Protein AF-A0AAV7B8J6-F1 (afdb_monomer_lite)

Foldseek 3Di:
DVVVVVVVVVVVVVVVVVVVVVVVVVVVVVVVVVVVVVVVVVVVVVVVVVVVVVVVVVVVVVVVVVVVVVVVVVVVVVVVVVVVVVVVVVVVVVVVVVVVVVVVVVVVPDCVVVVVVVVVVVVVVVVVVVVVVVVVVVVVVVVVVVVVVVVVVVVVVVVVVVVVVVVVVVVVVVVVVVVVVVVVVVVVVVVVVVVVVVPPDDDDDYDDDDDDDDDDDDDVVVVVVVVVVVVVVVVVVVVVVVVVVVVVVVVVVVVVVVVVVVVVVVVVVVVVVVVVVVVVVVVVVVVVVVVVVVVVVVVVVVVVVVVVVVVVVVVVVVVVVVVVVVVVVVVVVVVVVVVVVVVVVVVVVVVVVVVVVVVVVVVVVVVVVVVVVVVVVVVVVVVVVVVVVVVVVVVVVVVVVVVVVVVVVVVVVVVVVVVVVVVVVVVVVVVCVVVVVPPDPDDDDDDDPPVVVVVVVVVVVVVVVVVVVVVVVVVVVVVVVVVVVVVVVVVVVVVVVVVVVVVVVVVVVVVVVVVVVVVVVVVVVVVVVVVVVVVVVVVVVVVVVVVVVVVVVVVVVVVVVVVVVVVVVVVVVVVVVVVVVVVVVVVVVVVVVVVVVVVVVVVVVVVVVVVVVVVVPDDPPPPPPPDDDDPDDDDDDDDDDDDDDDDDDDDDDDDDDDDDDDDDDDDDDDDDDDDDDDDDDDDDDDDDDDDDDDDDDDDDDDDDDDDDDDD

Sequence (711 aa):
MNAFFSIMNLEAELTEMAEQREMKEEMLALAQNESVDRRKMSELQQELEALKTKLKEVNKDFRSKEQENHNLHVKNEQLGREKHLQDNKVSELQSQCKKLQMQVNEQKSSGDVKQMYQQLQDKMKTLEMEREAMSSALTEHKKKCEILQRQFNEEMEEVRSLREENLQLRQEVTTARQDLQSKREENSRLRQELSRLQDQVSKPPSSGNKAETLSGDSLIQQQYEEIRQLRQDLHRVQNVCSSAEKELRYERDKNLDIKKQHILLQKENTKLTAELNQVKQKLSSMTATCTGLEVDLEQRHHVMKEMELELLKRNQTAKALSSWQEKLEHERCRAVEAEKMVLELEQQLRAAQHQVVLLETQNAERRQLEEELKKKRENEAKIRVQIQDEQLKRKILDQNLEELQLEIKALHEKEISLTQNNCALQLKLHQLESVRQHMNDEKMSTAAERTHLENTNQKLLEELSQVQEEKEQLHKEYDKLCKQLDDYIRKYNERQLRYKAKLSQVKEIHLSEVNQRDLRIKQLEMEVAFNRSQAEKEQQWIGRITSDNEHLNEEKRHLLDRITEYEASERNYKWKLLSVQNRADILDEENRQLQESLLQLYNQVASLERVLKKLQSLNLADITKVMSPECLLRPDAILNHSSSEIEPESSPVMSKVPDTTALVQSPEIPMTLSLSHSDTLEVGYLNVASPGVPVASLEPSVTPEPCTDSA

Structure (mmCIF, N/CA/C/O backbone):
data_AF-A0AAV7B8J6-F1
#
_entry.id   AF-A0AAV7B8J6-F1
#
loop_
_atom_site.group_PDB
_atom_site.id
_atom_site.type_symbol
_atom_site.label_atom_id
_atom_site.label_alt_id
_atom_site.label_comp_id
_atom_site.label_asym_id
_atom_site.label_entity_id
_atom_site.label_seq_id
_atom_site.pdbx_PDB_ins_code
_atom_site.Cartn_x
_atom_site.Cartn_y
_atom_site.Cartn_z
_atom_site.occupancy
_atom_site.B_iso_or_equiv
_atom_site.auth_seq_id
_atom_site.auth_comp_id
_atom_site.auth_asym_id
_atom_site.auth_atom_id
_atom_site.pdbx_PDB_model_num
ATOM 1 N N . MET A 1 1 ? -91.549 21.182 144.777 1.00 52.03 1 MET A N 1
ATOM 2 C CA . MET A 1 1 ? -92.086 21.003 143.409 1.00 52.03 1 MET A CA 1
ATOM 3 C C . MET A 1 1 ? -91.231 21.642 142.303 1.00 52.03 1 MET A C 1
ATOM 5 O O . MET A 1 1 ? -91.380 21.210 141.174 1.00 52.03 1 MET A O 1
ATOM 9 N N . ASN A 1 2 ? -90.281 22.556 142.569 1.00 52.31 2 ASN A N 1
ATOM 10 C CA . ASN A 1 2 ? -89.503 23.197 141.483 1.00 52.31 2 ASN A CA 1
ATOM 11 C C . ASN A 1 2 ? -88.332 22.375 140.897 1.00 52.31 2 ASN A C 1
ATOM 13 O O . ASN A 1 2 ? -87.807 22.751 139.858 1.00 52.31 2 ASN A O 1
ATOM 17 N N . ALA A 1 3 ? -87.931 21.254 141.508 1.00 52.44 3 ALA A N 1
ATOM 18 C CA . ALA A 1 3 ? -86.844 20.420 140.976 1.00 52.44 3 ALA A CA 1
ATOM 19 C C . ALA A 1 3 ? -87.262 19.536 139.781 1.00 52.44 3 ALA A C 1
ATOM 21 O O . ALA A 1 3 ? -86.417 19.165 138.979 1.00 52.44 3 ALA A O 1
ATOM 22 N N . PHE A 1 4 ? -88.554 19.209 139.643 1.00 54.75 4 PHE A N 1
ATOM 23 C CA . PHE A 1 4 ? -89.033 18.277 138.609 1.00 54.75 4 PHE A CA 1
ATOM 24 C C . PHE A 1 4 ? -89.183 18.954 137.235 1.00 54.75 4 PHE A C 1
ATOM 26 O O . PHE A 1 4 ? -88.791 18.392 136.218 1.00 54.75 4 PHE A O 1
ATOM 33 N N . PHE A 1 5 ? -89.663 20.204 137.210 1.00 55.66 5 PHE A N 1
ATOM 34 C CA . PHE A 1 5 ? -89.789 20.991 135.975 1.00 55.66 5 PHE A CA 1
ATOM 35 C C . PHE A 1 5 ? -88.435 21.312 135.322 1.00 55.66 5 PHE A C 1
ATOM 37 O O . PHE A 1 5 ? -88.347 21.359 134.101 1.00 55.66 5 PHE A O 1
ATOM 44 N N . SER A 1 6 ? -87.370 21.481 136.114 1.00 55.91 6 SER A N 1
ATOM 45 C CA . SER A 1 6 ? -86.027 21.742 135.576 1.00 55.91 6 SER A CA 1
ATOM 46 C C . SER A 1 6 ? -85.375 20.510 134.938 1.00 55.91 6 SER A C 1
ATOM 48 O O . SER A 1 6 ? -84.457 20.679 134.144 1.00 55.91 6 SER A O 1
ATOM 50 N N . ILE A 1 7 ? -85.822 19.295 135.279 1.00 58.34 7 ILE A N 1
ATOM 51 C CA . ILE A 1 7 ? -85.323 18.050 134.675 1.00 58.34 7 ILE A CA 1
ATOM 52 C C . ILE A 1 7 ? -86.032 17.813 133.339 1.00 58.34 7 ILE A C 1
ATOM 54 O O . ILE A 1 7 ? -85.354 17.674 132.328 1.00 58.34 7 ILE A O 1
ATOM 58 N N . MET A 1 8 ? -87.368 17.914 133.296 1.00 59.69 8 MET A N 1
ATOM 59 C CA . MET A 1 8 ? -88.124 17.786 132.039 1.00 59.69 8 MET A CA 1
ATOM 60 C C . MET A 1 8 ? -87.699 18.798 130.963 1.00 59.69 8 MET A C 1
ATOM 62 O O . MET A 1 8 ? -87.679 18.454 129.786 1.00 59.69 8 MET A O 1
ATOM 66 N N . ASN A 1 9 ? -87.352 20.037 131.338 1.00 57.62 9 ASN A N 1
ATOM 67 C CA . ASN A 1 9 ? -86.915 21.036 130.355 1.00 57.62 9 ASN A CA 1
ATOM 68 C C . ASN A 1 9 ? -85.526 20.710 129.775 1.00 57.62 9 ASN A C 1
ATOM 70 O O . ASN A 1 9 ? -85.301 20.916 128.588 1.00 57.62 9 ASN A O 1
ATOM 74 N N . LEU A 1 10 ? -84.624 20.144 130.587 1.00 59.03 10 LEU A N 1
ATOM 75 C CA . LEU A 1 10 ? -83.315 19.671 130.123 1.00 59.03 10 LEU A CA 1
ATOM 76 C C . LEU A 1 10 ? -83.421 18.381 129.297 1.00 59.03 10 LEU A C 1
ATOM 78 O O . LEU A 1 10 ? -82.650 18.208 128.362 1.00 59.03 10 LEU A O 1
ATOM 82 N N . GLU A 1 11 ? -84.372 17.492 129.600 1.00 61.41 11 GLU A N 1
ATOM 83 C CA . GLU A 1 11 ? -84.661 16.304 128.780 1.00 61.41 11 GLU A CA 1
ATOM 84 C C . GLU A 1 11 ? -85.246 16.687 127.407 1.00 61.41 11 GLU A C 1
ATOM 86 O O . GLU A 1 11 ? -84.859 16.104 126.392 1.00 61.41 11 GLU A O 1
ATOM 91 N N . ALA A 1 12 ? -86.111 17.708 127.350 1.00 64.44 12 ALA A N 1
ATOM 92 C CA . ALA A 1 12 ? -86.627 18.266 126.098 1.00 64.44 12 ALA A CA 1
ATOM 93 C C . ALA A 1 12 ? -85.521 18.938 125.257 1.00 64.44 12 ALA A C 1
ATOM 95 O O . ALA A 1 12 ? -85.378 18.645 124.074 1.00 64.44 12 ALA A O 1
ATOM 96 N N . GLU A 1 13 ? -84.673 19.772 125.869 1.00 65.56 13 GLU A N 1
ATOM 97 C CA . GLU A 1 13 ? -83.531 20.387 125.173 1.00 65.56 13 GLU A CA 1
ATOM 98 C C . GLU A 1 13 ? -82.490 19.342 124.720 1.00 65.56 13 GLU A C 1
ATOM 100 O O . GLU A 1 13 ? -81.896 19.486 123.652 1.00 65.56 13 GLU A O 1
ATOM 105 N N . LEU A 1 14 ? -82.284 18.256 125.479 1.00 63.78 14 LEU A N 1
ATOM 106 C CA . LEU A 1 14 ? -81.410 17.145 125.079 1.00 63.78 14 LEU A CA 1
ATOM 107 C C . LEU A 1 14 ? -81.969 16.331 123.909 1.00 63.78 14 LEU A C 1
ATOM 109 O O . LEU A 1 14 ? -81.187 15.904 123.061 1.00 63.78 14 LEU A O 1
ATOM 113 N N . THR A 1 15 ? -83.286 16.119 123.849 1.00 70.00 15 THR A N 1
ATOM 114 C CA . THR A 1 15 ? -83.928 15.422 122.721 1.00 70.00 15 THR A CA 1
ATOM 115 C C . THR A 1 15 ? -83.912 16.282 121.460 1.00 70.00 15 THR A C 1
ATOM 117 O O . THR A 1 15 ? -83.459 15.803 120.423 1.00 70.00 15 THR A O 1
ATOM 120 N N . GLU A 1 16 ? -84.236 17.574 121.550 1.00 70.69 16 GLU A N 1
ATOM 121 C CA . GLU A 1 16 ? -84.147 18.491 120.404 1.00 70.69 16 GLU A CA 1
ATOM 122 C C . GLU A 1 16 ? -82.696 18.636 119.892 1.00 70.69 16 GLU A C 1
ATOM 124 O O . GLU A 1 16 ? -82.443 18.623 118.686 1.00 70.69 16 GLU A O 1
ATOM 129 N N . MET A 1 17 ? -81.703 18.690 120.789 1.00 68.94 17 MET A N 1
ATOM 130 C CA . MET A 1 17 ? -80.280 18.709 120.414 1.00 68.94 17 MET A CA 1
ATOM 131 C C . MET A 1 17 ? -79.766 17.373 119.851 1.00 68.94 17 MET A C 1
ATOM 133 O O . MET A 1 17 ? -78.776 17.376 119.111 1.00 68.94 17 MET A O 1
ATOM 137 N N . ALA A 1 18 ? -80.401 16.246 120.187 1.00 70.56 18 ALA A N 1
ATOM 138 C CA . ALA A 1 18 ? -80.103 14.943 119.595 1.00 70.56 18 ALA A CA 1
ATOM 139 C C . ALA A 1 18 ? -80.671 14.851 118.170 1.00 70.56 18 ALA A C 1
ATOM 141 O O . ALA A 1 18 ? -79.912 14.573 117.242 1.00 70.56 18 ALA A O 1
ATOM 142 N N . GLU A 1 19 ? -81.943 15.206 117.971 1.00 71.50 19 GLU A N 1
ATOM 143 C CA . GLU A 1 19 ? -82.589 15.249 116.650 1.00 71.50 19 GLU A CA 1
ATOM 144 C C . GLU A 1 19 ? -81.874 16.235 115.703 1.00 71.50 19 GLU A C 1
ATOM 146 O O . GLU A 1 19 ? -81.580 15.909 114.551 1.00 71.50 19 GLU A O 1
ATOM 151 N N . GLN A 1 20 ? -81.469 17.415 116.196 1.00 71.44 20 GLN A N 1
ATOM 152 C CA . GLN A 1 20 ? -80.663 18.369 115.418 1.00 71.44 20 GLN A CA 1
ATOM 153 C C . GLN A 1 20 ? -79.235 17.882 115.106 1.00 71.44 20 GLN A C 1
ATOM 155 O O . GLN A 1 20 ? -78.602 18.415 114.187 1.00 71.44 20 GLN A O 1
ATOM 160 N N . ARG A 1 21 ? -78.689 16.918 115.862 1.00 72.62 21 ARG A N 1
ATOM 161 C CA . ARG A 1 21 ? -77.411 16.264 115.534 1.00 72.62 21 ARG A CA 1
ATOM 162 C C . ARG A 1 21 ? -77.599 15.186 114.481 1.00 72.62 21 ARG A C 1
ATOM 164 O O . ARG A 1 21 ? -76.871 15.215 113.496 1.00 72.62 21 ARG A O 1
ATOM 171 N N . GLU A 1 22 ? -78.586 14.316 114.648 1.00 73.94 22 GLU A N 1
ATOM 172 C CA . GLU A 1 22 ? -78.906 13.241 113.705 1.00 73.94 22 GLU A CA 1
ATOM 173 C C . GLU A 1 22 ? -79.215 13.814 112.310 1.00 73.94 22 GLU A C 1
ATOM 175 O O . GLU A 1 22 ? -78.554 13.469 111.332 1.00 73.94 22 GLU A O 1
ATOM 180 N N . MET A 1 23 ? -80.068 14.843 112.236 1.00 74.88 23 MET A N 1
ATOM 181 C CA . MET A 1 23 ? -80.362 15.563 110.989 1.00 74.88 23 MET A CA 1
ATOM 182 C C . MET A 1 23 ? -79.123 16.253 110.374 1.00 74.88 23 MET A C 1
ATOM 184 O O . MET A 1 23 ? -79.024 16.390 109.152 1.00 74.88 23 MET A O 1
ATOM 188 N N . LYS A 1 24 ? -78.149 16.691 111.187 1.00 71.94 24 LYS A N 1
ATOM 189 C CA . LYS A 1 24 ? -76.871 17.240 110.687 1.00 71.94 24 LYS A CA 1
ATOM 190 C C . LYS A 1 24 ? -75.923 16.157 110.185 1.00 71.94 24 LYS A C 1
ATOM 192 O O . LYS A 1 24 ? -75.210 16.408 109.216 1.00 71.94 24 LYS A O 1
ATOM 197 N N . GLU A 1 25 ? -75.899 14.989 110.816 1.00 74.00 25 GLU A N 1
ATOM 198 C CA . GLU A 1 25 ? -75.092 13.849 110.377 1.00 74.00 25 GLU A CA 1
ATOM 199 C C . GLU A 1 25 ? -75.637 13.261 109.067 1.00 74.00 25 GLU A C 1
ATOM 201 O O . GLU A 1 25 ? -74.852 13.051 108.141 1.00 74.00 25 GLU A O 1
ATOM 206 N N . GLU A 1 26 ? -76.960 13.142 108.903 1.00 76.12 26 GLU A N 1
ATOM 207 C CA . GLU A 1 26 ? -77.577 12.777 107.616 1.00 76.12 26 GLU A CA 1
ATOM 208 C C . GLU A 1 26 ? -77.280 13.805 106.511 1.00 76.12 26 GLU A C 1
ATOM 210 O O . GLU A 1 26 ? -76.862 13.438 105.410 1.00 76.12 26 GLU A O 1
ATOM 215 N N . MET A 1 27 ? -77.415 15.105 106.804 1.00 75.31 27 MET A N 1
ATOM 216 C CA . MET A 1 27 ? -77.064 16.181 105.864 1.00 75.31 27 MET A CA 1
ATOM 217 C C . MET A 1 27 ? -75.581 16.148 105.457 1.00 75.31 27 MET A C 1
ATOM 219 O O . MET A 1 27 ? -75.253 16.397 104.295 1.00 75.31 27 MET A O 1
ATOM 223 N N . LEU A 1 28 ? -74.674 15.822 106.385 1.00 73.56 28 LEU A N 1
ATOM 224 C CA . LEU A 1 28 ? -73.246 15.659 106.096 1.00 73.56 28 LEU A CA 1
ATOM 225 C C . LEU A 1 28 ? -72.963 14.395 105.272 1.00 73.56 28 LEU A C 1
ATOM 227 O O . LEU A 1 28 ? -72.147 14.458 104.352 1.00 73.56 28 LEU A O 1
ATOM 231 N N . ALA A 1 29 ? -73.649 13.282 105.541 1.00 73.69 29 ALA A N 1
ATOM 232 C CA . ALA A 1 29 ? -73.522 12.046 104.771 1.00 73.69 29 ALA A CA 1
ATOM 233 C C . ALA A 1 29 ? -74.020 12.215 103.324 1.00 73.69 29 ALA A C 1
ATOM 235 O O . ALA A 1 29 ? -73.338 11.811 102.378 1.00 73.69 29 ALA A O 1
ATOM 236 N N . LEU A 1 30 ? -75.161 12.886 103.127 1.00 74.19 30 LEU A N 1
ATOM 237 C CA . LEU A 1 30 ? -75.682 13.228 101.800 1.00 74.19 30 LEU A CA 1
ATOM 238 C C . LEU A 1 30 ? -74.734 14.177 101.050 1.00 74.19 30 LEU A C 1
ATOM 240 O O . LEU A 1 30 ? -74.391 13.910 99.897 1.00 74.19 30 LEU A O 1
ATOM 244 N N . ALA A 1 31 ? -74.226 15.224 101.709 1.00 72.44 31 ALA A N 1
ATOM 245 C CA . ALA A 1 31 ? -73.254 16.139 101.109 1.00 72.44 31 ALA A CA 1
ATOM 246 C C . ALA A 1 31 ? -71.921 15.449 100.749 1.00 72.44 31 ALA A C 1
ATOM 248 O O . ALA A 1 31 ? -71.317 15.766 99.719 1.00 72.44 31 ALA A O 1
ATOM 249 N N . GLN A 1 32 ? -71.461 14.484 101.555 1.00 75.00 32 GLN A N 1
ATOM 250 C CA . GLN A 1 32 ? -70.285 13.675 101.230 1.00 75.00 32 GLN A CA 1
ATOM 251 C C . GLN A 1 32 ? -70.531 12.777 100.015 1.00 75.00 32 GLN A C 1
ATOM 253 O O . GLN A 1 32 ? -69.708 12.801 99.096 1.00 75.00 32 GLN A O 1
ATOM 258 N N . ASN A 1 33 ? -71.658 12.061 99.955 1.00 75.88 33 ASN A N 1
ATOM 259 C CA . ASN A 1 33 ? -72.010 11.217 98.809 1.00 75.88 33 ASN A CA 1
ATOM 260 C C . ASN A 1 33 ? -72.133 12.038 97.515 1.00 75.88 33 ASN A C 1
ATOM 262 O O . ASN A 1 33 ? -71.486 11.705 96.521 1.00 75.88 33 ASN A O 1
ATOM 266 N N . GLU A 1 34 ? -72.827 13.182 97.542 1.00 74.56 34 GLU A N 1
ATOM 267 C CA . GLU A 1 34 ? -72.861 14.097 96.395 1.00 74.56 34 GLU A CA 1
ATOM 268 C C . GLU A 1 34 ? -71.463 14.590 95.987 1.00 74.56 34 GLU A C 1
ATOM 270 O O . GLU A 1 34 ? -71.192 14.758 94.798 1.00 74.56 34 GLU A O 1
ATOM 275 N N . SER A 1 35 ? -70.553 14.828 96.940 1.00 76.06 35 SER A N 1
ATOM 276 C CA . SER A 1 35 ? -69.177 15.234 96.620 1.00 76.06 35 SER A CA 1
ATOM 277 C C . SER A 1 35 ? -68.380 14.118 95.935 1.00 76.06 35 SER A C 1
ATOM 279 O O . SER A 1 35 ? -67.571 14.396 95.049 1.00 76.06 35 SER A O 1
ATOM 281 N N . VAL A 1 36 ? -68.621 12.859 96.312 1.00 79.75 36 VAL A N 1
ATOM 282 C CA . VAL A 1 36 ? -67.980 11.678 95.725 1.00 79.75 36 VAL A CA 1
ATOM 283 C C . VAL A 1 36 ? -68.509 11.428 94.315 1.00 79.75 36 VAL A C 1
ATOM 285 O O . VAL A 1 36 ? -67.714 11.231 93.397 1.00 79.75 36 VAL A O 1
ATOM 288 N N . ASP A 1 37 ? -69.819 11.515 94.103 1.00 81.50 37 ASP A N 1
ATOM 289 C CA . ASP A 1 37 ? -70.400 11.287 92.779 1.00 81.50 37 ASP A CA 1
ATOM 290 C C . ASP A 1 37 ? -70.093 12.434 91.803 1.00 81.50 37 ASP A C 1
ATOM 292 O O . ASP A 1 37 ? -69.829 12.180 90.626 1.00 81.50 37 ASP A O 1
ATOM 296 N N . ARG A 1 38 ? -69.970 13.684 92.281 1.00 80.50 38 ARG A N 1
ATOM 297 C CA . ARG A 1 38 ? -69.422 14.793 91.473 1.00 80.50 38 ARG A CA 1
ATOM 298 C C . ARG A 1 38 ? -67.963 14.557 91.057 1.00 80.50 38 ARG A C 1
ATOM 300 O O . ARG A 1 38 ? -67.616 14.900 89.928 1.00 80.50 38 ARG A O 1
ATOM 307 N N . ARG A 1 39 ? -67.115 13.965 91.915 1.00 82.44 39 ARG A N 1
ATOM 308 C CA . ARG A 1 39 ? -65.729 13.598 91.546 1.00 82.44 39 ARG A CA 1
ATOM 309 C C . ARG A 1 39 ? -65.709 12.516 90.469 1.00 82.44 39 ARG A C 1
ATOM 311 O O . ARG A 1 39 ? -65.146 12.767 89.409 1.00 82.44 39 ARG A O 1
ATOM 318 N N . LYS A 1 40 ? -66.422 11.402 90.670 1.00 85.88 40 LYS A N 1
ATOM 319 C CA . LYS A 1 40 ? -66.539 10.320 89.670 1.00 85.88 40 LYS A CA 1
ATOM 320 C C . LYS A 1 40 ? -67.062 10.828 88.323 1.00 85.88 40 LYS A C 1
ATOM 322 O O . LYS A 1 40 ? -66.543 10.456 87.277 1.00 85.88 40 LYS A O 1
ATOM 327 N N . MET A 1 41 ? -68.066 11.709 88.329 1.00 83.69 41 MET A N 1
ATOM 328 C CA . MET A 1 41 ? -68.580 12.321 87.097 1.00 83.69 41 MET A CA 1
ATOM 329 C C . MET A 1 41 ? -67.538 13.209 86.403 1.00 83.69 41 MET A C 1
ATOM 331 O O . MET A 1 41 ? -67.464 13.197 85.177 1.00 83.69 41 MET A O 1
ATOM 335 N N . SER A 1 42 ? -66.711 13.940 87.158 1.00 85.50 42 SER A N 1
ATOM 336 C CA . SER A 1 42 ? -65.599 14.725 86.606 1.00 85.50 42 SER A CA 1
ATOM 337 C C . SER A 1 42 ? -64.471 13.841 86.060 1.00 85.50 42 SER A C 1
ATOM 339 O O . SER A 1 42 ? -63.895 14.172 85.028 1.00 85.50 42 SER A O 1
ATOM 341 N N . GLU A 1 43 ? -64.157 12.727 86.722 1.00 87.19 43 GLU A N 1
ATOM 342 C CA . GLU A 1 43 ? -63.166 11.738 86.272 1.00 87.19 43 GLU A CA 1
ATOM 343 C C . GLU A 1 43 ? -63.621 11.087 84.959 1.00 87.19 43 GLU A C 1
ATOM 345 O O . GLU A 1 43 ? -62.922 11.183 83.952 1.00 87.19 43 GLU A O 1
ATOM 350 N N . LEU A 1 44 ? -64.855 10.571 84.908 1.00 88.62 44 LEU A N 1
ATOM 351 C CA . LEU A 1 44 ? -65.455 10.017 83.688 1.00 88.62 44 LEU A CA 1
ATOM 352 C C . LEU A 1 44 ? -65.558 11.050 82.553 1.00 88.62 44 LEU A C 1
ATOM 354 O O . LEU A 1 44 ? -65.399 10.701 81.385 1.00 88.62 44 LEU A O 1
ATOM 358 N N . GLN A 1 45 ? -65.794 12.332 82.857 1.00 86.62 45 GLN A N 1
ATOM 359 C CA . GLN A 1 45 ? -65.758 13.403 81.852 1.00 86.62 45 GLN A CA 1
ATOM 360 C C . GLN A 1 45 ? -64.341 13.665 81.320 1.00 86.62 45 GLN A C 1
ATOM 362 O O . GLN A 1 45 ? -64.182 13.874 80.115 1.00 86.62 45 GLN A O 1
ATOM 367 N N . GLN A 1 46 ? -63.313 13.622 82.173 1.00 88.81 46 GLN A N 1
ATOM 368 C CA . GLN A 1 46 ? -61.916 13.744 81.742 1.00 88.81 46 GLN A CA 1
ATOM 369 C C . GLN A 1 46 ? -61.477 12.540 80.900 1.00 88.81 46 GLN A C 1
ATOM 371 O O . GLN A 1 46 ? -60.866 12.733 79.848 1.00 88.81 46 GLN A O 1
ATOM 376 N N . GLU A 1 47 ? -61.844 11.318 81.290 1.00 90.44 47 GLU A N 1
ATOM 377 C CA . GLU A 1 47 ? -61.602 10.108 80.494 1.00 90.44 47 GLU A CA 1
ATOM 378 C C . GLU A 1 47 ? -62.316 10.163 79.138 1.00 90.44 47 GLU A C 1
ATOM 380 O O . GLU A 1 47 ? -61.714 9.860 78.106 1.00 90.44 47 GLU A O 1
ATOM 385 N N . LEU A 1 48 ? -63.573 10.619 79.106 1.00 89.81 48 LEU A N 1
ATOM 386 C CA . LEU A 1 48 ? -64.338 10.782 77.870 1.00 89.81 48 LEU A CA 1
ATOM 387 C C . LEU A 1 48 ? -63.675 11.791 76.916 1.00 89.81 48 LEU A C 1
ATOM 389 O O . LEU A 1 48 ? -63.587 11.528 75.715 1.00 89.81 48 LEU A O 1
ATOM 393 N N . GLU A 1 49 ? -63.192 12.932 77.416 1.00 89.44 49 GLU A N 1
ATOM 394 C CA . GLU A 1 49 ? -62.455 13.894 76.586 1.00 89.44 49 GLU A CA 1
ATOM 395 C C . GLU A 1 49 ? -61.078 13.362 76.156 1.00 89.44 49 GLU A C 1
ATOM 397 O O . GLU A 1 49 ? -60.708 13.528 74.992 1.00 89.44 49 GLU A O 1
ATOM 402 N N . ALA A 1 50 ? -60.361 12.636 77.019 1.00 90.56 50 ALA A N 1
ATOM 403 C CA . ALA A 1 50 ? -59.099 11.978 76.669 1.00 90.56 50 ALA A CA 1
ATOM 404 C C . ALA A 1 50 ? -59.271 10.863 75.616 1.00 90.56 50 ALA A C 1
ATOM 406 O O . ALA A 1 50 ? -58.391 10.641 74.781 1.00 90.56 50 ALA A O 1
ATOM 407 N N . LEU A 1 51 ? -60.411 10.168 75.606 1.00 91.50 51 LEU A N 1
ATOM 408 C CA . LEU A 1 51 ? -60.767 9.221 74.548 1.00 91.50 51 LEU A CA 1
ATOM 409 C C . LEU A 1 51 ? -61.172 9.946 73.256 1.00 91.50 51 LEU A C 1
ATOM 411 O O . LEU A 1 51 ? -60.767 9.524 72.173 1.00 91.50 51 LEU A O 1
ATOM 415 N N . LYS A 1 52 ? -61.894 11.073 73.337 1.00 89.62 52 LYS A N 1
ATOM 416 C CA . LYS A 1 52 ? -62.226 11.907 72.165 1.00 89.62 52 LYS A CA 1
ATOM 417 C C . LYS A 1 52 ? -60.990 12.519 71.502 1.00 89.62 52 LYS A C 1
ATOM 419 O O . LYS A 1 52 ? -60.980 12.631 70.275 1.00 89.62 52 LYS A O 1
ATOM 424 N N . THR A 1 53 ? -59.966 12.931 72.253 1.00 90.56 53 THR A N 1
ATOM 425 C CA . THR A 1 53 ? -58.710 13.440 71.669 1.00 90.56 53 THR A CA 1
ATOM 426 C C . THR A 1 53 ? -57.940 12.325 70.968 1.00 90.56 53 THR A C 1
ATOM 428 O O . THR A 1 53 ? -57.649 12.468 69.781 1.00 90.56 53 THR A O 1
ATOM 431 N N . LYS A 1 54 ? -57.746 11.170 71.621 1.00 93.19 54 LYS A N 1
ATOM 432 C CA . LYS A 1 54 ? -57.141 9.975 70.999 1.00 93.19 54 LYS A CA 1
ATOM 433 C C . LYS A 1 54 ? -57.882 9.541 69.727 1.00 93.19 54 LYS A C 1
ATOM 435 O O . LYS A 1 54 ? -57.255 9.272 68.707 1.00 93.19 54 LYS A O 1
ATOM 440 N N . LEU A 1 55 ? -59.219 9.546 69.734 1.00 90.00 55 LEU A N 1
ATOM 441 C CA . LEU A 1 55 ? -60.030 9.222 68.552 1.00 90.00 55 LEU A CA 1
ATOM 442 C C . LEU A 1 55 ? -59.830 10.231 67.403 1.00 90.00 55 LEU A C 1
ATOM 444 O O . LEU A 1 55 ? -59.865 9.848 66.232 1.00 90.00 55 LEU A O 1
ATOM 448 N N . LYS A 1 56 ? -59.623 11.521 67.706 1.00 90.62 56 LYS A N 1
ATOM 449 C CA . LYS A 1 56 ? -59.312 12.553 66.698 1.00 90.62 56 LYS A CA 1
ATOM 450 C C . LYS A 1 56 ? -57.915 12.366 66.104 1.00 90.62 56 LYS A C 1
ATOM 452 O O . LYS A 1 56 ? -57.766 12.539 64.898 1.00 90.62 56 LYS A O 1
ATOM 457 N N . GLU A 1 57 ? -56.927 11.993 66.916 1.00 92.69 57 GLU A N 1
ATOM 458 C CA . GLU A 1 57 ? -55.562 11.693 66.461 1.00 92.69 57 GLU A CA 1
ATOM 459 C C . GLU A 1 57 ? -55.539 10.455 65.558 1.00 92.69 57 GLU A C 1
ATOM 461 O O . GLU A 1 57 ? -55.108 10.551 64.411 1.00 92.69 57 GLU A O 1
ATOM 466 N N . VAL A 1 58 ? -56.145 9.342 65.985 1.00 92.88 58 VAL A N 1
ATOM 467 C CA . VAL A 1 58 ? -56.265 8.125 65.159 1.00 92.88 58 VAL A CA 1
ATOM 468 C C . VAL A 1 58 ? -56.998 8.404 63.838 1.00 92.88 58 VAL A C 1
ATOM 470 O O . VAL A 1 58 ? -56.564 7.942 62.786 1.00 92.88 58 VAL A O 1
ATOM 473 N N . ASN A 1 59 ? -58.059 9.222 63.841 1.00 90.44 59 ASN A N 1
ATOM 474 C CA . ASN A 1 59 ? -58.751 9.638 62.610 1.00 90.44 59 ASN A CA 1
ATOM 475 C C . ASN A 1 59 ? -57.931 10.574 61.703 1.00 90.44 59 ASN A C 1
ATOM 477 O O . ASN A 1 59 ? -58.241 10.699 60.513 1.00 90.44 59 ASN A O 1
ATOM 481 N N . LYS A 1 60 ? -56.933 11.279 62.242 1.00 92.12 60 LYS A N 1
ATOM 482 C CA . LYS A 1 60 ? -56.005 12.106 61.461 1.00 92.12 60 LYS A CA 1
ATOM 483 C C . LYS A 1 60 ? -54.941 11.223 60.811 1.00 92.12 60 LYS A C 1
ATOM 485 O O . LYS A 1 60 ? -54.709 11.348 59.611 1.00 92.12 60 LYS A O 1
ATOM 490 N N . ASP A 1 61 ? -54.376 10.290 61.570 1.00 93.44 61 ASP A N 1
ATOM 491 C CA . ASP A 1 61 ? -53.383 9.330 61.084 1.00 93.44 61 ASP A CA 1
ATOM 492 C C . ASP A 1 61 ? -53.976 8.373 60.045 1.00 93.44 61 ASP A C 1
ATOM 494 O O . ASP A 1 61 ? -53.340 8.091 59.029 1.00 93.44 61 ASP A O 1
ATOM 498 N N . PHE A 1 62 ? -55.222 7.930 60.246 1.00 92.69 62 PHE A N 1
ATOM 499 C CA . PHE A 1 62 ? -55.955 7.123 59.272 1.00 92.69 62 PHE A CA 1
ATOM 500 C C . PHE A 1 62 ? -56.100 7.862 57.934 1.00 92.69 62 PHE A C 1
ATOM 502 O O . PHE A 1 62 ? -55.655 7.346 56.911 1.00 92.69 62 PHE A O 1
ATOM 509 N N . ARG A 1 63 ? -56.586 9.113 57.943 1.00 91.56 63 ARG A N 1
ATOM 510 C CA . ARG A 1 63 ? -56.669 9.945 56.726 1.00 91.56 63 ARG A CA 1
ATOM 511 C C . ARG A 1 63 ? -55.310 10.198 56.076 1.00 91.56 63 ARG A C 1
ATOM 513 O O . ARG A 1 63 ? -55.218 10.199 54.851 1.00 91.56 63 ARG A O 1
ATOM 520 N N . SER A 1 64 ? -54.253 10.388 56.869 1.00 92.44 64 SER A N 1
ATOM 521 C CA . SER A 1 64 ? -52.892 10.531 56.337 1.00 92.44 64 SER A CA 1
ATOM 522 C C . SER A 1 64 ? -52.451 9.271 55.584 1.00 92.44 64 SER A C 1
ATOM 524 O O . SER A 1 64 ? -51.896 9.377 54.492 1.00 92.44 64 SER A O 1
ATOM 526 N N . LYS A 1 65 ? -52.738 8.079 56.125 1.00 92.19 65 LYS A N 1
ATOM 527 C CA . LYS A 1 65 ? -52.432 6.792 55.479 1.00 92.19 65 LYS A CA 1
ATOM 528 C C . LYS A 1 65 ? -53.325 6.497 54.273 1.00 92.19 65 LYS A C 1
ATOM 530 O O . LYS A 1 65 ? -52.848 5.914 53.303 1.00 92.19 65 LYS A O 1
ATOM 535 N N . GLU A 1 66 ? -54.594 6.902 54.288 1.00 89.69 66 GLU A N 1
ATOM 536 C CA . GLU A 1 66 ? -55.463 6.835 53.104 1.00 89.69 66 GLU A CA 1
ATOM 537 C C . GLU A 1 66 ? -54.916 7.708 51.968 1.00 89.69 66 GLU A C 1
ATOM 539 O O . GLU A 1 66 ? -54.820 7.249 50.829 1.00 89.69 66 GLU A O 1
ATOM 544 N N . GLN A 1 67 ? -54.491 8.937 52.275 1.00 91.75 67 GLN A N 1
ATOM 545 C CA . GLN A 1 67 ? -53.906 9.846 51.290 1.00 91.75 67 GLN A CA 1
ATOM 546 C C . GLN A 1 67 ? -52.558 9.331 50.757 1.00 91.75 67 GLN A C 1
ATOM 548 O O . GLN A 1 67 ? -52.302 9.413 49.555 1.00 91.75 67 GLN A O 1
ATOM 553 N N . GLU A 1 68 ? -51.712 8.752 51.613 1.00 93.56 68 GLU A N 1
ATOM 554 C CA . GLU A 1 68 ? -50.467 8.097 51.196 1.00 93.56 68 GLU A CA 1
ATOM 555 C C . GLU A 1 68 ? -50.735 6.894 50.275 1.00 93.56 68 GLU A C 1
ATOM 557 O O . GLU A 1 68 ? -50.155 6.813 49.191 1.00 93.56 68 GLU A O 1
ATOM 562 N N . ASN A 1 69 ? -51.674 6.013 50.637 1.00 91.69 69 ASN A N 1
ATOM 563 C CA . ASN A 1 69 ? -52.086 4.888 49.792 1.00 91.69 69 ASN A CA 1
ATOM 564 C C . ASN A 1 69 ? -52.663 5.349 48.446 1.00 91.69 69 ASN A C 1
ATOM 566 O O . ASN A 1 69 ? -52.342 4.761 47.413 1.00 91.69 69 ASN A O 1
ATOM 570 N N . HIS A 1 70 ? -53.466 6.416 48.425 1.00 93.75 70 HIS A N 1
ATOM 571 C CA . HIS A 1 70 ? -53.983 6.991 47.184 1.00 93.75 70 HIS A CA 1
ATOM 572 C C . HIS A 1 70 ? -52.847 7.508 46.284 1.00 93.75 70 HIS A C 1
ATOM 574 O O . HIS A 1 70 ? -52.797 7.185 45.096 1.00 93.75 70 HIS A O 1
ATOM 580 N N . ASN A 1 71 ? -51.875 8.227 46.856 1.00 93.81 71 ASN A N 1
ATOM 581 C CA . ASN A 1 71 ? -50.695 8.704 46.131 1.00 93.81 71 ASN A CA 1
ATOM 582 C C . ASN A 1 71 ? -49.848 7.542 45.572 1.00 93.81 71 ASN A C 1
ATOM 584 O O . ASN A 1 71 ? -49.388 7.603 44.428 1.00 93.81 71 ASN A O 1
ATOM 588 N N . LEU A 1 72 ? -49.667 6.466 46.346 1.00 94.19 72 LEU A N 1
ATOM 589 C CA . LEU A 1 72 ? -48.974 5.252 45.903 1.00 94.19 72 LEU A CA 1
ATOM 590 C C . LEU A 1 72 ? -49.737 4.522 44.787 1.00 94.19 72 LEU A C 1
ATOM 592 O O . LEU A 1 72 ? -49.109 4.059 43.835 1.00 94.19 72 LEU A O 1
ATOM 596 N N . HIS A 1 73 ? -51.071 4.466 44.847 1.00 93.94 73 HIS A N 1
ATOM 597 C CA . HIS A 1 73 ? -51.906 3.887 43.790 1.00 93.94 73 HIS A CA 1
ATOM 598 C C . HIS A 1 73 ? -51.743 4.648 42.468 1.00 93.94 73 HIS A C 1
ATOM 600 O O . HIS A 1 73 ? -51.441 4.044 41.438 1.00 93.94 73 HIS A O 1
ATOM 606 N N . VAL A 1 74 ? -51.850 5.982 42.501 1.00 94.44 74 VAL A N 1
ATOM 607 C CA . VAL A 1 74 ? -51.653 6.843 41.320 1.00 94.44 74 VAL A CA 1
ATOM 608 C C . VAL A 1 74 ? -50.247 6.669 40.734 1.00 94.44 74 VAL A C 1
ATOM 610 O O . VAL A 1 74 ? -50.093 6.565 39.516 1.00 94.44 74 VAL A O 1
ATOM 613 N N . LYS A 1 75 ? -49.215 6.571 41.582 1.00 93.81 75 LYS A N 1
ATOM 614 C CA . LYS A 1 75 ? -47.833 6.342 41.135 1.00 93.81 75 LYS A CA 1
ATOM 615 C C . LYS A 1 75 ? -47.637 4.954 40.511 1.00 93.81 75 LYS A C 1
ATOM 617 O O . LYS A 1 75 ? -46.959 4.837 39.492 1.00 93.81 75 LYS A O 1
ATOM 622 N N . ASN A 1 76 ? -48.255 3.913 41.070 1.00 89.88 76 ASN A N 1
ATOM 623 C CA . ASN A 1 76 ? -48.221 2.564 40.500 1.00 89.88 76 ASN A CA 1
ATOM 624 C C . ASN A 1 76 ? -48.941 2.490 39.145 1.00 89.88 76 ASN A C 1
ATOM 626 O O . ASN A 1 76 ? -48.439 1.839 38.229 1.00 89.88 76 ASN A O 1
ATOM 630 N N . GLU A 1 77 ? -50.061 3.197 38.969 1.00 93.62 77 GLU A N 1
ATOM 631 C CA . GLU A 1 77 ? -50.708 3.317 37.657 1.00 93.62 77 GLU A CA 1
ATOM 632 C C . GLU A 1 77 ? -49.817 4.016 36.624 1.00 93.62 77 GLU A C 1
ATOM 634 O O . GLU A 1 77 ? -49.737 3.564 35.482 1.00 93.62 77 GLU A O 1
ATOM 639 N N . GLN A 1 78 ? -49.135 5.102 37.005 1.00 92.81 78 GLN A N 1
ATOM 640 C CA . GLN A 1 78 ? -48.201 5.809 36.121 1.00 92.81 78 GLN A CA 1
ATOM 641 C C . GLN A 1 78 ? -47.057 4.889 35.673 1.00 92.81 78 GLN A C 1
ATOM 643 O O . GLN A 1 78 ? -46.842 4.732 34.471 1.00 92.81 78 GLN A O 1
ATOM 648 N N . LEU A 1 79 ? -46.409 4.192 36.613 1.00 92.38 79 LEU A N 1
ATOM 649 C CA . LEU A 1 79 ? -45.361 3.208 36.314 1.00 92.38 79 LEU A CA 1
ATOM 650 C C . LEU A 1 79 ? -45.877 2.047 35.445 1.00 92.38 79 LEU A C 1
ATOM 652 O O . LEU A 1 79 ? -45.163 1.566 34.566 1.00 92.38 79 LEU A O 1
ATOM 656 N N . GLY A 1 80 ? -47.129 1.616 35.634 1.00 91.19 80 GLY A N 1
ATOM 657 C CA . GLY A 1 80 ? -47.779 0.626 34.773 1.00 91.19 80 GLY A CA 1
ATOM 658 C C . GLY A 1 80 ? -47.926 1.101 33.322 1.00 91.19 80 GLY A C 1
ATOM 659 O O . GLY A 1 80 ? -47.627 0.350 32.392 1.00 91.19 80 GLY A O 1
ATOM 660 N N . ARG A 1 81 ? -48.325 2.363 33.114 1.00 92.69 81 ARG A N 1
ATOM 661 C CA . ARG A 1 81 ? -48.438 2.980 31.778 1.00 92.69 81 ARG A CA 1
ATOM 662 C C . ARG A 1 81 ? -47.068 3.155 31.116 1.00 92.69 81 ARG A C 1
ATOM 664 O O . ARG A 1 81 ? -46.923 2.825 29.941 1.00 92.69 81 ARG A O 1
ATOM 671 N N . GLU A 1 82 ? -46.061 3.614 31.861 1.00 90.31 82 GLU A N 1
ATOM 672 C CA . GLU A 1 82 ? -44.679 3.739 31.371 1.00 90.31 82 GLU A CA 1
ATOM 673 C C . GLU A 1 82 ? -44.094 2.385 30.961 1.00 90.31 82 GLU A C 1
ATOM 675 O O . GLU A 1 82 ? -43.524 2.260 29.876 1.00 90.31 82 GLU A O 1
ATOM 680 N N . LYS A 1 83 ? -44.301 1.346 31.779 1.00 92.69 83 LYS A N 1
ATOM 681 C CA . LYS A 1 83 ? -43.882 -0.019 31.456 1.00 92.69 83 LYS A CA 1
ATOM 682 C C . LYS A 1 83 ? -44.537 -0.521 30.166 1.00 92.69 83 LYS A C 1
ATOM 684 O O . LYS A 1 83 ? -43.831 -0.994 29.282 1.00 92.69 83 LYS A O 1
ATOM 689 N N . HIS A 1 84 ? -45.854 -0.363 30.014 1.00 91.62 84 HIS A N 1
ATOM 690 C CA . HIS A 1 84 ? -46.545 -0.741 28.776 1.00 91.62 84 HIS A CA 1
ATOM 691 C C . HIS A 1 84 ? -46.018 0.016 27.545 1.00 91.62 84 HIS A C 1
ATOM 693 O O . HIS A 1 84 ? -45.904 -0.569 26.467 1.00 91.62 84 HIS A O 1
ATOM 699 N N . LEU A 1 85 ? -45.649 1.293 27.689 1.00 93.44 85 LEU A N 1
ATOM 700 C CA . LEU A 1 85 ? -45.037 2.068 26.608 1.00 93.44 85 LEU A CA 1
ATOM 701 C C . LEU A 1 85 ? -43.646 1.527 26.226 1.00 93.44 85 LEU A C 1
ATOM 703 O O . LEU A 1 85 ? -43.334 1.424 25.038 1.00 93.44 85 LEU A O 1
ATOM 707 N N . GLN A 1 86 ? -42.831 1.135 27.211 1.00 90.25 86 GLN A N 1
ATOM 708 C CA . GLN A 1 86 ? -41.529 0.502 26.977 1.00 90.25 86 GLN A CA 1
ATOM 709 C C . GLN A 1 86 ? -41.669 -0.884 26.329 1.00 90.25 86 GLN A C 1
ATOM 711 O O . GLN A 1 86 ? -40.991 -1.153 25.338 1.00 90.25 86 GLN A O 1
ATOM 716 N N . ASP A 1 87 ? -42.590 -1.729 26.806 1.00 91.44 87 ASP A N 1
ATOM 717 C CA . ASP A 1 87 ? -42.872 -3.055 26.233 1.00 91.44 87 ASP A CA 1
ATOM 718 C C . ASP A 1 87 ? -43.313 -2.950 24.754 1.00 91.44 87 ASP A C 1
ATOM 720 O O . ASP A 1 87 ? -42.860 -3.719 23.895 1.00 91.44 87 ASP A O 1
ATOM 724 N N . ASN A 1 88 ? -44.122 -1.936 24.417 1.00 91.88 88 ASN A N 1
ATOM 725 C CA . ASN A 1 88 ? -44.486 -1.618 23.033 1.00 91.88 88 ASN A CA 1
ATOM 726 C C . ASN A 1 88 ? -43.264 -1.196 22.197 1.00 91.88 88 ASN A C 1
ATOM 728 O O . ASN A 1 88 ? -43.095 -1.670 21.071 1.00 91.88 88 ASN A O 1
ATOM 732 N N . LYS A 1 89 ? -42.375 -0.354 22.744 1.00 91.62 89 LYS A N 1
ATOM 733 C CA . LYS A 1 89 ? -41.159 0.098 22.046 1.00 91.62 89 LYS A CA 1
ATOM 734 C C . LYS A 1 89 ? -40.173 -1.044 21.789 1.00 91.62 89 LYS A C 1
ATOM 736 O O . LYS A 1 89 ? -39.605 -1.135 20.703 1.00 91.62 89 LYS A O 1
ATOM 741 N N . VAL A 1 90 ? -40.014 -1.952 22.752 1.00 90.38 90 VAL A N 1
ATOM 742 C CA . VAL A 1 90 ? -39.213 -3.177 22.600 1.00 90.38 90 VAL A CA 1
ATOM 743 C C . VAL A 1 90 ? -39.808 -4.082 21.518 1.00 90.38 90 VAL A C 1
ATOM 745 O O . VAL A 1 90 ? -39.068 -4.593 20.679 1.00 90.38 90 VAL A O 1
ATOM 748 N N . SER A 1 91 ? -41.134 -4.233 21.480 1.00 91.50 91 SER A N 1
ATOM 749 C CA . SER A 1 91 ? -41.830 -5.023 20.453 1.00 91.50 91 SER A CA 1
ATOM 750 C C . SER A 1 91 ? -41.651 -4.440 19.042 1.00 91.50 91 SER A C 1
ATOM 752 O O . SER A 1 91 ? -41.416 -5.181 18.083 1.00 91.50 91 SER A O 1
ATOM 754 N N . GLU A 1 92 ? -41.693 -3.111 18.910 1.00 92.00 92 GLU A N 1
ATOM 755 C CA . GLU A 1 92 ? -41.426 -2.398 17.655 1.00 92.00 92 GLU A CA 1
ATOM 756 C C . GLU A 1 92 ? -39.978 -2.612 17.177 1.00 92.00 92 GLU A C 1
ATOM 758 O O . GLU A 1 92 ? -39.759 -3.018 16.033 1.00 92.00 92 GLU A O 1
ATOM 763 N N . LEU A 1 93 ? -38.990 -2.428 18.061 1.00 89.50 93 LEU A N 1
ATOM 764 C CA . LEU A 1 93 ? -37.574 -2.655 17.749 1.00 89.50 93 LEU A CA 1
ATOM 765 C C . LEU A 1 93 ? -37.292 -4.119 17.375 1.00 89.50 93 LEU A C 1
ATOM 767 O O . LEU A 1 93 ? -36.590 -4.379 16.401 1.00 89.50 93 LEU A O 1
ATOM 771 N N . GLN A 1 94 ? -37.895 -5.092 18.068 1.00 89.75 94 GLN A N 1
ATOM 772 C CA . GLN A 1 94 ? -37.787 -6.509 17.697 1.00 89.75 94 GLN A CA 1
ATOM 773 C C . GLN A 1 94 ? -38.358 -6.799 16.299 1.00 89.75 94 GLN A C 1
ATOM 775 O O . GLN A 1 94 ? -37.808 -7.628 15.571 1.00 89.75 94 GLN A O 1
ATOM 780 N N . SER A 1 95 ? -39.438 -6.119 15.900 1.00 89.25 95 SER A N 1
ATOM 781 C CA . SER A 1 95 ? -39.998 -6.213 14.545 1.00 89.25 95 SER A CA 1
ATOM 782 C C . SER A 1 95 ? -39.041 -5.633 13.494 1.00 89.25 95 SER A C 1
ATOM 784 O O . SER A 1 95 ? -38.812 -6.255 12.455 1.00 89.25 95 SER A O 1
ATOM 786 N N . GLN A 1 96 ? -38.410 -4.489 13.782 1.00 90.44 96 GLN A N 1
ATOM 787 C CA . GLN A 1 96 ? -37.404 -3.877 12.905 1.00 90.44 96 GLN A CA 1
ATOM 788 C C . GLN A 1 96 ? -36.158 -4.764 12.747 1.00 90.44 96 GLN A C 1
ATOM 790 O O . GLN A 1 96 ? -35.743 -5.024 11.618 1.00 90.44 96 GLN A O 1
ATOM 795 N N . CYS A 1 97 ? -35.621 -5.318 13.840 1.00 80.06 97 CYS A N 1
ATOM 796 C CA . CYS A 1 97 ? -34.491 -6.252 13.792 1.00 80.06 97 CYS A CA 1
ATOM 797 C C . CYS A 1 97 ? -34.796 -7.492 12.936 1.00 80.06 97 CYS A C 1
ATOM 799 O O . CYS A 1 97 ? -33.966 -7.888 12.122 1.00 80.06 97 CYS A O 1
ATOM 801 N N . LYS A 1 98 ? -36.002 -8.072 13.052 1.00 87.94 98 LYS A N 1
ATOM 802 C CA . LYS A 1 98 ? -36.426 -9.204 12.207 1.00 87.94 98 LYS A CA 1
ATOM 803 C C . LYS A 1 98 ? -36.460 -8.841 10.718 1.00 87.94 98 LYS A C 1
ATOM 805 O O . LYS A 1 98 ? -35.977 -9.623 9.905 1.00 87.94 98 LYS A O 1
ATOM 810 N N . LYS A 1 99 ? -36.976 -7.657 10.360 1.00 88.06 99 LYS A N 1
ATOM 811 C CA . LYS A 1 99 ? -37.005 -7.176 8.964 1.00 88.06 99 LYS A CA 1
ATOM 812 C C . LYS A 1 99 ? -35.600 -6.977 8.392 1.00 88.06 99 LYS A C 1
ATOM 814 O O . LYS A 1 99 ? -35.317 -7.480 7.309 1.00 88.06 99 LYS A O 1
ATOM 819 N N . LEU A 1 100 ? -34.711 -6.316 9.136 1.00 84.00 100 LEU A N 1
ATOM 820 C CA . LEU A 1 100 ? -33.313 -6.132 8.729 1.00 84.00 100 LEU A CA 1
ATOM 821 C C . LEU A 1 100 ? -32.590 -7.477 8.571 1.00 84.00 100 LEU A C 1
ATOM 823 O O . LEU A 1 100 ? -31.851 -7.676 7.612 1.00 84.00 100 LEU A O 1
ATOM 827 N N . GLN A 1 101 ? -32.842 -8.434 9.468 1.00 82.75 101 GLN A N 1
ATOM 828 C CA . GLN A 1 101 ? -32.231 -9.758 9.384 1.00 82.75 101 GLN A CA 1
ATOM 829 C C . GLN A 1 101 ? -32.752 -10.585 8.196 1.00 82.75 101 GLN A C 1
ATOM 831 O O . GLN A 1 101 ? -31.976 -11.335 7.606 1.00 82.75 101 GLN A O 1
ATOM 836 N N . MET A 1 102 ? -34.017 -10.413 7.790 1.00 80.69 102 MET A N 1
ATOM 837 C CA . MET A 1 102 ? -34.518 -10.964 6.525 1.00 80.69 102 MET A CA 1
ATOM 838 C C . MET A 1 102 ? -33.810 -10.337 5.320 1.00 80.69 102 MET A C 1
ATOM 840 O O . MET A 1 102 ? -33.257 -11.080 4.518 1.00 80.69 102 MET A O 1
ATOM 844 N N . GLN A 1 103 ? -33.711 -9.006 5.245 1.00 79.44 103 GLN A N 1
ATOM 845 C CA . GLN A 1 103 ? -33.029 -8.313 4.139 1.00 79.44 103 GLN A CA 1
ATOM 846 C C . GLN A 1 103 ? -31.547 -8.711 4.008 1.00 79.44 103 GLN A C 1
ATOM 848 O O . GLN A 1 103 ? -31.059 -8.947 2.904 1.00 79.44 103 GLN A O 1
ATOM 853 N N . VAL A 1 104 ? -30.830 -8.852 5.129 1.00 73.88 104 VAL A N 1
ATOM 854 C CA . VAL A 1 104 ? -29.433 -9.326 5.141 1.00 73.88 104 VAL A CA 1
ATOM 855 C C . VAL A 1 104 ? -29.325 -10.783 4.677 1.00 73.88 104 VAL A C 1
ATOM 857 O O . VAL A 1 104 ? -28.370 -11.137 3.985 1.00 73.88 104 VAL A O 1
ATOM 860 N N . ASN A 1 105 ? -30.285 -11.641 5.030 1.00 70.19 105 ASN A N 1
ATOM 861 C CA . ASN A 1 105 ? -30.301 -13.030 4.571 1.00 70.19 105 ASN A CA 1
ATOM 862 C C . ASN A 1 105 ? -30.676 -13.142 3.084 1.00 70.19 105 ASN A C 1
ATOM 864 O O . ASN A 1 105 ? -30.053 -13.923 2.370 1.00 70.19 105 ASN A O 1
ATOM 868 N N . GLU A 1 106 ? -31.614 -12.327 2.600 1.00 68.12 106 GLU A N 1
ATOM 869 C CA . GLU A 1 106 ? -31.976 -12.222 1.182 1.00 68.12 106 GLU A CA 1
ATOM 870 C C . GLU A 1 106 ? -30.761 -11.788 0.346 1.00 68.12 106 GLU A C 1
ATOM 872 O O . GLU A 1 106 ? -30.389 -12.491 -0.595 1.00 68.12 106 GLU A O 1
ATOM 877 N N . GLN A 1 107 ? -30.046 -10.733 0.760 1.00 62.62 107 GLN A N 1
ATOM 878 C CA . GLN A 1 107 ? -28.803 -10.287 0.111 1.00 62.62 107 GLN A CA 1
ATOM 879 C C . GLN A 1 107 ? -27.690 -11.349 0.127 1.00 62.62 107 GLN A C 1
ATOM 881 O O . GLN A 1 107 ? -26.978 -11.498 -0.862 1.00 62.62 107 GLN A O 1
ATOM 886 N N . LYS A 1 108 ? -27.557 -12.134 1.207 1.00 59.22 108 LYS A N 1
ATOM 887 C CA . LYS A 1 108 ? -26.616 -13.274 1.272 1.00 59.22 108 LYS A CA 1
ATOM 888 C C . LYS A 1 108 ? -27.042 -14.474 0.420 1.00 59.22 108 LYS A C 1
ATOM 890 O O . LYS A 1 108 ? -26.197 -15.299 0.076 1.00 59.22 108 LYS A O 1
ATOM 895 N N . SER A 1 109 ? -28.334 -14.596 0.119 1.00 55.84 109 SER A N 1
ATOM 896 C CA . SER A 1 109 ? -28.896 -15.683 -0.689 1.00 55.84 109 SER A CA 1
ATOM 897 C C . SER A 1 109 ? -28.949 -15.377 -2.186 1.00 55.84 109 SER A C 1
ATOM 899 O O . SER A 1 109 ? -29.091 -16.313 -2.973 1.00 55.84 109 SER A O 1
ATOM 901 N N . SER A 1 110 ? -28.804 -14.106 -2.589 1.00 55.09 110 SER A N 1
ATOM 902 C CA . SER A 1 110 ? -28.785 -13.752 -4.007 1.00 55.09 110 SER A CA 1
ATOM 903 C C . SER A 1 110 ? -27.646 -14.474 -4.733 1.00 55.09 110 SER A C 1
ATOM 905 O O . SER A 1 110 ? -26.463 -14.344 -4.396 1.00 55.09 110 SER A O 1
ATOM 907 N N . GLY A 1 111 ? -28.024 -15.217 -5.777 1.00 59.81 111 GLY A N 1
ATOM 908 C CA . GLY A 1 111 ? -27.088 -15.841 -6.704 1.00 59.81 111 GLY A CA 1
ATOM 909 C C . GLY A 1 111 ? -26.182 -14.823 -7.397 1.00 59.81 111 GLY A C 1
ATOM 910 O O . GLY A 1 111 ? -25.063 -15.185 -7.752 1.00 59.81 111 GLY A O 1
ATOM 911 N N . ASP A 1 112 ? -26.603 -13.557 -7.496 1.00 63.53 112 ASP A N 1
ATOM 912 C CA . ASP A 1 112 ? -25.880 -12.482 -8.181 1.00 63.53 112 ASP A CA 1
ATOM 913 C C . ASP A 1 112 ? -24.478 -12.271 -7.602 1.00 63.53 112 ASP A C 1
ATOM 915 O O . ASP A 1 112 ? -23.535 -12.048 -8.353 1.00 63.53 112 ASP A O 1
ATOM 919 N N . VAL A 1 113 ? -24.294 -12.402 -6.280 1.00 66.38 113 VAL A N 1
ATOM 920 C CA . VAL A 1 113 ? -22.971 -12.229 -5.647 1.00 66.38 113 VAL A CA 1
ATOM 921 C C . VAL A 1 113 ? -22.035 -13.383 -6.014 1.00 66.38 113 VAL A C 1
ATOM 923 O O . VAL A 1 113 ? -20.868 -13.158 -6.333 1.00 66.38 113 VAL A O 1
ATOM 926 N N . LYS A 1 114 ? -22.540 -14.624 -6.039 1.00 72.44 114 LYS A N 1
ATOM 927 C CA . LYS A 1 114 ? -21.759 -15.796 -6.475 1.00 72.44 114 LYS A CA 1
ATOM 928 C C . LYS A 1 114 ? -21.485 -15.763 -7.979 1.00 72.44 114 LYS A C 1
ATOM 930 O O . LYS A 1 114 ? -20.385 -16.101 -8.404 1.00 72.44 114 LYS A O 1
ATOM 935 N N . GLN A 1 115 ? -22.457 -15.326 -8.774 1.00 76.62 115 GLN A N 1
ATOM 936 C CA . GLN A 1 115 ? -22.340 -15.222 -10.224 1.00 76.62 115 GLN A CA 1
ATOM 937 C C . GLN A 1 115 ? -21.398 -14.081 -10.632 1.00 76.62 115 GLN A C 1
ATOM 939 O O . GLN A 1 115 ? -20.575 -14.273 -11.521 1.00 76.62 115 GLN A O 1
ATOM 944 N N . MET A 1 116 ? -21.433 -12.941 -9.937 1.00 77.81 116 MET A N 1
ATOM 945 C CA . MET A 1 116 ? -20.465 -11.851 -10.092 1.00 77.81 116 MET A CA 1
ATOM 946 C C . MET A 1 116 ? -19.057 -12.298 -9.684 1.00 77.81 116 MET A C 1
ATOM 948 O O . MET A 1 116 ? -18.105 -12.004 -10.401 1.00 77.81 116 MET A O 1
ATOM 952 N N . TYR A 1 117 ? -18.912 -13.048 -8.585 1.00 72.94 117 TYR A N 1
ATOM 953 C CA . TYR A 1 117 ? -17.616 -13.602 -8.180 1.00 72.94 117 TYR A CA 1
ATOM 954 C C . TYR A 1 117 ? -17.052 -14.561 -9.241 1.00 72.94 117 TYR A C 1
ATOM 956 O O . TYR A 1 117 ? -15.889 -14.436 -9.617 1.00 72.94 117 TYR A O 1
ATOM 964 N N . GLN A 1 118 ? -17.886 -15.447 -9.800 1.00 81.00 118 GLN A N 1
ATOM 965 C CA . GLN A 1 118 ? -17.483 -16.341 -10.890 1.00 81.00 118 GLN A CA 1
ATOM 966 C C . GLN A 1 118 ? -17.104 -15.562 -12.161 1.00 81.00 118 GLN A C 1
ATOM 968 O O . GLN A 1 118 ? -16.042 -15.797 -12.726 1.00 81.00 118 GLN A O 1
ATOM 973 N N . GLN A 1 119 ? -17.905 -14.569 -12.566 1.00 84.38 119 GLN A N 1
ATOM 974 C CA . GLN A 1 119 ? -17.602 -13.709 -13.718 1.00 84.38 119 GLN A CA 1
ATOM 975 C C . GLN A 1 119 ? -16.305 -12.906 -13.541 1.00 84.38 119 GLN A C 1
ATOM 977 O O . GLN A 1 119 ? -15.579 -12.696 -14.511 1.00 84.38 119 GLN A O 1
ATOM 982 N N . LEU A 1 120 ? -16.000 -12.442 -12.324 1.00 83.25 120 LEU A N 1
ATOM 983 C CA . LEU A 1 120 ? -14.734 -11.774 -12.012 1.00 83.25 120 LEU A CA 1
ATOM 984 C C . LEU A 1 120 ? -13.557 -12.756 -12.052 1.00 83.25 120 LEU A C 1
ATOM 986 O O . LEU A 1 120 ? -12.500 -12.410 -12.577 1.00 83.25 120 LEU A O 1
ATOM 990 N N . GLN A 1 121 ? -13.743 -13.984 -11.564 1.00 87.62 121 GLN A N 1
ATOM 991 C CA . GLN A 1 121 ? -12.724 -15.032 -11.610 1.00 87.62 121 GLN A CA 1
ATOM 992 C C . GLN A 1 121 ? -12.415 -15.477 -13.049 1.00 87.62 121 GLN A C 1
ATOM 994 O O . GLN A 1 121 ? -11.248 -15.642 -13.405 1.00 87.62 121 GLN A O 1
ATOM 999 N N . ASP A 1 122 ? -13.435 -15.614 -13.894 1.00 88.19 122 ASP A N 1
ATOM 1000 C CA . ASP A 1 122 ? -13.265 -15.970 -15.305 1.00 88.19 122 ASP A CA 1
ATOM 1001 C C . ASP A 1 122 ? -12.630 -14.809 -16.097 1.00 88.19 122 ASP A C 1
ATOM 1003 O O . ASP A 1 122 ? -11.742 -15.031 -16.924 1.00 88.19 122 ASP A O 1
ATOM 1007 N N . LYS A 1 123 ? -12.985 -13.552 -15.782 1.00 90.75 123 LYS A N 1
ATOM 1008 C CA . LYS A 1 123 ? -12.296 -12.364 -16.319 1.00 90.75 123 LYS A CA 1
ATOM 1009 C C . LYS A 1 123 ? -10.827 -12.291 -15.903 1.00 90.75 123 LYS A C 1
ATOM 1011 O O . LYS A 1 123 ? -10.008 -11.978 -16.760 1.00 90.75 123 LYS A O 1
ATOM 1016 N N . MET A 1 124 ? -10.475 -12.603 -14.649 1.00 86.44 124 MET A N 1
ATOM 1017 C CA . MET A 1 124 ? -9.063 -12.682 -14.234 1.00 86.44 124 MET A CA 1
ATOM 1018 C C . MET A 1 124 ? -8.296 -13.694 -15.082 1.00 86.44 124 MET A C 1
ATOM 1020 O O . MET A 1 124 ? -7.299 -13.316 -15.683 1.00 86.44 124 MET A O 1
ATOM 1024 N N . LYS A 1 125 ? -8.802 -14.927 -15.223 1.00 88.81 125 LYS A N 1
ATOM 1025 C CA . LYS A 1 125 ? -8.157 -15.956 -16.060 1.00 88.81 125 LYS A CA 1
ATOM 1026 C C . LYS A 1 125 ? -7.977 -15.506 -17.510 1.00 88.81 125 LYS A C 1
ATOM 1028 O O . LYS A 1 125 ? -6.947 -15.773 -18.116 1.00 88.81 125 LYS A O 1
ATOM 1033 N N . THR A 1 126 ? -8.970 -14.807 -18.063 1.00 88.88 126 THR A N 1
ATOM 1034 C CA . THR A 1 126 ? -8.896 -14.279 -19.435 1.00 88.88 126 THR A CA 1
ATOM 1035 C C . THR A 1 126 ? -7.782 -13.232 -19.556 1.00 88.88 126 THR A C 1
ATOM 1037 O O . THR A 1 126 ? -6.956 -13.318 -20.459 1.00 88.88 126 THR A O 1
ATOM 1040 N N . LEU A 1 127 ? -7.694 -12.300 -18.599 1.00 86.94 127 LEU A N 1
ATOM 1041 C CA . LEU A 1 127 ? -6.640 -11.279 -18.541 1.00 86.94 127 LEU A CA 1
ATOM 1042 C C . LEU A 1 127 ? -5.247 -11.868 -18.252 1.00 86.94 127 LEU A C 1
ATOM 1044 O O . LEU A 1 127 ? -4.247 -11.338 -18.731 1.00 86.94 127 LEU A O 1
ATOM 1048 N N . GLU A 1 128 ? -5.157 -12.963 -17.494 1.00 88.44 128 GLU A N 1
ATOM 1049 C CA . GLU A 1 128 ? -3.913 -13.711 -17.278 1.00 88.44 128 GLU A CA 1
ATOM 1050 C C . GLU A 1 128 ? -3.428 -14.358 -18.582 1.00 88.44 128 GLU A C 1
ATOM 1052 O O . GLU A 1 128 ? -2.270 -14.167 -18.953 1.00 88.44 128 GLU A O 1
ATOM 1057 N N . MET A 1 129 ? -4.318 -15.014 -19.335 1.00 89.75 129 MET A N 1
ATOM 1058 C CA . MET A 1 129 ? -3.997 -15.565 -20.659 1.00 89.75 129 MET A CA 1
ATOM 1059 C C . MET A 1 129 ? -3.596 -14.473 -21.665 1.00 89.75 129 MET A C 1
ATOM 1061 O O . MET A 1 129 ? -2.634 -14.650 -22.412 1.00 89.75 129 MET A O 1
ATOM 1065 N N . GLU A 1 130 ? -4.279 -13.324 -21.673 1.00 89.94 130 GLU A N 1
ATOM 1066 C CA . GLU A 1 130 ? -3.896 -12.170 -22.501 1.00 89.94 130 GLU A CA 1
ATOM 1067 C C . GLU A 1 130 ? -2.525 -11.605 -22.094 1.00 89.94 130 GLU A C 1
ATOM 1069 O O . GLU A 1 130 ? -1.701 -11.295 -22.957 1.00 89.94 130 GLU A O 1
ATOM 1074 N N . ARG A 1 131 ? -2.228 -11.523 -20.790 1.00 88.44 131 ARG A N 1
ATOM 1075 C CA . ARG A 1 131 ? -0.918 -11.100 -20.271 1.00 88.44 131 ARG A CA 1
ATOM 1076 C C . ARG A 1 131 ? 0.195 -12.066 -20.677 1.00 88.44 131 ARG A C 1
ATOM 1078 O O . ARG A 1 131 ? 1.274 -11.608 -21.056 1.00 88.44 131 ARG A O 1
ATOM 1085 N N . GLU A 1 132 ? -0.039 -13.373 -20.612 1.00 90.56 132 GLU A N 1
ATOM 1086 C CA . GLU A 1 132 ? 0.917 -14.392 -21.063 1.00 90.56 132 GLU A CA 1
ATOM 1087 C C . GLU A 1 132 ? 1.145 -14.321 -22.578 1.00 90.56 132 GLU A C 1
ATOM 1089 O O . GLU A 1 132 ? 2.296 -14.298 -23.024 1.00 90.56 132 GLU A O 1
ATOM 1094 N N . ALA A 1 133 ? 0.077 -14.176 -23.369 1.00 91.19 133 ALA A N 1
ATOM 1095 C CA . ALA A 1 133 ? 0.168 -13.983 -24.814 1.00 91.19 133 ALA A CA 1
ATOM 1096 C C . ALA A 1 133 ? 0.976 -12.720 -25.167 1.00 91.19 133 ALA A C 1
ATOM 1098 O O . ALA A 1 133 ? 1.934 -12.799 -25.940 1.00 91.19 133 ALA A O 1
ATOM 1099 N N . MET A 1 134 ? 0.673 -11.578 -24.541 1.00 87.31 134 MET A N 1
ATOM 1100 C CA . MET A 1 134 ? 1.409 -10.321 -24.732 1.00 87.31 134 MET A CA 1
ATOM 1101 C C . MET A 1 134 ? 2.872 -10.418 -24.282 1.00 87.31 134 MET A C 1
ATOM 1103 O O . MET A 1 134 ? 3.752 -9.873 -24.946 1.00 87.31 134 MET A O 1
ATOM 1107 N N . SER A 1 135 ? 3.158 -11.146 -23.197 1.00 88.25 135 SER A N 1
ATOM 1108 C CA . SER A 1 135 ? 4.529 -11.435 -22.760 1.00 88.25 135 SER A CA 1
ATOM 1109 C C . SER A 1 135 ? 5.287 -12.249 -23.814 1.00 88.25 135 SER A C 1
ATOM 1111 O O . SER A 1 135 ? 6.394 -11.877 -24.208 1.00 88.25 135 SER A O 1
ATOM 1113 N N . SER A 1 136 ? 4.670 -13.307 -24.356 1.00 87.94 136 SER A N 1
ATOM 1114 C CA . SER A 1 136 ? 5.280 -14.124 -25.411 1.00 87.94 136 SER A CA 1
ATOM 1115 C C . SER A 1 136 ? 5.580 -13.299 -26.672 1.00 87.94 136 SER A C 1
ATOM 1117 O O . SER A 1 136 ? 6.725 -13.296 -27.134 1.00 87.94 136 SER A O 1
ATOM 1119 N N . ALA A 1 137 ? 4.621 -12.490 -27.135 1.00 89.50 137 ALA A N 1
ATOM 1120 C CA . ALA A 1 137 ? 4.775 -11.595 -28.280 1.00 89.50 137 ALA A CA 1
ATOM 1121 C C . ALA A 1 137 ? 5.867 -10.533 -28.054 1.00 89.50 137 ALA A C 1
ATOM 1123 O O . ALA A 1 137 ? 6.635 -10.232 -28.968 1.00 89.50 137 ALA A O 1
ATOM 1124 N N . LEU A 1 138 ? 6.003 -10.007 -26.830 1.00 88.25 138 LEU A N 1
ATOM 1125 C CA . LEU A 1 138 ? 7.089 -9.091 -26.472 1.00 88.25 138 LEU A CA 1
ATOM 1126 C C . LEU A 1 138 ? 8.462 -9.776 -26.571 1.00 88.25 138 LEU A C 1
ATOM 1128 O O . LEU A 1 138 ? 9.405 -9.174 -27.085 1.00 88.25 138 LEU A O 1
ATOM 1132 N N . THR A 1 139 ? 8.591 -11.035 -26.130 1.00 86.25 139 THR A N 1
ATOM 1133 C CA . THR A 1 139 ? 9.859 -11.780 -26.274 1.00 86.25 139 THR A CA 1
ATOM 1134 C C . THR A 1 139 ? 10.196 -12.098 -27.730 1.00 86.25 139 THR A C 1
ATOM 1136 O O . THR A 1 139 ? 11.367 -12.048 -28.108 1.00 86.25 139 THR A O 1
ATOM 1139 N N . GLU A 1 140 ? 9.196 -12.378 -28.568 1.00 90.12 140 GLU A N 1
ATOM 1140 C CA . GLU A 1 140 ? 9.388 -12.600 -30.003 1.00 90.12 140 GLU A CA 1
ATOM 1141 C C . GLU A 1 140 ? 9.780 -11.303 -30.723 1.00 90.12 140 GLU A C 1
ATOM 1143 O O . GLU A 1 140 ? 10.763 -11.278 -31.467 1.00 90.12 140 GLU A O 1
ATOM 1148 N N . HIS A 1 141 ? 9.100 -10.191 -30.429 1.00 88.81 141 HIS A N 1
ATOM 1149 C CA . HIS A 1 141 ? 9.463 -8.879 -30.961 1.00 88.81 141 HIS A CA 1
ATOM 1150 C C . HIS A 1 141 ? 10.866 -8.451 -30.508 1.00 88.81 141 HIS A C 1
ATOM 1152 O O . HIS A 1 141 ? 11.623 -7.896 -31.303 1.00 88.81 141 HIS A O 1
ATOM 1158 N N . LYS A 1 142 ? 11.259 -8.747 -29.260 1.00 89.44 142 LYS A N 1
ATOM 1159 C CA . LYS A 1 142 ? 12.620 -8.492 -28.770 1.00 89.44 142 LYS A CA 1
ATOM 1160 C C . LYS A 1 142 ? 13.663 -9.270 -29.582 1.00 89.44 142 LYS A C 1
ATOM 1162 O O . LYS A 1 142 ? 14.598 -8.655 -30.088 1.00 89.44 142 LYS A O 1
ATOM 1167 N N . LYS A 1 143 ? 13.458 -10.576 -29.804 1.00 91.50 143 LYS A N 1
ATOM 1168 C CA . LYS A 1 143 ? 14.320 -11.395 -30.681 1.00 91.50 143 LYS A CA 1
ATOM 1169 C C . LYS A 1 143 ? 14.380 -10.839 -32.108 1.00 91.50 143 LYS A C 1
ATOM 1171 O O . LYS A 1 143 ? 15.448 -10.810 -32.711 1.00 91.50 143 LYS A O 1
ATOM 1176 N N . LYS A 1 144 ? 13.255 -10.355 -32.648 1.00 91.56 144 LYS A N 1
ATOM 1177 C CA . LYS A 1 144 ? 13.204 -9.735 -33.980 1.00 91.56 144 LYS A CA 1
ATOM 1178 C C . LYS A 1 144 ? 14.011 -8.432 -34.044 1.00 91.56 144 LYS A C 1
ATOM 1180 O O . LYS A 1 144 ? 14.747 -8.240 -35.008 1.00 91.56 144 LYS A O 1
ATOM 1185 N N . CYS A 1 145 ? 13.943 -7.584 -33.015 1.00 83.56 145 CYS A N 1
ATOM 1186 C CA . CYS A 1 145 ? 14.806 -6.405 -32.895 1.00 83.56 145 CYS A CA 1
ATOM 1187 C C . CYS A 1 145 ? 16.291 -6.785 -32.803 1.00 83.56 145 CYS A C 1
ATOM 1189 O O . CYS A 1 145 ? 17.105 -6.180 -33.488 1.00 83.56 145 CYS A O 1
ATOM 1191 N N . GLU A 1 146 ? 16.649 -7.806 -32.020 1.00 90.19 146 GLU A N 1
ATOM 1192 C CA . GLU A 1 146 ? 18.032 -8.301 -31.908 1.00 90.19 146 GLU A CA 1
ATOM 1193 C C . GLU A 1 146 ? 18.567 -8.870 -33.237 1.00 90.19 146 GLU A C 1
ATOM 1195 O O . GLU A 1 146 ? 19.759 -8.763 -33.523 1.00 90.19 146 GLU A O 1
ATOM 1200 N N . ILE A 1 147 ? 17.707 -9.466 -34.072 1.00 91.88 147 ILE A N 1
ATOM 1201 C CA . ILE A 1 147 ? 18.061 -9.907 -35.432 1.00 91.88 147 ILE A CA 1
ATOM 1202 C C . ILE A 1 147 ? 18.273 -8.705 -36.357 1.00 91.88 147 ILE A C 1
ATOM 1204 O O . ILE A 1 147 ? 19.335 -8.610 -36.966 1.00 91.88 147 ILE A O 1
ATOM 1208 N N . LEU A 1 148 ? 17.323 -7.766 -36.411 1.00 88.62 148 LEU A N 1
ATOM 1209 C CA . LEU A 1 148 ? 17.430 -6.565 -37.250 1.00 88.62 148 LEU A CA 1
ATOM 1210 C C . LEU A 1 148 ? 18.628 -5.687 -36.859 1.00 88.62 148 LEU A C 1
ATOM 1212 O O . LEU A 1 148 ? 19.305 -5.150 -37.727 1.00 88.62 148 LEU A O 1
ATOM 1216 N N . GLN A 1 149 ? 18.936 -5.575 -35.564 1.00 86.88 149 GLN A N 1
ATOM 1217 C CA . GLN A 1 149 ? 20.102 -4.833 -35.084 1.00 86.88 149 GLN A CA 1
ATOM 1218 C C . GLN A 1 149 ? 21.422 -5.514 -35.472 1.00 86.88 149 GLN A C 1
ATOM 1220 O O . GLN A 1 149 ? 22.400 -4.828 -35.756 1.00 86.88 149 GLN A O 1
ATOM 1225 N N . ARG A 1 150 ? 21.457 -6.853 -35.520 1.00 90.62 150 ARG A N 1
ATOM 1226 C CA . ARG A 1 150 ? 22.620 -7.594 -36.022 1.00 90.62 150 ARG A CA 1
ATOM 1227 C C . ARG A 1 150 ? 22.805 -7.378 -37.525 1.00 90.62 150 ARG A C 1
ATOM 1229 O O . ARG A 1 150 ? 23.902 -7.014 -37.922 1.00 90.62 150 ARG A O 1
ATOM 1236 N N . GLN A 1 151 ? 21.731 -7.491 -38.309 1.00 90.44 151 GLN A N 1
ATOM 1237 C CA . GLN A 1 151 ? 21.749 -7.225 -39.754 1.00 90.44 151 GLN A CA 1
ATOM 1238 C C . GLN A 1 151 ? 22.194 -5.789 -40.063 1.00 90.44 151 GLN A C 1
ATOM 1240 O O . GLN A 1 151 ? 23.072 -5.585 -40.889 1.00 90.44 151 GLN A O 1
ATOM 1245 N N . PHE A 1 152 ? 21.674 -4.797 -39.334 1.00 88.81 152 PHE A N 1
ATOM 1246 C CA . PHE A 1 152 ? 22.103 -3.404 -39.475 1.00 88.81 152 PHE A CA 1
ATOM 1247 C C . PHE A 1 152 ? 23.596 -3.211 -39.164 1.00 88.81 152 PHE A C 1
ATOM 1249 O O . PHE A 1 152 ? 24.278 -2.459 -39.854 1.00 88.81 152 PHE A O 1
ATOM 1256 N N . ASN A 1 153 ? 24.125 -3.890 -38.140 1.00 86.94 153 ASN A N 1
ATOM 1257 C CA . ASN A 1 153 ? 25.554 -3.834 -37.833 1.00 86.94 153 ASN A CA 1
ATOM 1258 C C . ASN A 1 153 ? 26.399 -4.514 -38.927 1.00 86.94 153 ASN A C 1
ATOM 1260 O O . ASN A 1 153 ? 27.433 -3.971 -39.299 1.00 86.94 153 ASN A O 1
ATOM 1264 N N . GLU A 1 154 ? 25.954 -5.656 -39.459 1.00 91.12 154 GLU A N 1
ATOM 1265 C CA . GLU A 1 154 ? 26.600 -6.363 -40.576 1.00 91.12 154 GLU A CA 1
ATOM 1266 C C . GLU A 1 154 ? 26.642 -5.476 -41.840 1.00 91.12 154 GLU A C 1
ATOM 1268 O O . GLU A 1 154 ? 27.724 -5.223 -42.371 1.00 91.12 154 GLU A O 1
ATOM 1273 N N . GLU A 1 155 ? 25.512 -4.883 -42.242 1.00 90.75 155 GLU A N 1
ATOM 1274 C CA . GLU A 1 155 ? 25.430 -3.915 -43.351 1.00 90.75 155 GLU A CA 1
ATOM 1275 C C . GLU A 1 155 ? 26.319 -2.675 -43.119 1.00 90.75 155 GLU A C 1
ATOM 1277 O O . GLU A 1 155 ? 26.948 -2.161 -44.045 1.00 90.75 155 GLU A O 1
ATOM 1282 N N . MET A 1 156 ? 26.415 -2.184 -41.878 1.00 89.88 156 MET A N 1
ATOM 1283 C CA . MET A 1 156 ? 27.270 -1.044 -41.526 1.00 89.88 156 MET A CA 1
ATOM 1284 C C . MET A 1 156 ? 28.772 -1.361 -41.589 1.00 89.88 156 MET A C 1
ATOM 1286 O O . MET A 1 156 ? 29.562 -0.456 -41.879 1.00 89.88 156 MET A O 1
ATOM 1290 N N . GLU A 1 157 ? 29.181 -2.606 -41.332 1.00 89.56 157 GLU A N 1
ATOM 1291 C CA . GLU A 1 157 ? 30.558 -3.069 -41.548 1.00 89.56 157 GLU A CA 1
ATOM 1292 C C . GLU A 1 157 ? 30.851 -3.261 -43.047 1.00 89.56 157 GLU A C 1
ATOM 1294 O O . GLU A 1 157 ? 31.886 -2.789 -43.523 1.00 89.56 157 GLU A O 1
ATOM 1299 N N . GLU A 1 158 ? 29.923 -3.827 -43.829 1.00 89.38 158 GLU A N 1
ATOM 1300 C CA . GLU A 1 158 ? 30.057 -3.914 -45.294 1.00 89.38 158 GLU A CA 1
ATOM 1301 C C . GLU A 1 158 ? 30.194 -2.524 -45.938 1.00 89.38 158 GLU A C 1
ATOM 1303 O O . GLU A 1 158 ? 31.110 -2.281 -46.727 1.00 89.38 158 GLU A O 1
ATOM 1308 N N . VAL A 1 159 ? 29.353 -1.559 -45.546 1.00 88.00 159 VAL A N 1
ATOM 1309 C CA . VAL A 1 159 ? 29.443 -0.165 -46.015 1.00 88.00 159 VAL A CA 1
ATOM 1310 C C . VAL A 1 159 ? 30.763 0.496 -45.599 1.00 88.00 159 VAL A C 1
ATOM 1312 O O . VAL A 1 159 ? 31.263 1.360 -46.326 1.00 88.00 159 VAL A O 1
ATOM 1315 N N . ARG A 1 160 ? 31.358 0.117 -44.459 1.00 90.38 160 ARG A N 1
ATOM 1316 C CA . ARG A 1 160 ? 32.685 0.608 -44.054 1.00 90.38 160 ARG A CA 1
ATOM 1317 C C . ARG A 1 160 ? 33.782 0.019 -44.940 1.00 90.38 160 ARG A C 1
ATOM 1319 O O . ARG A 1 160 ? 34.560 0.787 -45.499 1.00 90.38 160 ARG A O 1
ATOM 1326 N N . SER A 1 161 ? 33.771 -1.296 -45.151 1.00 87.44 161 SER A N 1
ATOM 1327 C CA . SER A 1 161 ? 34.724 -1.991 -46.023 1.00 87.44 161 SER A CA 1
ATOM 1328 C C . SER A 1 161 ? 34.676 -1.460 -47.464 1.00 87.44 161 SER A C 1
ATOM 1330 O O . SER A 1 161 ? 35.705 -1.069 -48.014 1.00 87.44 161 SER A O 1
ATOM 1332 N N . LEU A 1 162 ? 33.478 -1.290 -48.036 1.00 89.25 162 LEU A N 1
ATOM 1333 C CA . LEU A 1 162 ? 33.294 -0.707 -49.372 1.00 89.25 162 LEU A CA 1
ATOM 1334 C C . LEU A 1 162 ? 33.766 0.755 -49.463 1.00 89.25 162 LEU A C 1
ATOM 1336 O O . LEU A 1 162 ? 34.213 1.196 -50.523 1.00 89.25 162 LEU A O 1
ATOM 1340 N N . ARG A 1 163 ? 33.689 1.537 -48.376 1.00 87.69 163 ARG A N 1
ATOM 1341 C CA . ARG A 1 163 ? 34.249 2.903 -48.331 1.00 87.69 163 ARG A CA 1
ATOM 1342 C C . ARG A 1 163 ? 35.774 2.897 -48.301 1.00 87.69 163 ARG A C 1
ATOM 1344 O O . ARG A 1 163 ? 36.378 3.753 -48.947 1.00 87.69 163 ARG A O 1
ATOM 1351 N N . GLU A 1 164 ? 36.382 1.959 -47.583 1.00 88.56 164 GLU A N 1
ATOM 1352 C CA . GLU A 1 164 ? 37.836 1.777 -47.536 1.00 88.56 164 GLU A CA 1
ATOM 1353 C C . GLU A 1 164 ? 38.379 1.316 -48.897 1.00 88.56 164 GLU A C 1
ATOM 1355 O O . GLU A 1 164 ? 39.317 1.927 -49.412 1.00 88.56 164 GLU A O 1
ATOM 1360 N N . GLU A 1 165 ? 37.723 0.354 -49.551 1.00 89.12 165 GLU A N 1
ATOM 1361 C CA . GLU A 1 165 ? 38.032 -0.054 -50.928 1.00 89.12 165 GLU A CA 1
ATOM 1362 C C . GLU A 1 165 ? 37.871 1.124 -51.910 1.00 89.12 165 GLU A C 1
ATOM 1364 O O . GLU A 1 165 ? 38.759 1.401 -52.718 1.00 89.12 165 GLU A O 1
ATOM 1369 N N . ASN A 1 166 ? 36.786 1.907 -51.808 1.00 86.31 166 ASN A N 1
ATOM 1370 C CA . ASN A 1 166 ? 36.594 3.085 -52.662 1.00 86.31 166 ASN A CA 1
ATOM 1371 C C . ASN A 1 166 ? 37.677 4.156 -52.443 1.00 86.31 166 ASN A C 1
ATOM 1373 O O . ASN A 1 166 ? 38.020 4.877 -53.382 1.00 86.31 166 ASN A O 1
ATOM 1377 N N . LEU A 1 167 ? 38.216 4.276 -51.226 1.00 90.50 167 LEU A N 1
ATOM 1378 C CA . LEU A 1 167 ? 39.323 5.177 -50.913 1.00 90.50 167 LEU A CA 1
ATOM 1379 C C . LEU A 1 167 ? 40.643 4.678 -51.521 1.00 90.50 167 LEU A C 1
ATOM 1381 O O . LEU A 1 167 ? 41.351 5.478 -52.133 1.00 90.50 167 LEU A O 1
ATOM 1385 N N . GLN A 1 168 ? 40.936 3.378 -51.422 1.00 88.69 168 GLN A N 1
ATOM 1386 C CA . GLN A 1 168 ? 42.106 2.751 -52.051 1.00 88.69 168 GLN A CA 1
ATOM 1387 C C . GLN A 1 168 ? 42.060 2.901 -53.580 1.00 88.69 168 GLN A C 1
ATOM 1389 O O . GLN A 1 168 ? 42.978 3.465 -54.173 1.00 88.69 168 GLN A O 1
ATOM 1394 N N . LEU A 1 169 ? 40.936 2.553 -54.217 1.00 89.81 169 LEU A N 1
ATOM 1395 C CA . LEU A 1 169 ? 40.736 2.726 -55.662 1.00 89.81 169 LEU A CA 1
ATOM 1396 C C . LEU A 1 169 ? 40.868 4.194 -56.108 1.00 89.81 169 LEU A C 1
ATOM 1398 O O . LEU A 1 169 ? 41.353 4.479 -57.203 1.00 89.81 169 LEU A O 1
ATOM 1402 N N . ARG A 1 170 ? 40.470 5.166 -55.273 1.00 87.25 170 ARG A N 1
ATOM 1403 C CA . ARG A 1 170 ? 40.706 6.594 -55.558 1.00 87.25 170 ARG A CA 1
ATOM 1404 C C . ARG A 1 170 ? 42.187 6.954 -55.513 1.00 87.25 170 ARG A C 1
ATOM 1406 O O . ARG A 1 170 ? 42.620 7.725 -56.369 1.00 87.25 170 ARG A O 1
ATOM 1413 N N . GLN A 1 171 ? 42.942 6.405 -54.562 1.00 86.94 171 GLN A N 1
ATOM 1414 C CA . GLN A 1 171 ? 44.391 6.599 -54.470 1.00 86.94 171 GLN A CA 1
ATOM 1415 C C . GLN A 1 171 ? 45.101 5.999 -55.695 1.00 86.94 171 GLN A C 1
ATOM 1417 O O . GLN A 1 171 ? 45.874 6.704 -56.347 1.00 86.94 171 GLN A O 1
ATOM 1422 N N . GLU A 1 172 ? 44.748 4.776 -56.100 1.00 89.31 172 GLU A N 1
ATOM 1423 C CA . GLU A 1 172 ? 45.248 4.132 -57.328 1.00 89.31 172 GLU A CA 1
ATOM 1424 C C . GLU A 1 172 ? 44.920 4.934 -58.599 1.00 89.31 172 GLU A C 1
ATOM 1426 O O . GLU A 1 172 ? 45.763 5.121 -59.477 1.00 89.31 172 GLU A O 1
ATOM 1431 N N . VAL A 1 173 ? 43.707 5.488 -58.700 1.00 85.81 173 VAL A N 1
ATOM 1432 C CA . VAL A 1 173 ? 43.339 6.370 -59.820 1.00 85.81 173 VAL A CA 1
ATOM 1433 C C . VAL A 1 173 ? 44.141 7.677 -59.800 1.00 85.81 173 VAL A C 1
ATOM 1435 O O . VAL A 1 173 ? 44.420 8.227 -60.869 1.00 85.81 173 VAL A O 1
ATOM 1438 N N . THR A 1 174 ? 44.531 8.203 -58.632 1.00 86.69 174 THR A N 1
ATOM 1439 C CA . THR A 1 174 ? 45.397 9.393 -58.567 1.00 86.69 174 THR A CA 1
ATOM 1440 C C . THR A 1 174 ? 46.843 9.104 -58.960 1.00 86.69 174 THR A C 1
ATOM 1442 O O . THR A 1 174 ? 47.395 9.880 -59.741 1.00 86.69 174 THR A O 1
ATOM 1445 N N . THR A 1 175 ? 47.428 7.982 -58.530 1.00 87.06 175 THR A N 1
ATOM 1446 C CA . THR A 1 175 ? 48.797 7.591 -58.916 1.00 87.06 175 THR A CA 1
ATOM 1447 C C . THR A 1 175 ? 48.877 7.257 -60.407 1.00 87.06 175 THR A C 1
ATOM 1449 O O . THR A 1 175 ? 49.687 7.842 -61.125 1.00 87.06 175 THR A O 1
ATOM 1452 N N . ALA A 1 176 ? 47.936 6.469 -60.941 1.00 84.50 176 ALA A N 1
ATOM 1453 C CA . ALA A 1 176 ? 47.863 6.178 -62.377 1.00 84.50 176 ALA A CA 1
ATOM 1454 C C . ALA A 1 176 ? 47.671 7.438 -63.253 1.00 84.50 176 ALA A C 1
ATOM 1456 O O . ALA A 1 176 ? 48.123 7.488 -64.401 1.00 84.50 176 ALA A O 1
ATOM 1457 N N . ARG A 1 177 ? 47.015 8.489 -62.734 1.00 84.50 177 ARG A N 1
ATOM 1458 C CA . ARG A 1 177 ? 46.921 9.794 -63.416 1.00 84.50 177 ARG A CA 1
ATOM 1459 C C . ARG A 1 177 ? 48.248 10.552 -63.419 1.00 84.50 177 ARG A C 1
ATOM 1461 O O . ARG A 1 177 ? 48.556 11.170 -64.436 1.00 84.50 177 ARG A O 1
ATOM 1468 N N . GLN A 1 178 ? 49.008 10.505 -62.325 1.00 82.81 178 GLN A N 1
ATOM 1469 C CA . GLN A 1 178 ? 50.340 11.113 -62.235 1.00 82.81 178 GLN A CA 1
ATOM 1470 C C . GLN A 1 178 ? 51.322 10.425 -63.199 1.00 82.81 178 GLN A C 1
ATOM 1472 O O . GLN A 1 178 ? 51.995 11.113 -63.967 1.00 82.81 178 GLN A O 1
ATOM 1477 N N . ASP A 1 179 ? 51.302 9.092 -63.280 1.00 82.56 179 ASP A N 1
ATOM 1478 C CA . ASP A 1 179 ? 52.104 8.319 -64.241 1.00 82.56 179 ASP A CA 1
ATOM 1479 C C . ASP A 1 179 ? 51.732 8.609 -65.703 1.00 82.56 179 ASP A C 1
ATOM 1481 O O . ASP A 1 179 ? 52.596 8.794 -66.563 1.00 82.56 179 ASP A O 1
ATOM 1485 N N . LEU A 1 180 ? 50.437 8.720 -66.017 1.00 83.44 180 LEU A N 1
ATOM 1486 C CA . LEU A 1 180 ? 50.002 9.136 -67.355 1.00 83.44 180 LEU A CA 1
ATOM 1487 C C . LEU A 1 180 ? 50.410 10.576 -67.689 1.00 83.44 180 LEU A C 1
ATOM 1489 O O . LEU A 1 180 ? 50.568 10.905 -68.868 1.00 83.44 180 LEU A O 1
ATOM 1493 N N . GLN A 1 181 ? 50.567 11.443 -66.688 1.00 80.56 181 GLN A N 1
ATOM 1494 C CA . GLN A 1 181 ? 51.026 12.811 -66.896 1.00 80.56 181 GLN A CA 1
ATOM 1495 C C . GLN A 1 181 ? 52.541 12.870 -67.130 1.00 80.56 181 GLN A C 1
ATOM 1497 O O . GLN A 1 181 ? 52.954 13.458 -68.130 1.00 80.56 181 GLN A O 1
ATOM 1502 N N . SER A 1 182 ? 53.352 12.168 -66.332 1.00 82.44 182 SER A N 1
ATOM 1503 C CA . SER A 1 182 ? 54.801 12.069 -66.568 1.00 82.44 182 SER A CA 1
ATOM 1504 C C . SER A 1 182 ? 55.110 11.460 -67.946 1.00 82.44 182 SER A C 1
ATOM 1506 O O . SER A 1 182 ? 55.929 11.994 -68.696 1.00 82.44 182 SER A O 1
ATOM 1508 N N . LYS A 1 183 ? 54.360 10.430 -68.369 1.00 80.31 183 LYS A N 1
ATOM 1509 C CA . LYS A 1 183 ? 54.472 9.840 -69.718 1.00 80.31 183 LYS A CA 1
ATOM 1510 C C . LYS A 1 183 ? 54.017 10.777 -70.845 1.00 80.31 183 LYS A C 1
ATOM 1512 O O . LYS A 1 183 ? 54.554 10.700 -71.952 1.00 80.31 183 LYS A O 1
ATOM 1517 N N . ARG A 1 184 ? 53.067 11.691 -70.604 1.00 79.12 184 ARG A N 1
ATOM 1518 C CA . ARG A 1 184 ? 52.714 12.752 -71.572 1.00 79.12 184 ARG A CA 1
ATOM 1519 C C . ARG A 1 184 ? 53.817 13.799 -71.704 1.00 79.12 184 ARG A C 1
ATOM 1521 O O . ARG A 1 184 ? 54.081 14.239 -72.821 1.00 79.12 184 ARG A O 1
ATOM 1528 N N . GLU A 1 185 ? 54.455 14.173 -70.601 1.00 80.75 185 GLU A N 1
ATOM 1529 C CA . GLU A 1 185 ? 55.577 15.119 -70.582 1.00 80.75 185 GLU A CA 1
ATOM 1530 C C . GLU A 1 185 ? 56.838 14.528 -71.235 1.00 80.75 185 GLU A C 1
ATOM 1532 O O . GLU A 1 185 ? 57.561 15.224 -71.944 1.00 80.75 185 GLU A O 1
ATOM 1537 N N . GLU A 1 186 ? 57.068 13.223 -71.097 1.00 77.25 186 GLU A N 1
ATOM 1538 C CA . GLU A 1 186 ? 58.095 12.497 -71.851 1.00 77.25 186 GLU A CA 1
ATOM 1539 C C . GLU A 1 186 ? 57.782 12.482 -73.362 1.00 77.25 186 GLU A C 1
ATOM 1541 O O . GLU A 1 186 ? 58.643 12.786 -74.191 1.00 77.25 186 GLU A O 1
ATOM 1546 N N . ASN A 1 187 ? 56.523 12.223 -73.747 1.00 70.56 187 ASN A N 1
ATOM 1547 C CA . ASN A 1 187 ? 56.110 12.228 -75.155 1.00 70.56 187 ASN A CA 1
ATOM 1548 C C . ASN A 1 187 ? 56.186 13.623 -75.803 1.00 70.56 187 ASN A C 1
ATOM 1550 O O . ASN A 1 187 ? 56.496 13.728 -76.992 1.00 70.56 187 ASN A O 1
ATOM 1554 N N . SER A 1 188 ? 55.919 14.699 -75.053 1.00 73.44 188 SER A N 1
ATOM 1555 C CA . SER A 1 188 ? 56.030 16.068 -75.571 1.00 73.44 188 SER A CA 1
ATOM 1556 C C . SER A 1 188 ? 57.488 16.479 -75.804 1.00 73.44 188 SER A C 1
ATOM 1558 O O . SER A 1 188 ? 57.770 17.082 -76.841 1.00 73.44 188 SER A O 1
ATOM 1560 N N . ARG A 1 189 ? 58.424 16.066 -74.933 1.00 76.50 189 ARG A N 1
ATOM 1561 C CA . ARG A 1 189 ? 59.877 16.235 -75.144 1.00 76.50 189 ARG A CA 1
ATOM 1562 C C . ARG A 1 189 ? 60.345 15.540 -76.429 1.00 76.50 189 ARG A C 1
ATOM 1564 O O . ARG A 1 189 ? 60.940 16.191 -77.284 1.00 76.50 189 ARG A O 1
ATOM 1571 N N . LEU A 1 190 ? 59.975 14.270 -76.626 1.00 74.19 190 LEU A N 1
ATOM 1572 C CA . LEU A 1 190 ? 60.323 13.500 -77.835 1.00 74.19 190 LEU A CA 1
ATOM 1573 C C . LEU A 1 190 ? 59.753 14.118 -79.128 1.00 74.19 190 LEU A C 1
ATOM 1575 O O . LEU A 1 190 ? 60.416 14.141 -80.165 1.00 74.19 190 LEU A O 1
ATOM 1579 N N . ARG A 1 191 ? 58.533 14.674 -79.083 1.00 72.81 191 ARG A N 1
ATOM 1580 C CA . ARG A 1 191 ? 57.957 15.422 -80.218 1.00 72.81 191 ARG A CA 1
ATOM 1581 C C . ARG A 1 191 ? 58.737 16.703 -80.526 1.00 72.81 191 ARG A C 1
ATOM 1583 O O . ARG A 1 191 ? 58.892 17.049 -81.694 1.00 72.81 191 ARG A O 1
ATOM 1590 N N . GLN A 1 192 ? 59.241 17.384 -79.499 1.00 69.12 192 GLN A N 1
ATOM 1591 C CA . GLN A 1 192 ? 60.024 18.612 -79.647 1.00 69.12 192 GLN A CA 1
ATOM 1592 C C . GLN A 1 192 ? 61.417 18.348 -80.252 1.00 69.12 192 GLN A C 1
ATOM 1594 O O . GLN A 1 192 ? 61.931 19.187 -80.993 1.00 69.12 192 GLN A O 1
ATOM 1599 N N . GLU A 1 193 ? 62.002 17.170 -80.008 1.00 69.44 193 GLU A N 1
ATOM 1600 C CA . GLU A 1 193 ? 63.215 16.705 -80.697 1.00 69.44 193 GLU A CA 1
ATOM 1601 C C . GLU A 1 193 ? 62.952 16.346 -82.167 1.00 69.44 193 GLU A C 1
ATOM 1603 O O . GLU A 1 193 ? 63.711 16.767 -83.040 1.00 69.44 193 GLU A O 1
ATOM 1608 N N . LEU A 1 194 ? 61.845 15.657 -82.471 1.00 56.78 194 LEU A N 1
ATOM 1609 C CA . LEU A 1 194 ? 61.468 15.329 -83.853 1.00 56.78 194 LEU A CA 1
ATOM 1610 C C . LEU A 1 194 ? 61.258 16.579 -84.723 1.00 56.78 194 LEU A C 1
ATOM 1612 O O . LEU A 1 194 ? 61.760 16.625 -85.845 1.00 56.78 194 LEU A O 1
ATOM 1616 N N . SER A 1 195 ? 60.600 17.623 -84.205 1.00 59.84 195 SER A N 1
ATOM 1617 C CA . SER A 1 195 ? 60.466 18.897 -84.930 1.00 59.84 195 SER A CA 1
ATOM 1618 C C . SER A 1 195 ? 61.813 19.562 -85.236 1.00 59.84 195 SER A C 1
ATOM 1620 O O . SER A 1 195 ? 61.975 20.121 -86.316 1.00 59.84 195 SER A O 1
ATOM 1622 N N . ARG A 1 196 ? 62.809 19.457 -84.345 1.00 57.59 196 ARG A N 1
ATOM 1623 C CA . ARG A 1 196 ? 64.153 20.028 -84.572 1.00 57.59 196 ARG A CA 1
ATOM 1624 C C . ARG A 1 196 ? 64.944 19.318 -85.673 1.00 57.59 196 ARG A C 1
ATOM 1626 O O . ARG A 1 196 ? 65.814 19.939 -86.278 1.00 57.59 196 ARG A O 1
ATOM 1633 N N . LEU A 1 197 ? 64.655 18.044 -85.938 1.00 53.50 197 LEU A N 1
ATOM 1634 C CA . LEU A 1 197 ? 65.285 17.278 -87.020 1.00 53.50 197 LEU A CA 1
ATOM 1635 C C . LEU A 1 197 ? 64.655 17.563 -88.394 1.00 53.50 197 LEU A C 1
ATOM 1637 O O . LEU A 1 197 ? 65.298 17.341 -89.418 1.00 53.50 197 LEU A O 1
ATOM 1641 N N . GLN A 1 198 ? 63.418 18.067 -88.433 1.00 42.28 198 GLN A N 1
ATOM 1642 C CA . GLN A 1 198 ? 62.671 18.276 -89.676 1.00 42.28 198 GLN A CA 1
ATOM 1643 C C . GLN A 1 198 ? 62.992 19.613 -90.381 1.00 42.28 198 GLN A C 1
ATOM 1645 O O . GLN A 1 198 ? 62.798 19.719 -91.590 1.00 42.28 198 GLN A O 1
ATOM 1650 N N . ASP A 1 199 ? 63.563 20.593 -89.671 1.00 43.47 199 ASP A N 1
ATOM 1651 C CA . ASP A 1 199 ? 63.905 21.931 -90.199 1.00 43.47 199 ASP A CA 1
ATOM 1652 C C . ASP A 1 199 ? 65.241 22.008 -90.984 1.00 43.47 199 ASP A C 1
ATOM 1654 O O . ASP A 1 199 ? 65.641 23.087 -91.424 1.00 43.47 199 ASP A O 1
ATOM 1658 N N . GLN A 1 200 ? 65.962 20.894 -91.184 1.00 40.62 200 GLN A N 1
ATOM 1659 C CA . GLN A 1 200 ? 67.308 20.901 -91.796 1.00 40.62 200 GLN A CA 1
ATOM 1660 C C . GLN A 1 200 ? 67.389 20.560 -93.298 1.00 40.62 200 GLN A C 1
ATOM 1662 O O . GLN A 1 200 ? 68.498 20.500 -93.831 1.00 40.62 200 GLN A O 1
ATOM 1667 N N . VAL A 1 201 ? 66.275 20.362 -94.020 1.00 34.06 201 VAL A N 1
ATOM 1668 C CA . VAL A 1 201 ? 66.331 19.906 -95.428 1.00 34.06 201 VAL A CA 1
ATOM 1669 C C . VAL A 1 201 ? 65.686 20.875 -96.432 1.00 34.06 201 VAL A C 1
ATOM 1671 O O . VAL A 1 201 ? 64.491 20.835 -96.706 1.00 34.06 201 VAL A O 1
ATOM 1674 N N . SER A 1 202 ? 66.581 21.616 -97.093 1.00 28.92 202 SER A N 1
ATOM 1675 C CA . SER A 1 202 ? 66.503 22.094 -98.486 1.00 28.92 202 SER A CA 1
ATOM 1676 C C . SER A 1 202 ? 65.786 23.407 -98.842 1.00 28.92 202 SER A C 1
ATOM 1678 O O . SER A 1 202 ? 64.624 23.673 -98.555 1.00 28.92 202 SER A O 1
ATOM 1680 N N . LYS A 1 203 ? 66.542 24.203 -99.606 1.00 31.08 203 LYS A N 1
ATOM 1681 C CA . LYS A 1 203 ? 66.230 25.465 -100.295 1.00 31.08 203 LYS A CA 1
ATOM 1682 C C . LYS A 1 203 ? 67.248 25.568 -101.464 1.00 31.08 203 LYS A C 1
ATOM 1684 O O . LYS A 1 203 ? 68.288 24.919 -101.380 1.00 31.08 203 LYS A O 1
ATOM 1689 N N . PRO A 1 204 ? 67.132 26.543 -102.381 1.00 50.03 204 PRO A N 1
ATOM 1690 C CA . PRO A 1 204 ? 66.318 26.647 -103.604 1.00 50.03 204 PRO A CA 1
ATOM 1691 C C . PRO A 1 204 ? 67.232 26.286 -104.831 1.00 50.03 204 PRO A C 1
ATOM 1693 O O . PRO A 1 204 ? 67.881 25.251 -104.704 1.00 50.03 204 PRO A O 1
ATOM 1696 N N . PRO A 1 205 ? 67.452 27.046 -105.945 1.00 38.97 205 PRO A N 1
ATOM 1697 C CA . PRO A 1 205 ? 66.689 28.096 -106.669 1.00 38.97 205 PRO A CA 1
ATOM 1698 C C . PRO A 1 205 ? 66.729 28.031 -108.237 1.00 38.97 205 PRO A C 1
ATOM 1700 O O . PRO A 1 205 ? 67.473 27.249 -108.806 1.00 38.97 205 PRO A O 1
ATOM 1703 N N . SER A 1 206 ? 66.084 29.020 -108.903 1.00 25.25 206 SER A N 1
ATOM 1704 C CA . SER A 1 206 ? 66.568 29.722 -110.138 1.00 25.25 206 SER A CA 1
ATOM 1705 C C . SER A 1 206 ? 66.629 28.945 -111.491 1.00 25.25 206 SER A C 1
ATOM 1707 O O . SER A 1 206 ? 66.775 27.735 -111.493 1.00 25.25 206 SER A O 1
ATOM 1709 N N . SER A 1 207 ? 66.600 29.535 -112.705 1.00 23.98 207 SER A N 1
ATOM 1710 C CA . SER A 1 207 ? 66.326 30.904 -113.215 1.00 23.98 207 SER A CA 1
ATOM 1711 C C . SER A 1 207 ? 66.350 30.919 -114.770 1.00 23.98 207 SER A C 1
ATOM 1713 O O . SER A 1 207 ? 67.214 30.274 -115.350 1.00 23.98 207 SER A O 1
ATOM 1715 N N . GLY A 1 208 ? 65.500 31.736 -115.420 1.00 25.19 208 GLY A N 1
ATOM 1716 C CA . GLY A 1 208 ? 65.918 32.675 -116.492 1.00 25.19 208 GLY A CA 1
ATOM 1717 C C . GLY A 1 208 ? 66.029 32.276 -117.990 1.00 25.19 208 GLY A C 1
ATOM 1718 O O . GLY A 1 208 ? 66.648 31.283 -118.341 1.00 25.19 208 GLY A O 1
ATOM 1719 N N . ASN A 1 209 ? 65.612 33.239 -118.844 1.00 24.95 209 ASN A N 1
ATOM 1720 C CA . ASN A 1 209 ? 66.141 33.591 -120.195 1.00 24.95 209 ASN A CA 1
ATOM 1721 C C . ASN A 1 209 ? 65.831 32.679 -121.417 1.00 24.95 209 ASN A C 1
ATOM 1723 O O . ASN A 1 209 ? 65.568 31.499 -121.244 1.00 24.95 209 ASN A O 1
ATOM 1727 N N . LYS A 1 210 ? 65.962 33.108 -122.696 1.00 28.78 210 LYS A N 1
ATOM 1728 C CA . LYS A 1 210 ? 65.622 34.339 -123.491 1.00 28.78 210 LYS A CA 1
ATOM 1729 C C . LYS A 1 210 ? 66.147 34.138 -124.951 1.00 28.78 210 LYS A C 1
ATOM 1731 O O . LYS A 1 210 ? 67.094 33.378 -125.104 1.00 28.78 210 LYS A O 1
ATOM 1736 N N . ALA A 1 211 ? 65.642 34.910 -125.937 1.00 26.38 211 ALA A N 1
ATOM 1737 C CA . ALA A 1 211 ? 66.202 35.115 -127.309 1.00 26.38 211 ALA A CA 1
ATOM 1738 C C . ALA A 1 211 ? 66.141 33.899 -128.291 1.00 26.38 211 ALA A C 1
ATOM 1740 O O . ALA A 1 211 ? 66.025 32.770 -127.832 1.00 26.38 211 ALA A O 1
ATOM 1741 N N . GLU A 1 212 ? 66.188 33.998 -129.637 1.00 28.42 212 GLU A N 1
ATOM 1742 C CA . GLU A 1 212 ? 66.023 35.088 -130.641 1.00 28.42 212 GLU A CA 1
ATOM 1743 C C . GLU A 1 212 ? 65.722 34.475 -132.045 1.00 28.42 212 GLU A C 1
ATOM 1745 O O . GLU A 1 212 ? 65.744 33.253 -132.192 1.00 28.42 212 GLU A O 1
ATOM 1750 N N . THR A 1 213 ? 65.416 35.286 -133.076 1.00 27.27 213 THR A N 1
ATOM 1751 C CA . THR A 1 213 ? 64.681 34.831 -134.287 1.00 27.27 213 THR A CA 1
ATOM 1752 C C . THR A 1 213 ? 65.409 35.029 -135.639 1.00 27.27 213 THR A C 1
ATOM 1754 O O . THR A 1 213 ? 65.660 36.157 -136.042 1.00 27.27 213 THR A O 1
ATOM 1757 N N . LEU A 1 214 ? 65.628 33.908 -136.348 1.00 32.28 214 LEU A N 1
ATOM 1758 C CA . LEU A 1 214 ? 65.617 33.627 -137.812 1.00 32.28 214 LEU A CA 1
ATOM 1759 C C . LEU A 1 214 ? 66.136 34.625 -138.883 1.00 32.28 214 LEU A C 1
ATOM 1761 O O . LEU A 1 214 ? 65.612 35.721 -139.044 1.00 32.28 214 LEU A O 1
ATOM 1765 N N . SER A 1 215 ? 66.963 34.088 -139.798 1.00 30.34 215 SER A N 1
ATOM 1766 C CA . SER A 1 215 ? 66.860 34.184 -141.280 1.00 30.34 215 SER A CA 1
ATOM 1767 C C . SER A 1 215 ? 67.911 33.235 -141.913 1.00 30.34 215 SER A C 1
ATOM 1769 O O . SER A 1 215 ? 69.000 33.135 -141.359 1.00 30.34 215 SER A O 1
ATOM 1771 N N . GLY A 1 216 ? 67.723 32.492 -143.013 1.00 29.59 216 GLY A N 1
ATOM 1772 C CA . GLY A 1 216 ? 66.539 32.250 -143.845 1.00 29.59 216 GLY A CA 1
ATOM 1773 C C . GLY A 1 216 ? 66.936 31.796 -145.264 1.00 29.59 216 GLY A C 1
ATOM 1774 O O . GLY A 1 216 ? 67.156 32.659 -146.104 1.00 29.59 216 GLY A O 1
ATOM 1775 N N . ASP A 1 217 ? 67.010 30.481 -145.547 1.00 37.12 217 ASP A N 1
ATOM 1776 C CA . ASP A 1 217 ? 67.359 29.965 -146.895 1.00 37.12 217 ASP A CA 1
ATOM 1777 C C . ASP A 1 217 ? 66.556 28.703 -147.327 1.00 37.12 217 ASP A C 1
ATOM 1779 O O . ASP A 1 217 ? 67.023 27.569 -147.394 1.00 37.12 217 ASP A O 1
ATOM 1783 N N . SER A 1 218 ? 65.271 28.949 -147.593 1.00 50.97 218 SER A N 1
ATOM 1784 C CA . SER A 1 218 ? 64.437 28.339 -148.648 1.00 50.97 218 SER A CA 1
ATOM 1785 C C . SER A 1 218 ? 64.398 26.802 -148.878 1.00 50.97 218 SER A C 1
ATOM 1787 O O . SER A 1 218 ? 65.182 26.199 -149.612 1.00 50.97 218 SER A O 1
ATOM 1789 N N . LEU A 1 219 ? 63.294 26.206 -148.409 1.00 53.25 219 LEU A N 1
ATOM 1790 C CA . LEU A 1 219 ? 62.543 25.081 -149.006 1.00 53.25 219 LEU A CA 1
ATOM 1791 C C . LEU A 1 219 ? 63.132 23.649 -149.014 1.00 53.25 219 LEU A C 1
ATOM 1793 O O . LEU A 1 219 ? 62.399 22.723 -148.674 1.00 53.25 219 LEU A O 1
ATOM 1797 N N . ILE A 1 220 ? 64.409 23.412 -149.331 1.00 50.47 220 ILE A N 1
ATOM 1798 C CA . ILE A 1 220 ? 64.992 22.047 -149.210 1.00 50.47 220 ILE A CA 1
ATOM 1799 C C . ILE A 1 220 ? 65.492 21.808 -147.785 1.00 50.47 220 ILE A C 1
ATOM 1801 O O . ILE A 1 220 ? 65.254 20.747 -147.202 1.00 50.47 220 ILE A O 1
ATOM 1805 N N . GLN A 1 221 ? 66.072 22.844 -147.174 1.00 55.12 221 GLN A N 1
ATOM 1806 C CA . GLN A 1 221 ? 66.265 22.858 -145.733 1.00 55.12 221 GLN A CA 1
ATOM 1807 C C . GLN A 1 221 ? 64.911 22.770 -145.016 1.00 55.12 221 GLN A C 1
ATOM 1809 O O . GLN A 1 221 ? 64.818 22.042 -144.043 1.00 55.12 221 GLN A O 1
ATOM 1814 N N . GLN A 1 222 ? 63.837 23.379 -145.538 1.00 56.25 222 GLN A N 1
ATOM 1815 C CA . GLN A 1 222 ? 62.504 23.347 -144.917 1.00 56.25 222 GLN A CA 1
ATOM 1816 C C . GLN A 1 222 ? 61.943 21.932 -144.710 1.00 56.25 222 GLN A C 1
ATOM 1818 O O . GLN A 1 222 ? 61.338 21.710 -143.675 1.00 56.25 222 GLN A O 1
ATOM 1823 N N . GLN A 1 223 ? 62.170 20.960 -145.604 1.00 57.44 223 GLN A N 1
ATOM 1824 C CA . GLN A 1 223 ? 61.721 19.574 -145.366 1.00 57.44 223 GLN A CA 1
ATOM 1825 C C . GLN A 1 223 ? 62.597 18.824 -144.349 1.00 57.44 223 GLN A C 1
ATOM 1827 O O . GLN A 1 223 ? 62.093 18.036 -143.549 1.00 57.44 223 GLN A O 1
ATOM 1832 N N . TYR A 1 224 ? 63.908 19.084 -144.328 1.00 64.19 224 TYR A N 1
ATOM 1833 C CA . TYR A 1 224 ? 64.796 18.542 -143.292 1.00 64.19 224 TYR A CA 1
ATOM 1834 C C . TYR A 1 224 ? 64.521 19.173 -141.921 1.00 64.19 224 TYR A C 1
ATOM 1836 O O . TYR A 1 224 ? 64.523 18.471 -140.911 1.00 64.19 224 TYR A O 1
ATOM 1844 N N . GLU A 1 225 ? 64.234 20.473 -141.892 1.00 66.81 225 GLU A N 1
ATOM 1845 C CA . GLU A 1 225 ? 63.839 21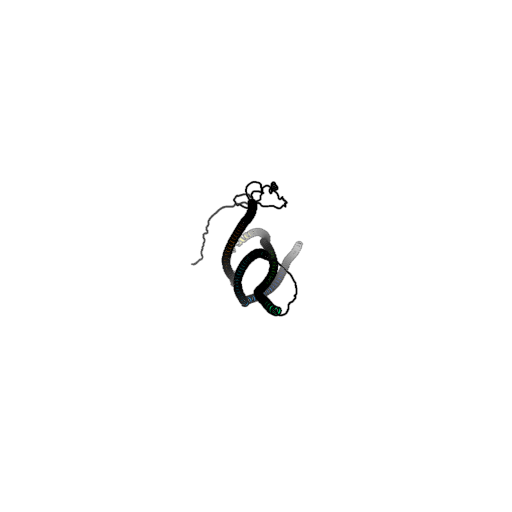.232 -140.713 1.00 66.81 225 GLU A CA 1
ATOM 1846 C C . GLU A 1 225 ? 62.406 20.876 -140.293 1.00 66.81 225 GLU A C 1
ATOM 1848 O O . GLU A 1 225 ? 62.182 20.771 -139.103 1.00 66.81 225 GLU A O 1
ATOM 1853 N N . GLU A 1 226 ? 61.469 20.552 -141.196 1.00 71.94 226 GLU A N 1
ATOM 1854 C CA . GLU A 1 226 ? 60.159 19.966 -140.856 1.00 71.94 226 GLU A CA 1
ATOM 1855 C C . GLU A 1 226 ? 60.314 18.573 -140.248 1.00 71.94 226 GLU A C 1
ATOM 1857 O O . GLU A 1 226 ? 59.689 18.282 -139.238 1.00 71.94 226 GLU A O 1
ATOM 1862 N N . ILE A 1 227 ? 61.180 17.705 -140.780 1.00 74.94 227 ILE A N 1
ATOM 1863 C CA . ILE A 1 227 ? 61.457 16.399 -140.158 1.00 74.94 227 ILE A CA 1
ATOM 1864 C C . ILE A 1 227 ? 62.155 16.580 -138.799 1.00 74.94 227 ILE A C 1
ATOM 1866 O O . ILE A 1 227 ? 61.895 15.818 -137.864 1.00 74.94 227 ILE A O 1
ATOM 1870 N N . ARG A 1 228 ? 63.015 17.593 -138.648 1.00 79.81 228 ARG A N 1
ATOM 1871 C CA . ARG A 1 228 ? 63.652 17.958 -137.373 1.00 79.81 228 ARG A CA 1
ATOM 1872 C C . ARG A 1 228 ? 62.642 18.539 -136.383 1.00 79.81 228 ARG A C 1
ATOM 1874 O O . ARG A 1 228 ? 62.672 18.154 -135.220 1.00 79.81 228 ARG A O 1
ATOM 1881 N N . GLN A 1 229 ? 61.730 19.382 -136.854 1.00 81.56 229 GLN A N 1
ATOM 1882 C CA . GLN A 1 229 ? 60.656 20.031 -136.110 1.00 81.56 229 GLN A CA 1
ATOM 1883 C C . GLN A 1 229 ? 59.625 18.996 -135.674 1.00 81.56 229 GLN A C 1
ATOM 1885 O O . GLN A 1 229 ? 59.329 18.922 -134.496 1.00 81.56 229 GLN A O 1
ATOM 1890 N N . LEU A 1 230 ? 59.188 18.090 -136.551 1.00 81.69 230 LEU A N 1
ATOM 1891 C CA . LEU A 1 230 ? 58.324 16.956 -136.213 1.00 81.69 230 LEU A CA 1
ATOM 1892 C C . LEU A 1 230 ? 59.000 15.985 -135.237 1.00 81.69 230 LEU A C 1
ATOM 1894 O O . LEU A 1 230 ? 58.326 15.434 -134.374 1.00 81.69 230 LEU A O 1
ATOM 1898 N N . ARG A 1 231 ? 60.326 15.789 -135.305 1.00 83.19 231 ARG A N 1
ATOM 1899 C CA . ARG A 1 231 ? 61.075 15.035 -134.280 1.00 83.19 231 ARG A CA 1
ATOM 1900 C C . ARG A 1 231 ? 61.151 15.791 -132.950 1.00 83.19 231 ARG A C 1
ATOM 1902 O O . ARG A 1 231 ? 61.001 15.164 -131.904 1.00 83.19 231 ARG A O 1
ATOM 1909 N N . GLN A 1 232 ? 61.351 17.108 -132.972 1.00 84.44 232 GLN A N 1
ATOM 1910 C CA . GLN A 1 232 ? 61.335 17.959 -131.778 1.00 84.44 232 GLN A CA 1
ATOM 1911 C C . GLN A 1 232 ? 59.936 18.061 -131.163 1.00 84.44 232 GLN A C 1
ATOM 1913 O O . GLN A 1 232 ? 59.822 18.007 -129.947 1.00 84.44 232 GLN A O 1
ATOM 1918 N N . ASP A 1 233 ? 58.880 18.134 -131.968 1.00 84.62 233 ASP A N 1
ATOM 1919 C CA . ASP A 1 233 ? 57.486 18.199 -131.541 1.00 84.62 233 ASP A CA 1
ATOM 1920 C C . ASP A 1 233 ? 56.984 16.830 -131.086 1.00 84.62 233 ASP A C 1
ATOM 1922 O O . ASP A 1 233 ? 56.300 16.761 -130.071 1.00 84.62 233 ASP A O 1
ATOM 1926 N N . LEU A 1 234 ? 57.400 15.727 -131.720 1.00 84.50 234 LEU A N 1
ATOM 1927 C CA . LEU A 1 234 ? 57.201 14.379 -131.179 1.00 84.50 234 LEU A CA 1
ATOM 1928 C C . LEU A 1 234 ? 57.894 14.239 -129.820 1.00 84.50 234 LEU A C 1
ATOM 1930 O O . LEU A 1 234 ? 57.286 13.732 -128.883 1.00 84.50 234 LEU A O 1
ATOM 1934 N N . HIS A 1 235 ? 59.126 14.736 -129.677 1.00 87.12 235 HIS A N 1
ATOM 1935 C CA . HIS A 1 235 ? 59.827 14.744 -128.394 1.00 87.12 235 HIS A CA 1
ATOM 1936 C C . HIS A 1 235 ? 59.158 15.684 -127.372 1.00 87.12 235 HIS A C 1
ATOM 1938 O O . HIS A 1 235 ? 59.048 15.339 -126.199 1.00 87.12 235 HIS A O 1
ATOM 1944 N N . ARG A 1 236 ? 58.623 16.835 -127.801 1.00 88.62 236 ARG A N 1
ATOM 1945 C CA . ARG A 1 236 ? 57.864 17.777 -126.964 1.00 88.62 236 ARG A CA 1
ATOM 1946 C C . ARG A 1 236 ? 56.561 17.153 -126.481 1.00 88.62 236 ARG A C 1
ATOM 1948 O O . ARG A 1 236 ? 56.269 17.228 -125.294 1.00 88.62 236 ARG A O 1
ATOM 1955 N N . VAL A 1 237 ? 55.811 16.502 -127.368 1.00 87.19 237 VAL A N 1
ATOM 1956 C CA . VAL A 1 237 ? 54.599 15.743 -127.040 1.00 87.19 237 VAL A CA 1
ATOM 1957 C C . VAL A 1 237 ? 54.950 14.572 -126.132 1.00 87.19 237 VAL A C 1
ATOM 1959 O O . VAL A 1 237 ? 54.297 14.410 -125.114 1.00 87.19 237 VAL A O 1
ATOM 1962 N N . GLN A 1 238 ? 56.019 13.819 -126.397 1.00 87.81 238 GLN A N 1
ATOM 1963 C CA . GLN A 1 238 ? 56.483 12.742 -125.518 1.00 87.81 238 GLN A CA 1
ATOM 1964 C C . GLN A 1 238 ? 56.853 13.262 -124.120 1.00 87.81 238 GLN A C 1
ATOM 1966 O O . GLN A 1 238 ? 56.489 12.636 -123.125 1.00 87.81 238 GLN A O 1
ATOM 1971 N N . ASN A 1 239 ? 57.508 14.421 -124.019 1.00 89.50 239 ASN A N 1
ATOM 1972 C CA . ASN A 1 239 ? 57.838 15.067 -122.748 1.00 89.50 239 ASN A CA 1
ATOM 1973 C C . ASN A 1 239 ? 56.584 15.593 -122.029 1.00 89.50 239 ASN A C 1
ATOM 1975 O O . ASN A 1 239 ? 56.462 15.405 -120.821 1.00 89.50 239 ASN A O 1
ATOM 1979 N N . VAL A 1 240 ? 55.618 16.176 -122.749 1.00 90.56 240 VAL A N 1
ATOM 1980 C CA . VAL A 1 240 ? 54.324 16.617 -122.195 1.00 90.56 240 VAL A CA 1
ATOM 1981 C C . VAL A 1 240 ? 53.475 15.425 -121.748 1.00 90.56 240 VAL A C 1
ATOM 1983 O O . VAL A 1 240 ? 52.943 15.457 -120.646 1.00 90.56 240 VAL A O 1
ATOM 1986 N N . CYS A 1 241 ? 53.405 14.344 -122.526 1.00 88.38 241 CYS A N 1
ATOM 1987 C CA . CYS A 1 241 ? 52.751 13.093 -122.141 1.00 88.38 241 CYS A CA 1
ATOM 1988 C C . CYS A 1 241 ? 53.434 12.472 -120.919 1.00 88.38 241 CYS A C 1
ATOM 1990 O O . CYS A 1 241 ? 52.747 12.098 -119.978 1.00 88.38 241 CYS A O 1
ATOM 1992 N N . SER A 1 242 ? 54.770 12.450 -120.872 1.00 90.62 242 SER A N 1
ATOM 1993 C CA . SER A 1 242 ? 55.528 11.992 -119.698 1.00 90.62 242 SER A CA 1
ATOM 1994 C C . SER A 1 242 ? 55.292 12.883 -118.474 1.00 90.62 242 SER A C 1
ATOM 1996 O O . SER A 1 242 ? 55.278 12.389 -117.349 1.00 90.62 242 SER A O 1
ATOM 1998 N N . SER A 1 243 ? 55.099 14.191 -118.666 1.00 91.38 243 SER A N 1
ATOM 1999 C CA . SER A 1 243 ? 54.768 15.133 -117.591 1.00 91.38 243 SER A CA 1
ATOM 2000 C C . SER A 1 243 ? 53.339 14.934 -117.091 1.00 91.38 243 SER A C 1
ATOM 2002 O O . SER A 1 243 ? 53.128 14.839 -115.889 1.00 91.38 243 SER A O 1
ATOM 2004 N N . ALA A 1 244 ? 52.367 14.803 -117.995 1.00 91.25 244 ALA A N 1
ATOM 2005 C CA . ALA A 1 244 ? 50.974 14.524 -117.662 1.00 91.25 244 ALA A CA 1
ATOM 2006 C C . ALA A 1 244 ? 50.804 13.138 -117.022 1.00 91.25 244 ALA A C 1
ATOM 2008 O O . ALA A 1 244 ? 49.984 12.971 -116.128 1.00 91.25 244 ALA A O 1
ATOM 2009 N N . GLU A 1 245 ? 51.599 12.142 -117.422 1.00 90.94 245 GLU A N 1
ATOM 2010 C CA . GLU A 1 245 ? 51.600 10.830 -116.778 1.00 90.94 245 GLU A CA 1
ATOM 2011 C C . GLU A 1 245 ? 52.206 10.890 -115.368 1.00 90.94 245 GLU A C 1
ATOM 2013 O O . GLU A 1 245 ? 51.666 10.274 -114.449 1.00 90.94 245 GLU A O 1
ATOM 2018 N N . LYS A 1 246 ? 53.282 11.664 -115.161 1.00 94.00 246 LYS A N 1
ATOM 2019 C CA . LYS A 1 246 ? 53.817 11.951 -113.818 1.00 94.00 246 LYS A CA 1
ATOM 2020 C C . LYS A 1 246 ? 52.792 12.677 -112.947 1.00 94.00 246 LYS A C 1
ATOM 2022 O O . LYS A 1 246 ? 52.605 12.270 -111.807 1.00 94.00 246 LYS A O 1
ATOM 2027 N N . GLU A 1 247 ? 52.087 13.667 -113.489 1.00 92.69 247 GLU A N 1
ATOM 2028 C CA . GLU A 1 247 ? 51.029 14.397 -112.781 1.00 92.69 247 GLU A CA 1
ATOM 2029 C C . GLU A 1 247 ? 49.843 13.482 -112.431 1.00 92.69 247 GLU A C 1
ATOM 2031 O O . GLU A 1 247 ? 49.368 13.468 -111.301 1.00 92.69 247 GLU A O 1
ATOM 2036 N N . LEU A 1 248 ? 49.413 12.619 -113.360 1.00 94.38 248 LEU A N 1
ATOM 2037 C CA . LEU A 1 248 ? 48.375 11.615 -113.103 1.00 94.38 248 LEU A CA 1
ATOM 2038 C C . LEU A 1 248 ? 48.808 10.561 -112.076 1.00 94.38 248 LEU A C 1
ATOM 2040 O O . LEU A 1 248 ? 47.960 10.049 -111.347 1.00 94.38 248 LEU A O 1
ATOM 2044 N N . ARG A 1 249 ? 50.098 10.208 -112.010 1.00 94.50 249 ARG A N 1
ATOM 2045 C CA . ARG A 1 249 ? 50.651 9.355 -110.944 1.00 94.50 249 ARG A CA 1
ATOM 2046 C C . ARG A 1 249 ? 50.633 10.101 -109.605 1.00 94.50 249 ARG A C 1
ATOM 2048 O O . ARG A 1 249 ? 50.069 9.575 -108.653 1.00 94.50 249 ARG A O 1
ATOM 2055 N N . TYR A 1 250 ? 51.107 11.347 -109.566 1.00 95.31 250 TYR A N 1
ATOM 2056 C CA . TYR A 1 250 ? 51.083 12.200 -108.374 1.00 95.31 250 TYR A CA 1
ATOM 2057 C C . TYR A 1 250 ? 49.664 12.391 -107.813 1.00 95.31 250 TYR A C 1
ATOM 2059 O O . TYR A 1 250 ? 49.429 12.136 -106.634 1.00 95.31 250 TYR A O 1
ATOM 2067 N N . GLU A 1 251 ? 48.681 12.735 -108.650 1.00 94.31 251 GLU A N 1
ATOM 2068 C CA . GLU A 1 251 ? 47.286 12.869 -108.213 1.00 94.31 251 GLU A CA 1
ATOM 2069 C C . GLU A 1 251 ? 46.659 11.524 -107.807 1.00 94.31 251 GLU A C 1
ATOM 2071 O O . GLU A 1 251 ? 45.804 11.501 -106.921 1.00 94.31 251 GLU A O 1
ATOM 2076 N N . ARG A 1 252 ? 47.081 10.383 -108.376 1.00 95.06 252 ARG A N 1
ATOM 2077 C CA . ARG A 1 252 ? 46.663 9.051 -107.889 1.00 95.06 252 ARG A CA 1
ATOM 2078 C C . ARG A 1 252 ? 47.227 8.760 -106.501 1.00 95.06 252 ARG A C 1
ATOM 2080 O O . ARG A 1 252 ? 46.459 8.349 -105.632 1.00 95.06 252 ARG A O 1
ATOM 2087 N N . ASP A 1 253 ? 48.513 9.008 -106.279 1.00 95.00 253 ASP A N 1
ATOM 2088 C CA . ASP A 1 253 ? 49.182 8.773 -104.995 1.00 95.00 253 ASP A CA 1
ATOM 2089 C C . ASP A 1 253 ? 48.606 9.688 -103.901 1.00 95.00 253 ASP A C 1
ATOM 2091 O O . ASP A 1 253 ? 48.189 9.219 -102.841 1.00 95.00 253 ASP A O 1
ATOM 2095 N N . LYS A 1 254 ? 48.414 10.973 -104.213 1.00 96.75 254 LYS A N 1
ATOM 2096 C CA . LYS A 1 254 ? 47.702 11.951 -103.376 1.00 96.75 254 LYS A CA 1
ATOM 2097 C C . LYS A 1 254 ? 46.264 11.521 -103.059 1.00 96.75 254 LYS A C 1
ATOM 2099 O O . LYS A 1 254 ? 45.832 11.629 -101.914 1.00 96.75 254 LYS A O 1
ATOM 2104 N N . ASN A 1 255 ? 45.518 10.978 -104.028 1.00 95.50 255 ASN A N 1
ATOM 2105 C CA . ASN A 1 255 ? 44.185 10.413 -103.777 1.00 95.50 255 ASN A CA 1
ATOM 2106 C C . ASN A 1 255 ? 44.226 9.170 -102.871 1.00 95.50 255 ASN A C 1
ATOM 2108 O O . ASN A 1 255 ? 43.308 8.967 -102.073 1.00 95.50 255 ASN A O 1
ATOM 2112 N N . LEU A 1 256 ? 45.262 8.329 -102.969 1.00 96.31 256 LEU A N 1
ATOM 2113 C CA . LEU A 1 256 ? 45.460 7.209 -102.046 1.00 96.31 256 LEU A CA 1
ATOM 2114 C C . LEU A 1 256 ? 45.758 7.709 -100.628 1.00 96.31 256 LEU A C 1
ATOM 2116 O O . LEU A 1 256 ? 45.197 7.170 -99.676 1.00 96.31 256 LEU A O 1
ATOM 2120 N N . ASP A 1 257 ? 46.563 8.758 -100.473 1.00 96.50 257 ASP A N 1
ATOM 2121 C CA . ASP A 1 257 ? 46.869 9.344 -99.164 1.00 96.50 257 ASP A CA 1
ATOM 2122 C C . ASP A 1 257 ? 45.662 10.048 -98.530 1.00 96.50 257 ASP A C 1
ATOM 2124 O O . ASP A 1 257 ? 45.384 9.823 -97.351 1.00 96.50 257 ASP A O 1
ATOM 2128 N N . ILE A 1 258 ? 44.857 10.780 -99.309 1.00 96.25 258 ILE A N 1
ATOM 2129 C CA . ILE A 1 258 ? 43.571 11.331 -98.842 1.00 96.25 258 ILE A CA 1
ATOM 2130 C C . ILE A 1 258 ? 42.631 10.203 -98.385 1.00 96.25 258 ILE A C 1
ATOM 2132 O O . ILE A 1 258 ? 41.997 10.317 -97.336 1.00 96.25 258 ILE A O 1
ATOM 2136 N N . LYS A 1 259 ? 42.566 9.074 -99.109 1.00 96.75 259 LYS A N 1
ATOM 2137 C CA . LYS A 1 259 ? 41.775 7.903 -98.685 1.00 96.75 259 LYS A CA 1
ATOM 2138 C C . LYS A 1 259 ? 42.294 7.287 -97.382 1.00 96.75 259 LYS A C 1
ATOM 2140 O O . LYS A 1 259 ? 41.481 6.962 -96.518 1.00 96.75 259 LYS A O 1
ATOM 2145 N N . LYS A 1 260 ? 43.616 7.164 -97.198 1.00 96.75 260 LYS A N 1
ATOM 2146 C CA . LYS A 1 260 ? 44.216 6.711 -95.925 1.00 96.75 260 LYS A CA 1
ATOM 2147 C C . LYS A 1 260 ? 43.834 7.651 -94.776 1.00 96.75 260 LYS A C 1
ATOM 2149 O O . LYS A 1 260 ? 43.376 7.179 -93.739 1.00 96.75 260 LYS A O 1
ATOM 2154 N N . GLN A 1 261 ? 43.960 8.966 -94.973 1.00 96.81 261 GLN A N 1
ATOM 2155 C CA . GLN A 1 261 ? 43.573 9.977 -93.982 1.00 96.81 261 GLN A CA 1
ATOM 2156 C C . GLN A 1 261 ? 42.077 9.913 -93.649 1.00 96.81 261 GLN A C 1
ATOM 2158 O O . GLN A 1 261 ? 41.716 9.937 -92.476 1.00 96.81 261 GLN A O 1
ATOM 2163 N N . HIS A 1 262 ? 41.205 9.752 -94.649 1.00 96.31 262 HIS A N 1
ATOM 2164 C CA . HIS A 1 262 ? 39.764 9.609 -94.438 1.00 96.31 262 HIS A CA 1
ATOM 2165 C C . HIS A 1 262 ? 39.417 8.369 -93.596 1.00 96.31 262 HIS A C 1
ATOM 2167 O O . HIS A 1 262 ? 38.622 8.471 -92.665 1.00 96.31 262 HIS A O 1
ATOM 2173 N N . ILE A 1 263 ? 40.057 7.222 -93.856 1.00 96.56 263 ILE A N 1
ATOM 2174 C CA . ILE A 1 263 ? 39.873 5.994 -93.062 1.00 96.56 263 ILE A CA 1
ATOM 2175 C C . ILE A 1 263 ? 40.356 6.187 -91.615 1.00 96.56 263 ILE A C 1
ATOM 2177 O O . ILE A 1 263 ? 39.692 5.733 -90.681 1.00 96.56 263 ILE A O 1
ATOM 2181 N N . LEU A 1 264 ? 41.481 6.880 -91.403 1.00 96.75 264 LEU A N 1
ATOM 2182 C CA . LEU A 1 264 ? 41.975 7.200 -90.058 1.00 96.75 264 LEU A CA 1
ATOM 2183 C C . LEU A 1 264 ? 41.009 8.127 -89.305 1.00 96.75 264 LEU A C 1
ATOM 2185 O O . LEU A 1 264 ? 40.631 7.810 -88.179 1.00 96.75 264 LEU A O 1
ATOM 2189 N N . LEU A 1 265 ? 40.528 9.197 -89.944 1.00 97.19 265 LEU A N 1
ATOM 2190 C CA . LEU A 1 265 ? 39.526 10.103 -89.371 1.00 97.19 265 LEU A CA 1
ATOM 2191 C C . LEU A 1 265 ? 38.198 9.391 -89.079 1.00 97.19 265 LEU A C 1
ATOM 2193 O O . LEU A 1 265 ? 37.587 9.632 -88.041 1.00 97.19 265 LEU A O 1
ATOM 2197 N N . GLN A 1 266 ? 37.755 8.477 -89.948 1.00 96.88 266 GLN A N 1
ATOM 2198 C CA . GLN A 1 266 ? 36.568 7.656 -89.701 1.00 96.88 266 GLN A CA 1
ATOM 2199 C C . GLN A 1 266 ? 36.769 6.750 -88.477 1.00 96.88 266 GLN A C 1
ATOM 2201 O O . GLN A 1 266 ? 35.887 6.667 -87.620 1.00 96.88 266 GLN A O 1
ATOM 2206 N N . LYS A 1 267 ? 37.943 6.117 -88.346 1.00 96.44 267 LYS A N 1
ATOM 2207 C CA . LYS A 1 267 ? 38.300 5.309 -87.172 1.00 96.44 267 LYS A CA 1
ATOM 2208 C C . LYS A 1 267 ? 38.295 6.152 -85.892 1.00 96.44 267 LYS A C 1
ATOM 2210 O O . LYS A 1 267 ? 37.691 5.736 -84.906 1.00 96.44 267 LYS A O 1
ATOM 2215 N N . GLU A 1 268 ? 38.891 7.341 -85.905 1.00 95.88 268 GLU A N 1
ATOM 2216 C CA . GLU A 1 268 ? 38.868 8.256 -84.756 1.00 95.88 268 GLU A CA 1
ATOM 2217 C C . GLU A 1 268 ? 37.448 8.729 -84.417 1.00 95.88 268 GLU A C 1
ATOM 2219 O O . GLU A 1 268 ? 37.069 8.710 -83.249 1.00 95.88 268 GLU A O 1
ATOM 2224 N N . ASN A 1 269 ? 36.618 9.044 -85.413 1.00 95.56 269 ASN A N 1
ATOM 2225 C CA . ASN A 1 269 ? 35.223 9.437 -85.208 1.00 95.56 269 ASN A CA 1
ATOM 2226 C C . ASN A 1 269 ? 34.389 8.299 -84.579 1.00 95.56 269 ASN A C 1
ATOM 2228 O O . ASN A 1 269 ? 33.675 8.520 -83.598 1.00 95.56 269 ASN A O 1
ATOM 2232 N N . THR A 1 270 ? 34.545 7.052 -85.046 1.00 96.00 270 THR A N 1
ATOM 2233 C CA . THR A 1 270 ? 33.891 5.894 -84.400 1.00 96.00 270 THR A CA 1
ATOM 2234 C C . THR A 1 270 ? 34.370 5.681 -82.961 1.00 96.00 270 THR A C 1
ATOM 2236 O O . THR A 1 270 ? 33.549 5.403 -82.086 1.00 96.00 270 THR A O 1
ATOM 2239 N N . LYS A 1 271 ? 35.665 5.891 -82.683 1.00 97.75 271 LYS A N 1
ATOM 2240 C CA . LYS A 1 271 ? 36.227 5.814 -81.328 1.00 97.75 271 LYS A CA 1
ATOM 2241 C C . LYS A 1 271 ? 35.648 6.898 -80.411 1.00 97.75 271 LYS A C 1
ATOM 2243 O O . LYS A 1 271 ? 35.150 6.571 -79.339 1.00 97.75 271 LYS A O 1
ATOM 2248 N N . LEU A 1 272 ? 35.643 8.157 -80.851 1.00 97.06 272 LEU A N 1
ATOM 2249 C CA . LEU A 1 272 ? 35.070 9.282 -80.104 1.00 97.06 272 LEU A CA 1
ATOM 2250 C C . LEU A 1 272 ? 33.562 9.110 -79.872 1.00 97.06 272 LEU A C 1
ATOM 2252 O O . LEU A 1 272 ? 33.066 9.435 -78.798 1.00 97.06 272 LEU A O 1
ATOM 2256 N N . THR A 1 273 ? 32.834 8.543 -80.837 1.00 96.38 273 THR A N 1
ATOM 2257 C CA . THR A 1 273 ? 31.406 8.222 -80.683 1.00 96.38 273 THR A CA 1
ATOM 2258 C C . THR A 1 273 ? 31.184 7.147 -79.612 1.00 96.38 273 THR A C 1
ATOM 2260 O O . THR A 1 273 ? 30.269 7.272 -78.796 1.00 96.38 273 THR A O 1
ATOM 2263 N N . ALA A 1 274 ? 32.035 6.117 -79.559 1.00 95.44 274 ALA A N 1
ATOM 2264 C CA . ALA A 1 274 ? 31.984 5.094 -78.515 1.00 95.44 274 ALA A CA 1
ATOM 2265 C C . ALA A 1 274 ? 32.339 5.662 -77.126 1.00 95.44 274 ALA A C 1
ATOM 2267 O O . ALA A 1 274 ? 31.615 5.407 -76.163 1.00 95.44 274 ALA A O 1
ATOM 2268 N N . GLU A 1 275 ? 33.392 6.481 -77.026 1.00 96.75 275 GLU A N 1
ATOM 2269 C CA . GLU A 1 275 ? 33.781 7.173 -75.787 1.00 96.75 275 GLU A CA 1
ATOM 2270 C C . GLU A 1 275 ? 32.663 8.116 -75.295 1.00 96.75 275 GLU A C 1
ATOM 2272 O O . GLU A 1 275 ? 32.284 8.067 -74.124 1.00 96.75 275 GLU A O 1
ATOM 2277 N N . LEU A 1 276 ? 32.047 8.900 -76.190 1.00 96.75 276 LEU A N 1
ATOM 2278 C CA . LEU A 1 276 ? 30.908 9.769 -75.873 1.00 96.75 276 LEU A CA 1
ATOM 2279 C C . LEU A 1 276 ? 29.701 8.976 -75.354 1.00 96.75 276 LEU A C 1
ATOM 2281 O O . LEU A 1 276 ? 29.073 9.383 -74.376 1.00 96.75 276 LEU A O 1
ATOM 2285 N N . ASN A 1 277 ? 29.369 7.848 -75.983 1.00 96.25 277 ASN A N 1
ATOM 2286 C CA . ASN A 1 277 ? 28.267 6.997 -75.535 1.00 96.25 277 ASN A CA 1
ATOM 2287 C C . ASN A 1 277 ? 28.571 6.343 -74.177 1.00 96.25 277 ASN A C 1
ATOM 2289 O O . ASN A 1 277 ? 27.689 6.304 -73.320 1.00 96.25 277 ASN A O 1
ATOM 2293 N N . GLN A 1 278 ? 29.818 5.927 -73.930 1.00 97.31 278 GLN A N 1
ATOM 2294 C CA . GLN A 1 278 ? 30.242 5.422 -72.621 1.00 97.31 278 GLN A CA 1
ATOM 2295 C C . GLN A 1 278 ? 30.127 6.502 -71.531 1.00 97.31 278 GLN A C 1
ATOM 2297 O O . GLN A 1 278 ? 29.648 6.219 -70.433 1.00 97.31 278 GLN A O 1
ATOM 2302 N N . VAL A 1 279 ? 30.529 7.745 -71.821 1.00 96.56 279 VAL A N 1
ATOM 2303 C CA . VAL A 1 279 ? 30.394 8.877 -70.888 1.00 96.56 279 VAL A CA 1
ATOM 2304 C C . VAL A 1 279 ? 28.923 9.213 -70.633 1.00 96.56 279 VAL A C 1
ATOM 2306 O O . VAL A 1 279 ? 28.548 9.395 -69.479 1.00 96.56 279 VAL A O 1
ATOM 2309 N N . LYS A 1 280 ? 28.065 9.218 -71.663 1.00 95.75 280 LYS A N 1
ATOM 2310 C CA . LYS A 1 280 ? 26.609 9.404 -71.504 1.00 95.75 280 LYS A CA 1
ATOM 2311 C C . LYS A 1 280 ? 25.980 8.318 -70.629 1.00 95.75 280 LYS A C 1
ATOM 2313 O O . LYS A 1 280 ? 25.191 8.643 -69.747 1.00 95.75 280 LYS A O 1
ATOM 2318 N N . GLN A 1 281 ? 26.352 7.052 -70.831 1.00 96.75 281 GLN A N 1
ATOM 2319 C CA . GLN A 1 281 ? 25.864 5.948 -70.004 1.00 96.75 281 GLN A CA 1
ATOM 2320 C C . GLN A 1 281 ? 26.314 6.115 -68.546 1.00 96.75 281 GLN A C 1
ATOM 2322 O O . GLN A 1 281 ? 25.470 6.084 -67.652 1.00 96.75 281 GLN A O 1
ATOM 2327 N N . LYS A 1 282 ? 27.606 6.388 -68.309 1.00 97.62 282 LYS A N 1
ATOM 2328 C CA . LYS A 1 282 ? 28.152 6.661 -66.966 1.00 97.62 282 LYS A CA 1
ATOM 2329 C C . LYS A 1 282 ? 27.462 7.844 -66.286 1.00 97.62 282 LYS A C 1
ATOM 2331 O O . LYS A 1 282 ? 27.149 7.755 -65.102 1.00 97.62 282 LYS A O 1
ATOM 2336 N N . LEU A 1 283 ? 27.180 8.917 -67.028 1.00 96.12 283 LEU A N 1
ATOM 2337 C CA . LEU A 1 283 ? 26.424 10.061 -66.524 1.00 96.12 283 LEU A CA 1
ATOM 2338 C C . LEU A 1 283 ? 25.007 9.638 -66.121 1.00 96.12 283 LEU A C 1
ATOM 2340 O O . LEU A 1 283 ? 24.612 9.911 -64.997 1.00 96.12 283 LEU A O 1
ATOM 2344 N N . SER A 1 284 ? 24.282 8.902 -66.972 1.00 96.06 284 SER A N 1
ATOM 2345 C CA . SER A 1 284 ? 22.926 8.434 -66.647 1.00 96.06 284 SER A CA 1
ATOM 2346 C C . SER A 1 284 ? 22.879 7.519 -65.415 1.00 96.06 284 SER A C 1
ATOM 2348 O O . SER A 1 284 ? 21.995 7.684 -64.577 1.00 96.06 284 SER A O 1
ATOM 2350 N N . SER A 1 285 ? 23.860 6.621 -65.242 1.00 96.88 285 SER A N 1
ATOM 2351 C CA . SER A 1 285 ? 23.962 5.799 -64.030 1.00 96.88 285 SER A CA 1
ATOM 2352 C C . SER A 1 285 ? 24.320 6.629 -62.798 1.00 96.88 285 SER A C 1
ATOM 2354 O O . SER A 1 285 ? 23.739 6.409 -61.742 1.00 96.88 285 SER A O 1
ATOM 2356 N N . MET A 1 286 ? 25.221 7.614 -62.925 1.00 95.81 286 MET A N 1
ATOM 2357 C CA . MET A 1 286 ? 25.555 8.506 -61.812 1.00 95.81 286 MET A CA 1
ATOM 2358 C C . MET A 1 286 ? 24.357 9.364 -61.399 1.00 95.81 286 MET A C 1
ATOM 2360 O O . MET A 1 286 ? 24.058 9.439 -60.212 1.00 95.81 286 MET A O 1
ATOM 2364 N N . THR A 1 287 ? 23.621 9.941 -62.355 1.00 95.88 287 THR A N 1
ATOM 2365 C CA . THR A 1 287 ? 22.383 10.684 -62.083 1.00 95.88 287 THR A CA 1
ATOM 2366 C C . THR A 1 287 ? 21.368 9.806 -61.355 1.00 95.88 287 THR A C 1
ATOM 2368 O O . THR A 1 287 ? 20.856 10.236 -60.328 1.00 95.88 287 THR A O 1
ATOM 2371 N N . ALA A 1 288 ? 21.149 8.563 -61.804 1.00 96.38 288 ALA A N 1
ATOM 2372 C CA . ALA A 1 288 ? 20.257 7.624 -61.122 1.00 96.38 288 ALA A CA 1
ATOM 2373 C C . ALA A 1 288 ? 20.703 7.325 -59.675 1.00 96.38 288 ALA A C 1
ATOM 2375 O O . ALA A 1 288 ? 19.873 7.326 -58.764 1.00 96.38 288 ALA A O 1
ATOM 2376 N N . THR A 1 289 ? 22.008 7.134 -59.431 1.00 96.69 289 THR A N 1
ATOM 2377 C CA . THR A 1 289 ? 22.525 6.950 -58.062 1.00 96.69 289 THR A CA 1
ATOM 2378 C C . THR A 1 289 ? 22.393 8.207 -57.203 1.00 96.69 289 THR A C 1
ATOM 2380 O O . THR A 1 289 ? 22.066 8.088 -56.027 1.00 96.69 289 THR A O 1
ATOM 2383 N N . CYS A 1 290 ? 22.577 9.407 -57.766 1.00 95.06 290 CYS A N 1
ATOM 2384 C CA . CYS A 1 290 ? 22.364 10.664 -57.044 1.00 95.06 290 CYS A CA 1
ATOM 2385 C C . CYS A 1 290 ? 20.895 10.829 -56.643 1.00 95.06 290 CYS A C 1
ATOM 2387 O O . CYS A 1 290 ? 20.630 11.049 -55.468 1.00 95.06 290 CYS A O 1
ATOM 2389 N N . THR A 1 291 ? 19.948 10.609 -57.563 1.00 96.06 291 THR A N 1
ATOM 2390 C CA . THR A 1 291 ? 18.511 10.681 -57.243 1.00 96.06 291 THR A CA 1
ATOM 2391 C C . THR A 1 291 ? 18.078 9.627 -56.223 1.00 96.06 291 THR A C 1
ATOM 2393 O O . THR A 1 291 ? 17.201 9.885 -55.406 1.00 96.06 291 THR A O 1
ATOM 2396 N N . GLY A 1 292 ? 18.713 8.446 -56.227 1.00 96.50 292 GLY A N 1
ATOM 2397 C CA . GLY A 1 292 ? 18.505 7.437 -55.187 1.00 96.50 292 GLY A CA 1
ATOM 2398 C C . GLY A 1 292 ? 18.963 7.935 -53.816 1.00 96.50 292 GLY A C 1
ATOM 2399 O O . GLY A 1 292 ? 18.184 7.907 -52.871 1.00 96.50 292 GLY A O 1
ATOM 2400 N N . LEU A 1 293 ? 20.189 8.465 -53.728 1.00 96.75 293 LEU A N 1
ATOM 2401 C CA . LEU A 1 293 ? 20.752 9.029 -52.495 1.00 96.75 293 LEU A CA 1
ATOM 2402 C C . LEU A 1 293 ? 19.976 10.253 -51.977 1.00 96.75 293 LEU A C 1
ATOM 2404 O O . LEU A 1 293 ? 19.884 10.434 -50.767 1.00 96.75 293 LEU A O 1
ATOM 2408 N N . GLU A 1 294 ? 19.410 11.078 -52.859 1.00 96.50 294 GLU A N 1
ATOM 2409 C CA . GLU A 1 294 ? 18.551 12.211 -52.488 1.00 96.50 294 GLU A CA 1
ATOM 2410 C C . GLU A 1 294 ? 17.277 11.734 -51.774 1.00 96.50 294 GLU A C 1
ATOM 2412 O O . GLU A 1 294 ? 17.013 12.165 -50.652 1.00 96.50 294 GLU A O 1
ATOM 2417 N N . VAL A 1 295 ? 16.553 10.767 -52.351 1.00 96.88 295 VAL A N 1
ATOM 2418 C CA . VAL A 1 295 ? 15.370 10.149 -51.717 1.00 96.88 295 VAL A CA 1
ATOM 2419 C C . VAL A 1 295 ? 15.735 9.479 -50.385 1.00 96.88 295 VAL A C 1
ATOM 2421 O O . VAL A 1 295 ? 15.028 9.625 -49.389 1.00 96.88 295 VAL A O 1
ATOM 2424 N N . ASP A 1 296 ? 16.874 8.792 -50.336 1.00 95.62 296 ASP A N 1
ATOM 2425 C CA . ASP A 1 296 ? 17.421 8.151 -49.138 1.00 95.62 296 ASP A CA 1
ATOM 2426 C C . ASP A 1 296 ? 17.750 9.148 -48.006 1.00 95.62 296 ASP A C 1
ATOM 2428 O O . ASP A 1 296 ? 17.644 8.823 -46.816 1.00 95.62 296 ASP A O 1
ATOM 2432 N N . LEU A 1 297 ? 18.177 10.366 -48.354 1.00 96.88 297 LEU A N 1
ATOM 2433 C CA . LEU A 1 297 ? 18.422 11.455 -47.406 1.00 96.88 297 LEU A CA 1
ATOM 2434 C C . LEU A 1 297 ? 17.110 12.093 -46.937 1.00 96.88 297 LEU A C 1
ATOM 2436 O O . LEU A 1 297 ? 16.961 12.357 -45.743 1.00 96.88 297 LEU A O 1
ATOM 2440 N N . GLU A 1 298 ? 16.142 12.289 -47.836 1.00 97.19 298 GLU A N 1
ATOM 2441 C CA . GLU A 1 298 ? 14.801 12.780 -47.493 1.00 97.19 298 GLU A CA 1
ATOM 2442 C C . GLU A 1 298 ? 14.075 11.834 -46.526 1.00 97.19 298 GLU A C 1
ATOM 2444 O O . GLU A 1 298 ? 13.517 12.288 -45.524 1.00 97.19 298 GLU A O 1
ATOM 2449 N N . GLN A 1 299 ? 14.153 10.518 -46.753 1.00 97.88 299 GLN A N 1
ATOM 2450 C CA . GLN A 1 299 ? 13.598 9.509 -45.844 1.00 97.88 299 GLN A CA 1
ATOM 2451 C C . GLN A 1 299 ? 14.245 9.569 -44.454 1.00 97.88 299 GLN A C 1
ATOM 2453 O O . GLN A 1 299 ? 13.537 9.643 -43.448 1.00 97.88 299 GLN A O 1
ATOM 2458 N N . ARG A 1 300 ? 15.585 9.615 -44.369 1.00 93.62 300 ARG A N 1
ATOM 2459 C CA . ARG A 1 300 ? 16.296 9.741 -43.079 1.00 93.62 300 ARG A CA 1
ATOM 2460 C C . ARG A 1 300 ? 15.951 11.045 -42.351 1.00 93.62 300 ARG A C 1
ATOM 2462 O O . ARG A 1 300 ? 15.798 11.042 -41.132 1.00 93.62 300 ARG A O 1
ATOM 2469 N N . HIS A 1 301 ? 15.774 12.144 -43.083 1.00 97.06 301 HIS A N 1
ATOM 2470 C CA . HIS A 1 301 ? 15.332 13.430 -42.537 1.00 97.06 301 HIS A CA 1
ATOM 2471 C C . HIS A 1 301 ? 13.880 13.378 -42.025 1.00 97.06 301 HIS A C 1
ATOM 2473 O O . HIS A 1 301 ? 13.568 14.004 -41.010 1.00 97.06 301 HIS A O 1
ATOM 2479 N N . HIS A 1 302 ? 12.994 12.613 -42.669 1.00 97.12 302 HIS A N 1
ATOM 2480 C CA . HIS A 1 302 ? 11.636 12.400 -42.169 1.00 97.12 302 HIS A CA 1
ATOM 2481 C C . HIS A 1 302 ? 11.637 11.610 -40.852 1.00 97.12 302 HIS A C 1
ATOM 2483 O O . HIS A 1 302 ? 11.103 12.102 -39.859 1.00 97.12 302 HIS A O 1
ATOM 2489 N N . VAL A 1 303 ? 12.340 10.470 -40.804 1.00 98.00 303 VAL A N 1
ATOM 2490 C CA . VAL A 1 303 ? 12.477 9.636 -39.593 1.00 98.00 303 VAL A CA 1
ATOM 2491 C C . VAL A 1 303 ? 13.095 10.420 -38.427 1.00 98.00 303 VAL A C 1
ATOM 2493 O O . VAL A 1 303 ? 12.646 10.297 -37.289 1.00 98.00 303 VAL A O 1
ATOM 2496 N N . MET A 1 304 ? 14.082 11.283 -38.696 1.00 96.00 304 MET A N 1
ATOM 2497 C CA . MET A 1 304 ? 14.674 12.165 -37.682 1.00 96.00 304 MET A CA 1
ATOM 2498 C C . MET A 1 304 ? 13.625 13.088 -37.041 1.00 96.00 304 MET A C 1
ATOM 2500 O O . MET A 1 304 ? 13.535 13.150 -35.817 1.00 96.00 304 MET A O 1
ATOM 2504 N N . LYS A 1 305 ? 12.775 13.737 -37.849 1.00 97.38 305 LYS A N 1
ATOM 2505 C CA . LYS A 1 305 ? 11.684 14.599 -37.359 1.00 97.38 305 LYS A CA 1
ATOM 2506 C C . LYS A 1 305 ? 10.622 13.828 -36.578 1.00 97.38 305 LYS A C 1
ATOM 2508 O O . LYS A 1 305 ? 10.090 14.340 -35.594 1.00 97.38 305 LYS A O 1
ATOM 2513 N N . GLU A 1 306 ? 10.302 12.605 -36.992 1.00 96.06 306 GLU A N 1
ATOM 2514 C CA . GLU A 1 306 ? 9.388 11.741 -36.241 1.00 96.06 306 GLU A CA 1
ATOM 2515 C C . GLU A 1 306 ? 9.968 11.392 -34.864 1.00 96.06 306 GLU A C 1
ATOM 2517 O O . GLU A 1 306 ? 9.284 11.560 -33.852 1.00 96.06 306 GLU A O 1
ATOM 2522 N N . MET A 1 307 ? 11.252 11.019 -34.796 1.00 95.94 307 MET A N 1
ATOM 2523 C CA . MET A 1 307 ? 11.950 10.765 -33.532 1.00 95.94 307 MET A CA 1
ATOM 2524 C C . MET A 1 307 ? 12.020 12.004 -32.628 1.00 95.94 307 MET A C 1
ATOM 2526 O O . MET A 1 307 ? 11.781 11.885 -31.426 1.00 95.94 307 MET A O 1
ATOM 2530 N N . GLU A 1 308 ? 12.282 13.196 -33.171 1.00 97.00 308 GLU A N 1
ATOM 2531 C CA . GLU A 1 308 ? 12.239 14.459 -32.417 1.00 97.00 308 GLU A CA 1
ATOM 2532 C C . GLU A 1 308 ? 10.852 14.707 -31.799 1.00 97.00 308 GLU A C 1
ATOM 2534 O O . GLU A 1 308 ? 10.737 15.019 -30.609 1.00 97.00 308 GLU A O 1
ATOM 2539 N N . LEU A 1 309 ? 9.780 14.506 -32.575 1.00 97.06 309 LEU A N 1
ATOM 2540 C CA . LEU A 1 309 ? 8.402 14.629 -32.092 1.00 97.06 309 LEU A CA 1
ATOM 2541 C C . LEU A 1 309 ? 8.064 13.578 -31.026 1.00 97.06 309 LEU A C 1
ATOM 2543 O O . LEU A 1 309 ? 7.370 13.892 -30.054 1.00 97.06 309 LEU A O 1
ATOM 2547 N N . GLU A 1 310 ? 8.549 12.342 -31.159 1.00 97.00 310 GLU A N 1
ATOM 2548 C CA . GLU A 1 310 ? 8.389 11.333 -30.111 1.00 97.00 310 GLU A CA 1
ATOM 2549 C C . GLU A 1 310 ? 9.173 11.671 -28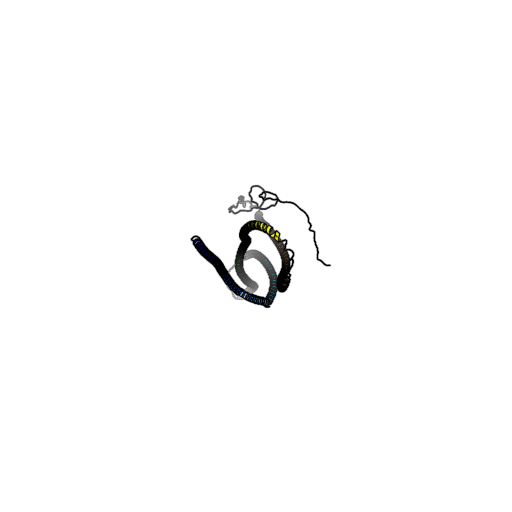.837 1.00 97.00 310 GLU A C 1
ATOM 2551 O O . GLU A 1 310 ? 8.652 11.475 -27.739 1.00 97.00 310 GLU A O 1
ATOM 2556 N N . LEU A 1 311 ? 10.398 12.194 -28.946 1.00 97.31 311 LEU A N 1
ATOM 2557 C CA . LEU A 1 311 ? 11.191 12.631 -27.794 1.00 97.31 311 LEU A CA 1
ATOM 2558 C C . LEU A 1 311 ? 10.507 13.786 -27.053 1.00 97.31 311 LEU A C 1
ATOM 2560 O O . LEU A 1 311 ? 10.447 13.770 -25.822 1.00 97.31 311 LEU A O 1
ATOM 2564 N N . LEU A 1 312 ? 9.913 14.741 -27.776 1.00 96.94 312 LEU A N 1
ATOM 2565 C CA . LEU A 1 312 ? 9.103 15.807 -27.181 1.00 96.94 312 LEU A CA 1
ATOM 2566 C C . LEU A 1 312 ? 7.872 15.252 -26.447 1.00 96.94 312 LEU A C 1
ATOM 2568 O O . LEU A 1 312 ? 7.622 15.651 -25.307 1.00 96.94 312 LEU A O 1
ATOM 2572 N N . LYS A 1 313 ? 7.147 14.290 -27.038 1.00 97.12 313 LYS A N 1
ATOM 2573 C CA . LYS A 1 313 ? 6.027 13.596 -26.371 1.00 97.12 313 LYS A CA 1
ATOM 2574 C C . LYS A 1 313 ? 6.492 12.854 -25.112 1.00 97.12 313 LYS A C 1
ATOM 2576 O O . LYS A 1 313 ? 5.897 13.039 -24.053 1.00 97.12 313 LYS A O 1
ATOM 2581 N N . ARG A 1 314 ? 7.583 12.079 -25.191 1.00 94.12 314 ARG A N 1
ATOM 2582 C CA . ARG A 1 314 ? 8.159 11.348 -24.044 1.00 94.12 314 ARG A CA 1
ATOM 2583 C C . ARG A 1 314 ? 8.576 12.303 -22.919 1.00 94.12 314 ARG A C 1
ATOM 2585 O O . ARG A 1 314 ? 8.269 12.043 -21.757 1.00 94.12 314 ARG A O 1
ATOM 2592 N N . ASN A 1 315 ? 9.183 13.443 -23.249 1.00 96.06 315 ASN A N 1
ATOM 2593 C CA . ASN A 1 315 ? 9.549 14.493 -22.291 1.00 96.06 315 ASN A CA 1
ATOM 2594 C C . ASN A 1 315 ? 8.307 15.122 -21.622 1.00 96.06 315 ASN A C 1
ATOM 2596 O O . ASN A 1 315 ? 8.267 15.263 -20.400 1.00 96.06 315 ASN A O 1
ATOM 2600 N N . GLN A 1 316 ? 7.248 15.418 -22.385 1.00 97.00 316 GLN A N 1
ATOM 2601 C CA . GLN A 1 316 ? 5.970 15.881 -21.823 1.00 97.00 316 GLN A CA 1
ATOM 2602 C C . GLN A 1 316 ? 5.349 14.844 -20.873 1.00 97.00 316 GLN A C 1
ATOM 2604 O O . GLN A 1 316 ? 4.935 15.206 -19.771 1.00 97.00 316 GLN A O 1
ATOM 2609 N N . THR A 1 317 ? 5.342 13.555 -21.238 1.00 95.44 317 THR A N 1
ATOM 2610 C CA . THR A 1 317 ? 4.846 12.492 -20.346 1.00 95.44 317 THR A CA 1
ATOM 2611 C C . THR A 1 317 ? 5.713 12.314 -19.101 1.00 95.44 317 THR A C 1
ATOM 2613 O O . THR A 1 317 ? 5.168 12.096 -18.024 1.00 95.44 317 THR A O 1
ATOM 2616 N N . ALA A 1 318 ? 7.037 12.476 -19.205 1.00 96.38 318 ALA A N 1
ATOM 2617 C CA . ALA A 1 318 ? 7.945 12.407 -18.061 1.00 96.38 318 ALA A CA 1
ATOM 2618 C C . ALA A 1 318 ? 7.700 13.555 -17.066 1.00 96.38 318 ALA A C 1
ATOM 2620 O O . ALA A 1 318 ? 7.605 13.307 -15.868 1.00 96.38 318 ALA A O 1
ATOM 2621 N N . LYS A 1 319 ? 7.499 14.787 -17.556 1.00 97.50 319 LYS A N 1
ATOM 2622 C CA . LYS A 1 319 ? 7.118 15.950 -16.729 1.00 97.50 319 LYS A CA 1
ATOM 2623 C C . LYS A 1 319 ? 5.749 15.785 -16.067 1.00 97.50 319 LYS A C 1
ATOM 2625 O O . LYS A 1 319 ? 5.559 16.175 -14.918 1.00 97.50 319 LYS A O 1
ATOM 2630 N N . ALA A 1 320 ? 4.784 15.198 -16.777 1.00 95.19 320 ALA A N 1
ATOM 2631 C CA . ALA A 1 320 ? 3.494 14.868 -16.181 1.00 95.19 320 ALA A CA 1
ATOM 2632 C C . ALA A 1 320 ? 3.669 13.833 -15.057 1.00 95.19 320 ALA A C 1
ATOM 2634 O O . ALA A 1 320 ? 3.148 14.034 -13.960 1.00 95.19 320 ALA A O 1
ATOM 2635 N N . LEU A 1 321 ? 4.444 12.772 -15.299 1.00 97.00 321 LEU A N 1
ATOM 2636 C CA . LEU A 1 321 ? 4.700 11.706 -14.332 1.00 97.00 321 LEU A CA 1
ATOM 2637 C C . LEU A 1 321 ? 5.453 12.207 -13.091 1.00 97.00 321 LEU A C 1
ATOM 2639 O O . LEU A 1 321 ? 5.038 11.870 -11.985 1.00 97.00 321 LEU A O 1
ATOM 2643 N N . SER A 1 322 ? 6.462 13.074 -13.238 1.00 95.94 322 SER A N 1
ATOM 2644 C CA . SER A 1 322 ? 7.139 13.691 -12.087 1.00 95.94 322 SER A CA 1
ATOM 2645 C C . SER A 1 322 ? 6.176 14.549 -11.260 1.00 95.94 322 SER A C 1
ATOM 2647 O O . SER A 1 322 ? 6.132 14.400 -10.044 1.00 95.94 322 SER A O 1
ATOM 2649 N N . SER A 1 323 ? 5.305 15.344 -11.897 1.00 97.19 323 SER A N 1
ATOM 2650 C CA . SER A 1 323 ? 4.297 16.140 -11.173 1.00 97.19 323 SER A CA 1
ATOM 2651 C C . SER A 1 323 ? 3.252 15.287 -10.433 1.00 97.19 323 SER A C 1
ATOM 2653 O O . SER A 1 323 ? 2.711 15.705 -9.409 1.00 97.19 323 SER A O 1
ATOM 2655 N N . TRP A 1 324 ? 2.950 14.081 -10.929 1.00 97.25 324 TRP A N 1
ATOM 2656 C CA . TRP A 1 324 ? 2.089 13.121 -10.230 1.00 97.25 324 TRP A CA 1
ATOM 2657 C C . TRP A 1 324 ? 2.823 12.407 -9.095 1.00 97.25 324 TRP A C 1
ATOM 2659 O O . TRP A 1 324 ? 2.218 12.165 -8.054 1.00 97.25 324 TRP A O 1
ATOM 2669 N N . GLN A 1 325 ? 4.114 12.123 -9.260 1.00 97.00 325 GLN A N 1
ATOM 2670 C CA . GLN A 1 325 ? 4.966 11.559 -8.216 1.00 97.00 325 GLN A CA 1
ATOM 2671 C C . GLN A 1 325 ? 5.176 12.549 -7.059 1.00 97.00 325 GLN A C 1
ATOM 2673 O O . GLN A 1 325 ? 5.039 12.159 -5.905 1.00 97.00 325 GLN A O 1
ATOM 2678 N N . GLU A 1 326 ? 5.403 13.833 -7.349 1.00 95.94 326 GLU A N 1
ATOM 2679 C CA . GLU A 1 326 ? 5.459 14.914 -6.351 1.00 95.94 326 GLU A CA 1
ATOM 2680 C C . GLU A 1 326 ? 4.145 15.033 -5.567 1.00 95.94 326 GLU A C 1
ATOM 2682 O O . GLU A 1 326 ? 4.159 15.104 -4.339 1.00 95.94 326 GLU A O 1
ATOM 2687 N N . LYS A 1 327 ? 2.993 14.990 -6.255 1.00 96.81 327 LYS A N 1
ATOM 2688 C CA . LYS A 1 327 ? 1.676 14.965 -5.595 1.00 96.81 327 LYS A CA 1
ATOM 2689 C C . LYS A 1 327 ? 1.500 13.727 -4.721 1.00 96.81 327 LYS A C 1
ATOM 2691 O O . LYS A 1 327 ? 1.034 13.860 -3.598 1.00 96.81 327 LYS A O 1
ATOM 2696 N N . LEU A 1 328 ? 1.871 12.543 -5.212 1.00 96.00 328 LEU A N 1
ATOM 2697 C CA . LEU A 1 328 ? 1.778 11.298 -4.448 1.00 96.00 328 LEU A CA 1
ATOM 2698 C C . LEU A 1 328 ? 2.636 11.350 -3.179 1.00 96.00 328 LEU A C 1
ATOM 2700 O O . LEU A 1 328 ? 2.184 10.914 -2.124 1.00 96.00 328 LEU A O 1
ATOM 2704 N N . GLU A 1 329 ? 3.846 11.900 -3.262 1.00 95.75 329 GLU A N 1
ATOM 2705 C CA . GLU A 1 329 ? 4.729 12.029 -2.103 1.00 95.75 329 GLU A CA 1
ATOM 2706 C C . GLU A 1 329 ? 4.223 13.092 -1.116 1.00 95.75 329 GLU A C 1
ATOM 2708 O O . GLU A 1 329 ? 4.229 12.862 0.089 1.00 95.75 329 GLU A O 1
ATOM 2713 N N . HIS A 1 330 ? 3.659 14.200 -1.606 1.00 96.81 330 HIS A N 1
ATOM 2714 C CA . HIS A 1 330 ? 2.969 15.169 -0.754 1.00 96.81 330 HIS A CA 1
ATOM 2715 C C . HIS A 1 330 ? 1.763 14.546 -0.022 1.00 96.81 330 HIS A C 1
ATOM 2717 O O . HIS A 1 330 ? 1.617 14.731 1.186 1.00 96.81 330 HIS A O 1
ATOM 2723 N N . GLU A 1 331 ? 0.925 13.768 -0.717 1.00 94.38 331 GLU A N 1
ATOM 2724 C CA . GLU A 1 331 ? -0.189 13.022 -0.109 1.00 94.38 331 GLU A CA 1
ATOM 2725 C C . GLU A 1 331 ? 0.300 12.005 0.939 1.00 94.38 331 GLU A C 1
ATOM 2727 O O . GLU A 1 331 ? -0.296 11.901 2.010 1.00 94.38 331 GLU A O 1
ATOM 2732 N N . ARG A 1 332 ? 1.419 11.308 0.686 1.00 97.38 332 ARG A N 1
ATOM 2733 C CA . ARG A 1 332 ? 2.064 10.411 1.665 1.00 97.38 332 ARG A CA 1
ATOM 2734 C C . ARG A 1 332 ? 2.527 11.157 2.913 1.00 97.38 332 ARG A C 1
ATOM 2736 O O . ARG A 1 332 ? 2.239 10.702 4.017 1.00 97.38 332 ARG A O 1
ATOM 2743 N N . CYS A 1 333 ? 3.189 12.306 2.763 1.00 96.31 333 CYS A N 1
ATOM 2744 C CA . CYS A 1 333 ? 3.586 13.131 3.904 1.00 96.31 333 CYS A CA 1
ATOM 2745 C C . CYS A 1 333 ? 2.368 13.557 4.737 1.00 96.31 333 CYS A C 1
ATOM 2747 O O . CYS A 1 333 ? 2.381 13.366 5.953 1.00 96.31 333 CYS A O 1
ATOM 2749 N N . ARG A 1 334 ? 1.283 14.028 4.097 1.00 98.06 334 ARG A N 1
ATOM 2750 C CA . ARG A 1 334 ? 0.044 14.379 4.816 1.00 98.06 334 ARG A CA 1
ATOM 2751 C C . ARG A 1 334 ? -0.607 13.178 5.506 1.00 98.06 334 ARG A C 1
ATOM 2753 O O . ARG A 1 334 ? -1.167 13.339 6.587 1.00 98.06 334 ARG A O 1
ATOM 2760 N N . ALA A 1 335 ? -0.549 11.985 4.910 1.00 95.19 335 ALA A N 1
ATOM 2761 C CA . ALA A 1 335 ? -1.059 10.765 5.535 1.00 95.19 335 ALA A CA 1
ATOM 2762 C C . ALA A 1 335 ? -0.273 10.419 6.812 1.00 95.19 335 ALA A C 1
ATOM 2764 O O . ALA A 1 335 ? -0.881 10.200 7.855 1.00 95.19 335 ALA A O 1
ATOM 2765 N N . VAL A 1 336 ? 1.062 10.482 6.770 1.00 96.06 336 VAL A N 1
ATOM 2766 C CA . VAL A 1 336 ? 1.931 10.262 7.944 1.00 96.06 336 VAL A CA 1
ATOM 2767 C C . VAL A 1 336 ? 1.712 11.325 9.032 1.00 96.06 336 VAL A C 1
ATOM 2769 O O . VAL A 1 336 ? 1.765 11.018 10.223 1.00 96.06 336 VAL A O 1
ATOM 2772 N N . GLU A 1 337 ? 1.451 12.580 8.662 1.00 96.19 337 GLU A N 1
ATOM 2773 C CA . GLU A 1 337 ? 1.073 13.638 9.612 1.00 96.19 337 GLU A CA 1
ATOM 2774 C C . GLU A 1 337 ? -0.290 13.364 10.269 1.00 96.19 337 GLU A C 1
ATOM 2776 O O . GLU A 1 337 ? -0.427 13.502 11.486 1.00 96.19 337 GLU A O 1
ATOM 2781 N N . ALA A 1 338 ? -1.279 12.909 9.495 1.00 95.31 338 ALA A N 1
ATOM 2782 C CA . ALA A 1 338 ? -2.585 12.518 10.018 1.00 95.31 338 ALA A CA 1
ATOM 2783 C C . ALA A 1 338 ? -2.501 11.287 10.943 1.00 95.31 338 ALA A C 1
ATOM 2785 O O . ALA A 1 338 ? -3.132 11.280 11.997 1.00 95.31 338 ALA A O 1
ATOM 2786 N N . GLU A 1 339 ? -1.688 10.282 10.604 1.00 95.94 339 GLU A N 1
ATOM 2787 C CA . GLU A 1 339 ? -1.430 9.112 11.457 1.00 95.94 339 GLU A CA 1
ATOM 2788 C C . GLU A 1 339 ? -0.808 9.510 12.803 1.00 95.94 339 GLU A C 1
ATOM 2790 O O . GLU A 1 339 ? -1.255 9.034 13.848 1.00 95.94 339 GLU A O 1
ATOM 2795 N N . LYS A 1 340 ? 0.160 10.438 12.813 1.00 97.56 340 LYS A N 1
ATOM 2796 C CA . LYS A 1 340 ? 0.721 10.991 14.061 1.00 97.56 340 LYS A CA 1
ATOM 2797 C C . LYS A 1 340 ? -0.350 11.676 14.910 1.00 97.56 340 LYS A C 1
ATOM 2799 O O . LYS A 1 340 ? -0.443 11.390 16.100 1.00 97.56 340 LYS A O 1
ATOM 2804 N N . MET A 1 341 ? -1.195 12.510 14.300 1.00 98.06 341 MET A N 1
ATOM 2805 C CA . MET A 1 341 ? -2.296 13.178 15.003 1.00 98.06 341 MET A CA 1
ATOM 2806 C C . MET A 1 341 ? -3.302 12.170 15.588 1.00 98.06 341 MET A C 1
ATOM 2808 O O . MET A 1 341 ? -3.781 12.354 16.706 1.00 98.06 341 MET A O 1
ATOM 2812 N N . VAL A 1 342 ? -3.604 11.080 14.873 1.00 96.62 342 VAL A N 1
ATOM 2813 C CA . VAL A 1 342 ? -4.451 9.992 15.391 1.00 96.62 342 VAL A CA 1
ATOM 2814 C C . VAL A 1 342 ? -3.791 9.312 16.592 1.00 96.62 342 VAL A C 1
ATOM 2816 O O . VAL A 1 342 ? -4.447 9.159 17.618 1.00 96.62 342 VAL A O 1
ATOM 2819 N N . LEU A 1 343 ? -2.499 8.974 16.522 1.00 97.56 343 LEU A N 1
ATOM 2820 C CA . LEU A 1 343 ? -1.769 8.358 17.638 1.00 97.56 343 LEU A CA 1
ATOM 2821 C C . LEU A 1 343 ? -1.704 9.267 18.879 1.00 97.56 343 LEU A C 1
ATOM 2823 O O . LEU A 1 343 ? -1.868 8.784 20.003 1.00 97.56 343 LEU A O 1
ATOM 2827 N N . GLU A 1 344 ? -1.520 10.578 18.695 1.00 97.81 344 GLU A N 1
ATOM 2828 C CA . GLU A 1 344 ? -1.578 11.568 19.778 1.00 97.81 344 GLU A CA 1
ATOM 2829 C C . GLU A 1 344 ? -2.978 11.633 20.411 1.00 97.81 344 GLU A C 1
ATOM 2831 O O . GLU A 1 344 ? -3.105 11.588 21.638 1.00 97.81 344 GLU A O 1
ATOM 2836 N N . LEU A 1 345 ? -4.042 11.661 19.601 1.00 97.75 345 LEU A N 1
ATOM 2837 C CA . LEU A 1 345 ? -5.426 11.639 20.088 1.00 97.75 345 LEU A CA 1
ATOM 2838 C C . LEU A 1 345 ? -5.778 10.316 20.790 1.00 97.75 345 LEU A C 1
ATOM 2840 O O . LEU A 1 345 ? -6.449 10.332 21.821 1.00 97.75 345 LEU A O 1
ATOM 2844 N N . GLU A 1 346 ? -5.290 9.173 20.306 1.00 95.75 346 GLU A N 1
ATOM 2845 C CA . GLU A 1 346 ? -5.433 7.872 20.973 1.00 95.75 346 GLU A CA 1
ATOM 2846 C C . GLU A 1 346 ? -4.674 7.806 22.304 1.00 95.75 346 GLU A C 1
ATOM 2848 O O . GLU A 1 346 ? -5.109 7.129 23.242 1.00 95.75 346 GLU A O 1
ATOM 2853 N N . GLN A 1 347 ? -3.526 8.479 22.415 1.00 96.94 347 GLN A N 1
ATOM 2854 C CA . GLN A 1 347 ? -2.792 8.600 23.674 1.00 96.94 347 GLN A CA 1
ATOM 2855 C C . GLN A 1 347 ? -3.546 9.497 24.666 1.00 96.94 347 GLN A C 1
ATOM 2857 O O . GLN A 1 347 ? -3.708 9.114 25.827 1.00 96.94 347 GLN A O 1
ATOM 2862 N N . GLN A 1 348 ? -4.067 10.64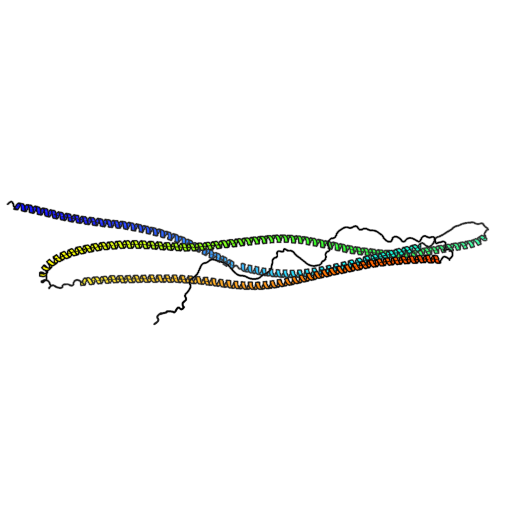1 24.211 1.00 97.56 348 GLN A N 1
ATOM 2863 C CA . GLN A 1 348 ? -4.904 11.534 25.021 1.00 97.56 348 GLN A CA 1
ATOM 2864 C C . GLN A 1 348 ? -6.189 10.835 25.491 1.00 97.56 348 GLN A C 1
ATOM 2866 O O . GLN A 1 348 ? -6.547 10.933 26.665 1.00 97.56 348 GLN A O 1
ATOM 2871 N N . LEU A 1 349 ? -6.845 10.065 24.616 1.00 97.31 349 LEU A N 1
ATOM 2872 C CA . LEU A 1 349 ? -8.031 9.277 24.955 1.00 97.31 349 LEU A CA 1
ATOM 2873 C C . LEU A 1 349 ? -7.721 8.216 26.018 1.00 97.31 349 LEU A C 1
ATOM 2875 O O . LEU A 1 349 ? -8.461 8.109 26.994 1.00 97.31 349 LEU A O 1
ATOM 2879 N N . ARG A 1 350 ? -6.617 7.469 25.879 1.00 97.75 350 ARG A N 1
ATOM 2880 C CA . ARG A 1 350 ? -6.182 6.492 26.895 1.00 97.75 350 ARG A CA 1
ATOM 2881 C C . ARG A 1 350 ? -5.872 7.159 28.235 1.00 97.75 350 ARG A C 1
ATOM 2883 O O . ARG A 1 350 ? -6.293 6.653 29.272 1.00 97.75 350 ARG A O 1
ATOM 2890 N N . ALA A 1 351 ? -5.199 8.311 28.233 1.00 97.25 351 ALA A N 1
ATOM 2891 C CA . ALA A 1 351 ? -4.943 9.079 29.452 1.00 97.25 351 ALA A CA 1
ATOM 2892 C C . ALA A 1 351 ? -6.252 9.537 30.127 1.00 97.25 351 ALA A C 1
ATOM 2894 O O . ALA A 1 351 ? -6.417 9.361 31.334 1.00 97.25 351 ALA A O 1
ATOM 2895 N N . ALA A 1 352 ? -7.216 10.042 29.350 1.00 95.88 352 ALA A N 1
ATOM 2896 C CA . ALA A 1 352 ? -8.536 10.422 29.852 1.00 95.88 352 ALA A CA 1
ATOM 2897 C C . ALA A 1 352 ? -9.326 9.218 30.400 1.00 95.88 352 ALA A C 1
ATOM 2899 O O . ALA A 1 352 ? -9.926 9.319 31.468 1.00 95.88 352 ALA A O 1
ATOM 2900 N N . GLN A 1 353 ? -9.284 8.063 29.728 1.00 97.56 353 GLN A N 1
ATOM 2901 C CA . GLN A 1 353 ? -9.901 6.818 30.203 1.00 97.56 353 GLN A CA 1
ATOM 2902 C C . GLN A 1 353 ? -9.295 6.354 31.535 1.00 97.56 353 GLN A C 1
ATOM 2904 O O . GLN A 1 353 ? -10.038 6.070 32.473 1.00 97.56 353 GLN A O 1
ATOM 2909 N N . HIS A 1 354 ? -7.963 6.343 31.664 1.00 97.44 354 HIS A N 1
ATOM 2910 C CA . HIS A 1 354 ? -7.299 6.035 32.935 1.00 97.44 354 HIS A CA 1
ATOM 2911 C C . HIS A 1 354 ? -7.695 7.020 34.046 1.00 97.44 354 HIS A C 1
ATOM 2913 O O . HIS A 1 354 ? -7.980 6.595 35.165 1.00 97.44 354 HIS A O 1
ATOM 2919 N N . GLN A 1 355 ? -7.783 8.318 33.739 1.00 97.50 355 GLN A N 1
ATOM 2920 C CA . GLN A 1 355 ? -8.221 9.334 34.697 1.00 97.50 355 GLN A CA 1
ATOM 2921 C C . GLN A 1 355 ? -9.678 9.133 35.145 1.00 97.50 355 GLN A C 1
ATOM 2923 O O . GLN A 1 355 ? -9.979 9.322 36.325 1.00 97.50 355 GLN A O 1
ATOM 2928 N N . VAL A 1 356 ? -10.576 8.727 34.240 1.00 96.50 356 VAL A N 1
ATOM 2929 C CA . VAL A 1 356 ? -11.967 8.382 34.577 1.00 96.50 356 VAL A CA 1
ATOM 2930 C C . VAL A 1 356 ? -12.014 7.165 35.497 1.00 96.50 356 VAL A C 1
ATOM 2932 O O . VAL A 1 356 ? -12.648 7.253 36.542 1.00 96.50 356 VAL A O 1
ATOM 2935 N N . VAL A 1 357 ? -11.286 6.085 35.193 1.00 97.94 357 VAL A N 1
ATOM 2936 C CA . VAL A 1 357 ? -11.248 4.883 36.049 1.00 97.94 357 VAL A CA 1
ATOM 2937 C C . VAL A 1 357 ? -10.751 5.213 37.463 1.00 97.94 357 VAL A C 1
ATOM 2939 O O . VAL A 1 357 ? -11.355 4.771 38.437 1.00 97.94 357 VAL A O 1
ATOM 2942 N N . LEU A 1 358 ? -9.712 6.048 37.600 1.00 97.00 358 LEU A N 1
ATOM 2943 C CA . LEU A 1 358 ? -9.226 6.512 38.910 1.00 97.00 358 LEU A CA 1
ATOM 2944 C C . LEU A 1 358 ? -10.271 7.344 39.675 1.00 97.00 358 LEU A C 1
ATOM 2946 O O . LEU A 1 358 ? -10.386 7.233 40.894 1.00 97.00 358 LEU A O 1
ATOM 2950 N N . LEU A 1 359 ? -11.055 8.171 38.978 1.00 96.31 359 LEU A N 1
ATOM 2951 C CA . LEU A 1 359 ? -12.153 8.924 39.593 1.00 96.31 359 LEU A CA 1
ATOM 2952 C C . LEU A 1 359 ? -13.350 8.023 39.929 1.00 96.31 359 LEU A C 1
ATOM 2954 O O . LEU A 1 359 ? -14.066 8.290 40.894 1.00 96.31 359 LEU A O 1
ATOM 2958 N N . GLU A 1 360 ? -13.589 6.954 39.172 1.00 96.12 360 GLU A N 1
ATOM 2959 C CA . GLU A 1 360 ? -14.627 5.963 39.458 1.00 96.12 360 GLU A CA 1
ATOM 2960 C C . GLU A 1 360 ? -14.293 5.137 40.703 1.00 96.12 360 GLU A C 1
ATOM 2962 O O . GLU A 1 360 ? -15.169 4.984 41.559 1.00 96.12 360 GLU A O 1
ATOM 2967 N N . THR A 1 361 ? -13.041 4.688 40.871 1.00 95.19 361 THR A N 1
ATOM 2968 C CA . THR A 1 361 ? -12.603 3.984 42.091 1.00 95.19 361 THR A CA 1
ATOM 2969 C C . THR A 1 361 ? -12.670 4.895 43.316 1.00 95.19 361 THR A C 1
ATOM 2971 O O . THR A 1 361 ? -13.311 4.528 44.300 1.00 95.19 361 THR A O 1
ATOM 2974 N N . GLN A 1 362 ? -12.157 6.128 43.231 1.00 96.00 362 GLN A N 1
ATOM 2975 C CA . GLN A 1 362 ? -12.275 7.122 44.311 1.00 96.00 362 GLN A CA 1
ATOM 2976 C C . GLN A 1 362 ? -13.739 7.423 44.678 1.00 96.00 362 GLN A C 1
ATOM 2978 O O . GLN A 1 362 ? -14.085 7.567 45.852 1.00 96.00 362 GLN A O 1
ATOM 2983 N N . ASN A 1 363 ? -14.642 7.492 43.692 1.00 94.44 363 ASN A N 1
ATOM 2984 C CA . ASN A 1 363 ? -16.072 7.659 43.958 1.00 94.44 363 ASN A CA 1
ATOM 2985 C C . ASN A 1 363 ? -16.731 6.393 44.531 1.00 94.44 363 ASN A C 1
ATOM 2987 O O . ASN A 1 363 ? -17.730 6.514 45.240 1.00 94.44 363 ASN A O 1
ATOM 2991 N N . ALA A 1 364 ? -16.235 5.191 44.236 1.00 96.12 364 ALA A N 1
ATOM 2992 C CA . ALA A 1 364 ? -16.715 3.957 44.855 1.00 96.12 364 ALA A CA 1
ATOM 2993 C C . ALA A 1 364 ? -16.305 3.885 46.336 1.00 96.12 364 ALA A C 1
ATOM 2995 O O . ALA A 1 364 ? -17.168 3.681 47.189 1.00 96.12 364 ALA A O 1
ATOM 2996 N N . GLU A 1 365 ? -15.036 4.159 46.646 1.00 95.88 365 GLU A N 1
ATOM 2997 C CA . GLU A 1 365 ? -14.511 4.262 48.016 1.00 95.88 365 GLU A CA 1
ATOM 2998 C C . GLU A 1 365 ? -15.272 5.322 48.826 1.00 95.88 365 GLU A C 1
ATOM 3000 O O . GLU A 1 365 ? -15.763 5.049 49.923 1.00 95.88 365 GLU A O 1
ATOM 3005 N N . ARG A 1 366 ? -15.477 6.517 48.255 1.00 96.00 366 ARG A N 1
ATOM 3006 C CA . ARG A 1 366 ? -16.257 7.582 48.900 1.00 96.00 366 ARG A CA 1
ATOM 3007 C C . ARG A 1 366 ? -17.695 7.154 49.210 1.00 96.00 366 ARG A C 1
ATOM 3009 O O . ARG A 1 366 ? -18.170 7.427 50.309 1.00 96.00 366 ARG A O 1
ATOM 3016 N N . ARG A 1 367 ? -18.380 6.457 48.293 1.00 96.62 367 ARG A N 1
ATOM 3017 C CA . ARG A 1 367 ? -19.737 5.928 48.542 1.00 96.62 367 ARG A CA 1
ATOM 3018 C C . ARG A 1 367 ? -19.752 4.888 49.664 1.00 96.62 367 ARG A C 1
ATOM 3020 O O . ARG A 1 367 ? -20.656 4.924 50.492 1.00 96.62 367 ARG A O 1
ATOM 3027 N N . GLN A 1 368 ? -18.755 4.003 49.727 1.00 96.75 368 GLN A N 1
ATOM 3028 C CA . GLN A 1 368 ? -18.628 3.032 50.821 1.00 96.75 368 GLN A CA 1
ATOM 3029 C C . GLN A 1 368 ? -18.466 3.741 52.173 1.00 96.75 368 GLN A C 1
ATOM 3031 O O . GLN A 1 368 ? -19.199 3.437 53.113 1.00 96.75 368 GLN A O 1
ATOM 3036 N N . LEU A 1 369 ? -17.595 4.753 52.251 1.00 96.25 369 LEU A N 1
ATOM 3037 C CA . LEU A 1 369 ? -17.422 5.572 53.455 1.00 96.25 369 LEU A CA 1
ATOM 3038 C C . LEU A 1 369 ? -18.701 6.343 53.830 1.00 96.25 369 LEU A C 1
ATOM 3040 O O . LEU A 1 369 ? -19.056 6.400 55.006 1.00 96.25 369 LEU A O 1
ATOM 3044 N N . GLU A 1 370 ? -19.430 6.900 52.856 1.00 95.19 370 GLU A N 1
ATOM 3045 C CA . GLU A 1 370 ? -20.727 7.562 53.073 1.00 95.19 370 GLU A CA 1
ATOM 3046 C C . GLU A 1 370 ? -21.789 6.583 53.628 1.00 95.19 370 GLU A C 1
ATOM 3048 O O . GLU A 1 370 ? -22.521 6.928 54.564 1.00 95.19 370 GLU A O 1
ATOM 3053 N N . GLU A 1 371 ? -21.844 5.346 53.120 1.00 95.75 371 GLU A N 1
ATOM 3054 C CA . GLU A 1 371 ? -22.712 4.280 53.638 1.00 95.75 371 GLU A CA 1
ATOM 3055 C C . GLU A 1 371 ? -22.328 3.822 55.048 1.00 95.75 371 GLU A C 1
ATOM 3057 O O . GLU A 1 371 ? -23.209 3.599 55.883 1.00 95.75 371 GLU A O 1
ATOM 3062 N N . GLU A 1 372 ? -21.037 3.669 55.340 1.00 96.50 372 GLU A N 1
ATOM 3063 C CA . GLU A 1 372 ? -20.562 3.355 56.688 1.00 96.50 372 GLU A CA 1
ATOM 3064 C C . GLU A 1 372 ? -20.928 4.465 57.670 1.00 96.50 372 GLU A C 1
ATOM 3066 O O . GLU A 1 372 ? -21.482 4.182 58.735 1.00 96.50 372 GLU A O 1
ATOM 3071 N N . LEU A 1 373 ? -20.729 5.732 57.294 1.00 95.00 373 LEU A N 1
ATOM 3072 C CA . LEU A 1 373 ? -21.153 6.880 58.096 1.00 95.00 373 LEU A CA 1
ATOM 3073 C C . LEU A 1 373 ? -22.668 6.875 58.334 1.00 95.00 373 LEU A C 1
ATOM 3075 O O . LEU A 1 373 ? -23.119 7.177 59.440 1.00 95.00 373 LEU A O 1
ATOM 3079 N N . LYS A 1 374 ? -23.468 6.494 57.330 1.00 97.31 374 LYS A N 1
ATOM 3080 C CA . LYS A 1 374 ? -24.919 6.324 57.485 1.00 97.31 374 LYS A CA 1
ATOM 3081 C C . LYS A 1 374 ? -25.254 5.203 58.479 1.00 97.31 374 LYS A C 1
ATOM 3083 O O . LYS A 1 374 ? -25.996 5.456 59.424 1.00 97.31 374 LYS A O 1
ATOM 3088 N N . LYS A 1 375 ? -24.647 4.017 58.347 1.00 96.75 375 LYS A N 1
ATOM 3089 C CA . LYS A 1 375 ? -24.817 2.883 59.282 1.00 96.75 375 LYS A CA 1
ATOM 3090 C C . LYS A 1 375 ? -24.404 3.257 60.714 1.00 96.75 375 LYS A C 1
ATOM 3092 O O . LYS A 1 375 ? -25.086 2.887 61.669 1.00 96.75 375 LYS A O 1
ATOM 3097 N N . LYS A 1 376 ? -23.321 4.026 60.888 1.00 93.88 376 LYS A N 1
ATOM 3098 C CA . LYS A 1 376 ? -22.887 4.540 62.200 1.00 93.88 376 LYS A CA 1
ATOM 3099 C C . LYS A 1 376 ? -23.912 5.514 62.792 1.00 93.88 376 LYS A C 1
ATOM 3101 O O . LYS A 1 376 ? -24.274 5.330 63.949 1.00 93.88 376 LYS A O 1
ATOM 3106 N N . ARG A 1 377 ? -24.448 6.463 62.009 1.00 95.50 377 ARG A N 1
ATOM 3107 C CA . ARG A 1 377 ? -25.532 7.372 62.446 1.00 95.50 377 ARG A CA 1
ATOM 3108 C C . ARG A 1 377 ? -26.821 6.625 62.810 1.00 95.50 377 ARG A C 1
ATOM 3110 O O . ARG A 1 377 ? -27.438 6.937 63.821 1.00 95.50 377 ARG A O 1
ATOM 3117 N N . GLU A 1 378 ? -27.217 5.623 62.026 1.00 96.19 378 GLU A N 1
ATOM 3118 C CA . GLU A 1 378 ? -28.387 4.780 62.323 1.00 96.19 378 GLU A CA 1
ATOM 3119 C C . GLU A 1 378 ? -28.204 3.991 63.629 1.00 96.19 378 GLU A C 1
ATOM 3121 O O . GLU A 1 378 ? -29.134 3.884 64.428 1.00 96.19 378 GLU A O 1
ATOM 3126 N N . ASN A 1 379 ? -27.002 3.469 63.887 1.00 95.69 379 ASN A N 1
ATOM 3127 C CA . ASN A 1 379 ? -26.691 2.782 65.140 1.00 95.69 379 ASN A CA 1
ATOM 3128 C C . ASN A 1 379 ? -26.607 3.748 66.333 1.00 95.69 379 ASN A C 1
ATOM 3130 O O . ASN A 1 379 ? -27.096 3.417 67.409 1.00 95.69 379 ASN A O 1
ATOM 3134 N N . GLU A 1 380 ? -26.069 4.954 66.146 1.00 94.88 380 GLU A N 1
ATOM 3135 C CA . GLU A 1 380 ? -26.093 6.012 67.161 1.00 94.88 380 GLU A CA 1
ATOM 3136 C C . GLU A 1 380 ? -27.537 6.391 67.531 1.00 94.88 380 GLU A C 1
ATOM 3138 O O . GLU A 1 380 ? -27.870 6.475 68.712 1.00 94.88 380 GLU A O 1
ATOM 3143 N N . ALA A 1 381 ? -28.422 6.544 66.540 1.00 94.94 381 ALA A N 1
ATOM 3144 C CA . ALA A 1 381 ? -29.842 6.805 66.765 1.00 94.94 381 ALA A CA 1
ATOM 3145 C C . ALA A 1 381 ? -30.527 5.668 67.548 1.00 94.94 381 ALA A C 1
ATOM 3147 O O . ALA A 1 381 ? -31.251 5.944 68.503 1.00 94.94 381 ALA A O 1
ATOM 3148 N N . LYS A 1 382 ? -30.248 4.396 67.217 1.00 96.62 382 LYS A N 1
ATOM 3149 C CA . LYS A 1 382 ? -30.750 3.235 67.982 1.00 96.62 382 LYS A CA 1
ATOM 3150 C C . LYS A 1 382 ? -30.278 3.257 69.437 1.00 96.62 382 LYS A C 1
ATOM 3152 O O . LYS A 1 382 ? -31.094 3.063 70.332 1.00 96.62 382 LYS A O 1
ATOM 3157 N N . ILE A 1 383 ? -28.996 3.536 69.683 1.00 95.12 383 ILE A N 1
ATOM 3158 C CA . ILE A 1 383 ? -28.438 3.632 71.042 1.00 95.12 383 ILE A CA 1
ATOM 3159 C C . ILE A 1 383 ? -29.085 4.791 71.815 1.00 95.12 383 ILE A C 1
ATOM 3161 O O . ILE A 1 383 ? -29.424 4.631 72.985 1.00 95.12 383 ILE A O 1
ATOM 3165 N N . ARG A 1 384 ? -29.324 5.944 71.172 1.00 95.81 384 ARG A N 1
ATOM 3166 C CA . ARG A 1 384 ? -30.033 7.080 71.792 1.00 95.81 384 ARG A CA 1
ATOM 3167 C C . ARG A 1 384 ? -31.455 6.706 72.228 1.00 95.81 384 ARG A C 1
ATOM 3169 O O . ARG A 1 384 ? -31.829 7.055 73.343 1.00 95.81 384 ARG A O 1
ATOM 3176 N N . VAL A 1 385 ? -32.204 5.970 71.401 1.00 94.94 385 VAL A N 1
ATOM 3177 C CA . VAL A 1 385 ? -33.542 5.457 71.761 1.00 94.94 385 VAL A CA 1
ATOM 3178 C C . VAL A 1 385 ? -33.452 4.448 72.909 1.00 94.94 385 VAL A C 1
ATOM 3180 O O . VAL A 1 385 ? -34.140 4.614 73.908 1.00 94.94 385 VAL A O 1
ATOM 3183 N N . GLN A 1 386 ? -32.534 3.477 72.847 1.00 94.88 386 GLN A N 1
ATOM 3184 C CA . GLN A 1 386 ? -32.331 2.506 73.934 1.00 94.88 386 GLN A CA 1
ATOM 3185 C C . GLN A 1 386 ? -32.001 3.179 75.276 1.00 94.88 386 GLN A C 1
ATOM 3187 O O . GLN A 1 386 ? -32.512 2.766 76.312 1.00 94.88 386 GLN A O 1
ATOM 3192 N N . ILE A 1 387 ? -31.187 4.240 75.277 1.00 93.56 387 ILE A N 1
ATOM 3193 C CA . ILE A 1 387 ? -30.889 5.017 76.490 1.00 93.56 387 ILE A CA 1
ATOM 3194 C C . ILE A 1 387 ? -32.150 5.712 77.030 1.00 93.56 387 ILE A C 1
ATOM 3196 O O . ILE A 1 387 ? -32.330 5.763 78.245 1.00 93.56 387 ILE A O 1
ATOM 3200 N N . GLN A 1 388 ? -33.026 6.227 76.162 1.00 95.75 388 GLN A N 1
ATOM 3201 C CA . GLN A 1 388 ? -34.302 6.826 76.573 1.00 95.75 388 GLN A CA 1
ATOM 3202 C C . GLN A 1 388 ? -35.264 5.776 77.149 1.00 95.75 388 GLN A C 1
ATOM 3204 O O . GLN A 1 388 ? -35.837 6.007 78.213 1.00 95.75 388 GLN A O 1
ATOM 3209 N N . ASP A 1 389 ? -35.374 4.604 76.520 1.00 93.88 389 ASP A N 1
ATOM 3210 C CA . ASP A 1 389 ? -36.187 3.490 77.021 1.00 93.88 389 ASP A CA 1
ATOM 3211 C C . ASP A 1 389 ? -35.696 3.010 78.396 1.00 93.88 389 ASP A C 1
ATOM 3213 O O . ASP A 1 389 ? -36.491 2.840 79.318 1.00 93.88 389 ASP A O 1
ATOM 3217 N N . GLU A 1 390 ? -34.382 2.849 78.582 1.00 92.94 390 GLU A N 1
ATOM 3218 C CA . GLU A 1 390 ? -33.793 2.491 79.879 1.00 92.94 390 GLU A CA 1
ATOM 3219 C C . GLU A 1 390 ? -33.993 3.585 80.943 1.00 92.94 390 GLU A C 1
ATOM 3221 O O . GLU A 1 390 ? -34.222 3.274 82.112 1.00 92.94 390 GLU A O 1
ATOM 3226 N N . GLN A 1 391 ? -33.970 4.869 80.567 1.00 93.75 391 GLN A N 1
ATOM 3227 C CA . GLN A 1 391 ? -34.321 5.965 81.479 1.00 93.75 391 GLN A CA 1
ATOM 3228 C C . GLN A 1 391 ? -35.799 5.928 81.897 1.00 93.75 391 GLN A C 1
ATOM 3230 O O . GLN A 1 391 ? -36.103 6.211 83.055 1.00 93.75 391 GLN A O 1
ATOM 3235 N N . LEU A 1 392 ? -36.714 5.572 80.990 1.00 95.69 392 LEU A N 1
ATOM 3236 C CA . LEU A 1 392 ? -38.136 5.410 81.308 1.00 95.69 392 LEU A CA 1
ATOM 3237 C C . LEU A 1 392 ? -38.378 4.187 82.202 1.00 95.69 392 LEU A C 1
ATOM 3239 O O . LEU A 1 392 ? -39.074 4.309 83.208 1.00 95.69 392 LEU A O 1
ATOM 3243 N N . LYS A 1 393 ? -37.745 3.042 81.909 1.00 95.44 393 LYS A N 1
ATOM 3244 C CA . LYS A 1 393 ? -37.805 1.844 82.766 1.00 95.44 393 LYS A CA 1
ATOM 3245 C C . LYS A 1 393 ? -37.311 2.125 84.182 1.00 95.44 393 LYS A C 1
ATOM 3247 O O . LYS A 1 393 ? -37.963 1.703 85.128 1.00 95.44 393 LYS A O 1
ATOM 3252 N N . ARG A 1 394 ? -36.197 2.854 84.336 1.00 94.94 394 ARG A N 1
ATOM 3253 C CA . ARG A 1 394 ? -35.687 3.254 85.660 1.00 94.94 394 ARG A CA 1
ATOM 3254 C C . ARG A 1 394 ? -36.715 4.070 86.432 1.00 94.94 394 ARG A C 1
ATOM 3256 O O . ARG A 1 394 ? -37.038 3.678 87.538 1.00 94.94 394 ARG A O 1
ATOM 3263 N N . LYS A 1 395 ? -37.324 5.091 85.818 1.00 95.50 395 LYS A N 1
ATOM 3264 C CA . LYS A 1 395 ? -38.388 5.882 86.465 1.00 95.50 395 LYS A CA 1
ATOM 3265 C C . LYS A 1 395 ? -39.579 5.036 86.919 1.00 95.50 395 LYS A C 1
ATOM 3267 O O . LYS A 1 395 ? -40.084 5.268 88.007 1.00 95.50 395 LYS A O 1
ATOM 3272 N N . ILE A 1 396 ? -40.009 4.063 86.112 1.00 94.56 396 ILE A N 1
ATOM 3273 C CA . ILE A 1 396 ? -41.099 3.143 86.483 1.00 94.56 396 ILE A CA 1
ATOM 3274 C C . ILE A 1 396 ? -40.669 2.238 87.648 1.00 94.56 396 ILE A C 1
ATOM 3276 O O . ILE A 1 396 ? -41.444 2.011 88.567 1.00 94.56 396 ILE A O 1
ATOM 3280 N N . LEU A 1 397 ? -39.429 1.742 87.650 1.00 93.62 397 LEU A N 1
ATOM 3281 C CA . LEU A 1 397 ? -38.898 0.957 88.769 1.00 93.62 397 LEU A CA 1
ATOM 3282 C C . LEU A 1 397 ? -38.755 1.795 90.047 1.00 93.62 397 LEU A C 1
ATOM 3284 O O . LEU A 1 397 ? -39.092 1.299 91.115 1.00 93.62 397 LEU A O 1
ATOM 3288 N N . ASP A 1 398 ? -38.314 3.049 89.941 1.00 93.50 398 ASP A N 1
ATOM 3289 C CA . ASP A 1 398 ? -38.231 3.989 91.062 1.00 93.50 398 ASP A CA 1
ATOM 3290 C C . ASP A 1 398 ? -39.636 4.262 91.640 1.00 93.50 398 ASP A C 1
ATOM 3292 O O . ASP A 1 398 ? -39.828 4.156 92.849 1.00 93.50 398 ASP A O 1
ATOM 3296 N N . GLN A 1 399 ? -40.644 4.488 90.784 1.00 93.25 399 GLN A N 1
ATOM 3297 C CA . GLN A 1 399 ? -42.055 4.614 91.183 1.00 93.25 399 GLN A CA 1
ATOM 3298 C C . GLN A 1 399 ? -42.579 3.349 91.877 1.00 93.25 399 GLN A C 1
ATOM 3300 O O . GLN A 1 399 ? -43.125 3.436 92.972 1.00 93.25 399 GLN A O 1
ATOM 3305 N N . ASN A 1 400 ? -42.345 2.165 91.305 1.00 93.88 400 ASN A N 1
ATOM 3306 C CA . ASN A 1 400 ? -42.745 0.897 91.920 1.00 93.88 400 ASN A CA 1
ATOM 3307 C C . ASN A 1 400 ? -42.048 0.673 93.278 1.00 93.88 400 ASN A C 1
ATOM 3309 O O . ASN A 1 400 ? -42.635 0.093 94.188 1.00 93.88 400 ASN A O 1
ATOM 3313 N N . LEU A 1 401 ? -40.796 1.120 93.440 1.00 92.94 401 LEU A N 1
ATOM 3314 C CA . LEU A 1 401 ? -40.082 1.069 94.720 1.00 92.94 401 LEU A CA 1
ATOM 3315 C C . LEU A 1 401 ? -40.668 2.052 95.744 1.00 92.94 401 LEU A C 1
ATOM 3317 O O . LEU A 1 401 ? -40.730 1.711 96.925 1.00 92.94 401 LEU A O 1
ATOM 3321 N N . GLU A 1 402 ? -41.108 3.239 95.325 1.00 94.12 402 GLU A N 1
ATOM 3322 C CA . GLU A 1 402 ? -41.833 4.190 96.178 1.00 94.12 402 GLU A CA 1
ATOM 3323 C C . GLU A 1 402 ? -43.204 3.636 96.605 1.00 94.12 402 GLU A C 1
ATOM 3325 O O . GLU A 1 402 ? -43.535 3.677 97.792 1.00 94.12 402 GLU A O 1
ATOM 3330 N N . GLU A 1 403 ? -43.964 3.041 95.680 1.00 92.12 403 GLU A N 1
ATOM 3331 C CA . GLU A 1 403 ? -45.241 2.368 95.957 1.00 92.12 403 GLU A CA 1
ATOM 3332 C C . GLU A 1 403 ? -45.066 1.202 96.939 1.00 92.12 403 GLU A C 1
ATOM 3334 O O . GLU A 1 403 ? -45.744 1.160 97.965 1.00 92.12 403 GLU A O 1
ATOM 3339 N N . LEU A 1 404 ? -44.093 0.313 96.707 1.00 93.00 404 LEU A N 1
ATOM 3340 C CA . LEU A 1 404 ? -43.771 -0.784 97.627 1.00 93.00 404 LEU A CA 1
ATOM 3341 C C . LEU A 1 404 ? -43.301 -0.274 98.998 1.00 93.00 404 LEU A C 1
ATOM 3343 O O . LEU A 1 404 ? -43.623 -0.876 100.018 1.00 93.00 404 LEU A O 1
ATOM 3347 N N . GLN A 1 405 ? -42.575 0.847 99.070 1.00 92.75 405 GLN A N 1
ATOM 3348 C CA . GLN A 1 405 ? -42.225 1.468 100.354 1.00 92.75 405 GLN A CA 1
ATOM 3349 C C . GLN A 1 405 ? -43.448 2.030 101.090 1.00 92.75 405 GLN A C 1
ATOM 3351 O O . GLN A 1 405 ? -43.477 1.994 102.322 1.00 92.75 405 GLN A O 1
ATOM 3356 N N . LEU A 1 406 ? -44.439 2.568 100.375 1.00 93.06 406 LEU A N 1
ATOM 3357 C CA . LEU A 1 406 ? -45.709 3.006 100.961 1.00 93.06 406 LEU A CA 1
ATOM 3358 C C . LEU A 1 406 ? -46.554 1.809 101.413 1.00 93.06 406 LEU A C 1
ATOM 3360 O O . LEU A 1 406 ? -47.098 1.845 102.515 1.00 93.06 406 LEU A O 1
ATOM 3364 N N . GLU A 1 407 ? -46.598 0.727 100.634 1.00 92.31 407 GLU A N 1
ATOM 3365 C CA . GLU A 1 407 ? -47.282 -0.511 101.014 1.00 92.31 407 GLU A CA 1
ATOM 3366 C C . GLU A 1 407 ? -46.627 -1.163 102.241 1.00 92.31 407 GLU A C 1
ATOM 3368 O O . GLU A 1 407 ? -47.328 -1.515 103.185 1.00 92.31 407 GLU A O 1
ATOM 3373 N N . ILE A 1 408 ? -45.292 -1.233 102.308 1.00 91.38 408 ILE A N 1
ATOM 3374 C CA . ILE A 1 408 ? -44.562 -1.712 103.495 1.00 91.38 408 ILE A CA 1
ATOM 3375 C C . ILE A 1 408 ? -44.889 -0.857 104.729 1.00 91.38 408 ILE A C 1
ATOM 3377 O O . ILE A 1 408 ? -45.120 -1.412 105.803 1.00 91.38 408 ILE A O 1
ATOM 3381 N N . LYS A 1 409 ? -44.961 0.477 104.599 1.00 92.31 409 LYS A N 1
ATOM 3382 C CA . LYS A 1 409 ? -45.375 1.364 105.704 1.00 92.31 409 LYS A CA 1
ATOM 3383 C C . LYS A 1 409 ? -46.812 1.077 106.143 1.00 92.31 409 LYS A C 1
ATOM 3385 O O . LYS A 1 409 ? -47.042 0.879 107.331 1.00 92.31 409 LYS A O 1
ATOM 3390 N N . ALA A 1 410 ? -47.753 0.970 105.204 1.00 91.06 410 ALA A N 1
ATOM 3391 C CA . ALA A 1 410 ? -49.153 0.665 105.499 1.00 91.06 410 ALA A CA 1
ATOM 3392 C C . ALA A 1 410 ? -49.336 -0.733 106.122 1.00 91.06 410 ALA A C 1
ATOM 3394 O O . ALA A 1 410 ? -50.136 -0.909 107.042 1.00 91.06 410 ALA A O 1
ATOM 3395 N N . LEU A 1 411 ? -48.574 -1.733 105.668 1.00 88.19 411 LEU A N 1
ATOM 3396 C CA . LEU A 1 411 ? -48.544 -3.071 106.258 1.00 88.19 411 LEU A CA 1
ATOM 3397 C C . LEU A 1 411 ? -47.953 -3.053 107.671 1.00 88.19 411 LEU A C 1
ATOM 3399 O O . LEU A 1 411 ? -48.485 -3.740 108.538 1.00 88.19 411 LEU A O 1
ATOM 3403 N N . HIS A 1 412 ? -46.927 -2.242 107.932 1.00 91.19 412 HIS A N 1
ATOM 3404 C CA . HIS A 1 412 ? -46.351 -2.086 109.267 1.00 91.19 412 HIS A CA 1
ATOM 3405 C C . HIS A 1 412 ? -47.287 -1.325 110.228 1.00 91.19 412 HIS A C 1
ATOM 3407 O O . HIS A 1 412 ? -47.473 -1.735 111.370 1.00 91.19 412 HIS A O 1
ATOM 3413 N N . GLU A 1 413 ? -47.976 -0.278 109.768 1.00 89.69 413 GLU A N 1
ATOM 3414 C CA . GLU A 1 413 ? -49.046 0.385 110.533 1.00 89.69 413 GLU A CA 1
ATOM 3415 C C . GLU A 1 413 ? -50.197 -0.586 110.848 1.00 89.69 413 GLU A C 1
ATOM 3417 O O . GLU A 1 413 ? -50.710 -0.630 111.971 1.00 89.69 413 GLU A O 1
ATOM 3422 N N . LYS A 1 414 ? -50.565 -1.434 109.881 1.00 89.56 414 LYS A N 1
ATOM 3423 C CA . LYS A 1 414 ? -51.553 -2.503 110.058 1.00 89.56 414 LYS A CA 1
ATOM 3424 C C . LYS A 1 414 ? -51.061 -3.600 111.005 1.00 89.56 414 LYS A C 1
ATOM 3426 O O . LYS A 1 414 ? -51.864 -4.114 111.775 1.00 89.56 414 LYS A O 1
ATOM 3431 N N . GLU A 1 415 ? -49.775 -3.936 111.002 1.00 88.00 415 GLU A N 1
ATOM 3432 C CA . GLU A 1 415 ? -49.138 -4.850 111.960 1.00 88.00 415 GLU A CA 1
ATOM 3433 C C . GLU A 1 415 ? -49.164 -4.272 113.384 1.00 88.00 415 GLU A C 1
ATOM 3435 O O . GLU A 1 415 ? -49.527 -4.976 114.328 1.00 88.00 415 GLU A O 1
ATOM 3440 N N . ILE A 1 416 ? -48.890 -2.976 113.553 1.00 86.69 416 ILE A N 1
ATOM 3441 C CA . ILE A 1 416 ? -49.028 -2.269 114.837 1.00 86.69 416 ILE A CA 1
ATOM 3442 C C . ILE A 1 416 ? -50.493 -2.292 115.309 1.00 86.69 416 ILE A C 1
ATOM 3444 O O . ILE A 1 416 ? -50.772 -2.626 116.461 1.00 86.69 416 ILE A O 1
ATOM 3448 N N . SER A 1 417 ? -51.454 -2.023 114.421 1.00 88.25 417 SER A N 1
ATOM 3449 C CA . SER A 1 417 ? -52.886 -2.116 114.746 1.00 88.25 417 SER A CA 1
ATOM 3450 C C . SER A 1 417 ? -53.319 -3.548 115.089 1.00 88.25 417 SER A C 1
ATOM 3452 O O . SER A 1 417 ? -54.068 -3.770 116.044 1.00 88.25 417 SER A O 1
ATOM 3454 N N . LEU A 1 418 ? -52.837 -4.550 114.350 1.00 85.19 418 LEU A N 1
ATOM 3455 C CA . LEU A 1 418 ? -53.145 -5.957 114.600 1.00 85.19 418 LEU A CA 1
ATOM 3456 C C . LEU A 1 418 ? -52.498 -6.468 115.886 1.00 85.19 418 LEU A C 1
ATOM 3458 O O . LEU A 1 418 ? -53.150 -7.217 116.599 1.00 85.19 418 LEU A O 1
ATOM 3462 N N . THR A 1 419 ? -51.278 -6.058 116.234 1.00 83.62 419 THR A N 1
ATOM 3463 C CA . THR A 1 419 ? -50.641 -6.438 117.507 1.00 83.62 419 THR A CA 1
ATOM 3464 C C . THR A 1 419 ? -51.349 -5.800 118.703 1.00 83.62 419 THR A C 1
ATOM 3466 O O . THR A 1 419 ? -51.625 -6.500 119.677 1.00 83.62 419 THR A O 1
ATOM 3469 N N . GLN A 1 420 ? -51.770 -4.533 118.605 1.00 82.31 420 GLN A N 1
ATOM 3470 C CA . GLN A 1 420 ? -52.648 -3.894 119.599 1.00 82.31 420 GLN A CA 1
ATOM 3471 C C . GLN A 1 420 ? -53.982 -4.647 119.755 1.00 82.31 420 GLN A C 1
ATOM 3473 O O . GLN A 1 420 ? -54.381 -4.989 120.871 1.00 82.31 420 GLN A O 1
ATOM 3478 N N . ASN A 1 421 ? -54.642 -4.975 118.638 1.00 81.44 421 ASN A N 1
ATOM 3479 C CA . ASN A 1 421 ? -55.868 -5.774 118.639 1.00 81.44 421 ASN A CA 1
ATOM 3480 C C . ASN A 1 421 ? -55.644 -7.198 119.166 1.00 81.44 421 ASN A C 1
ATOM 3482 O O . ASN A 1 421 ? -56.521 -7.733 119.833 1.00 81.44 421 ASN A O 1
ATOM 3486 N N . ASN A 1 422 ? -54.488 -7.817 118.919 1.00 81.31 422 ASN A N 1
ATOM 3487 C CA . ASN A 1 422 ? -54.180 -9.167 119.388 1.00 81.31 422 ASN A CA 1
ATOM 3488 C C . ASN A 1 422 ? -53.929 -9.184 120.904 1.00 81.31 422 ASN A C 1
ATOM 3490 O O . ASN A 1 422 ? -54.409 -10.086 121.575 1.00 81.31 422 ASN A O 1
ATOM 3494 N N . CYS A 1 423 ? -53.314 -8.146 121.483 1.00 79.75 423 CYS A N 1
ATOM 3495 C CA . CYS A 1 423 ? -53.274 -7.967 122.941 1.00 79.75 423 CYS A CA 1
ATOM 3496 C C . CYS A 1 423 ? -54.688 -7.824 123.545 1.00 79.75 423 CYS A C 1
ATOM 3498 O O . CYS A 1 423 ? -55.006 -8.460 124.552 1.00 79.75 423 CYS A O 1
ATOM 3500 N N . ALA A 1 424 ? -55.568 -7.040 122.909 1.00 76.69 424 ALA A N 1
ATOM 3501 C CA . ALA A 1 424 ? -56.964 -6.901 123.336 1.00 76.69 424 ALA A CA 1
ATOM 3502 C C . ALA A 1 424 ? -57.774 -8.203 123.160 1.00 76.69 424 ALA A C 1
ATOM 3504 O O . ALA A 1 424 ? -58.629 -8.530 123.988 1.00 76.69 424 ALA A O 1
ATOM 3505 N N . LEU A 1 425 ? -57.489 -8.977 122.109 1.00 74.19 425 LEU A N 1
ATOM 3506 C CA . LEU A 1 425 ? -58.094 -10.281 121.868 1.00 74.19 425 LEU A CA 1
ATOM 3507 C C . LEU A 1 425 ? -57.548 -11.347 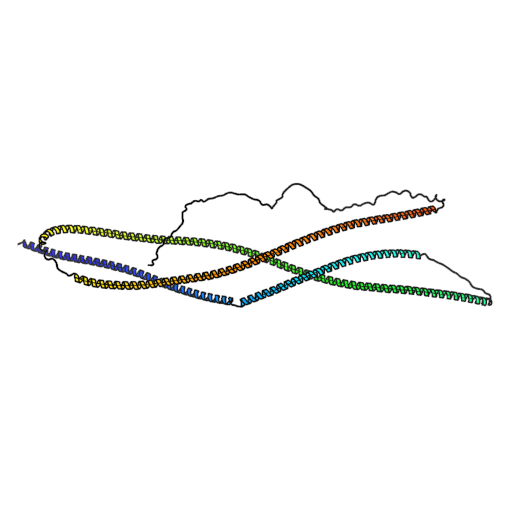122.812 1.00 74.19 425 LEU A C 1
ATOM 3509 O O . LEU A 1 425 ? -58.357 -12.124 123.286 1.00 74.19 425 LEU A O 1
ATOM 3513 N N . GLN A 1 426 ? -56.262 -11.371 123.169 1.00 71.19 426 GLN A N 1
ATOM 3514 C CA . GLN A 1 426 ? -55.704 -12.308 124.157 1.00 71.19 426 GLN A CA 1
ATOM 3515 C C . GLN A 1 426 ? -56.378 -12.153 125.529 1.00 71.19 426 GLN A C 1
ATOM 3517 O O . GLN A 1 426 ? -56.772 -13.152 126.130 1.00 71.19 426 GLN A O 1
ATOM 3522 N N . LEU A 1 427 ? -56.640 -10.915 125.966 1.00 68.56 427 LEU A N 1
ATOM 3523 C CA . LEU A 1 427 ? -57.463 -10.624 127.152 1.00 68.56 427 LEU A CA 1
ATOM 3524 C C . LEU A 1 427 ? -58.882 -11.218 127.067 1.00 68.56 427 LEU A C 1
ATOM 3526 O O . LEU A 1 427 ? -59.440 -11.645 128.077 1.00 68.56 427 LEU A O 1
ATOM 3530 N N . LYS A 1 428 ? -59.464 -11.268 125.864 1.00 71.25 428 LYS A N 1
ATOM 3531 C CA . LYS A 1 428 ? -60.807 -11.808 125.591 1.00 71.25 428 LYS A CA 1
ATOM 3532 C C . LYS A 1 428 ? -60.803 -13.322 125.331 1.00 71.25 428 LYS A C 1
ATOM 3534 O O . LYS A 1 428 ? -61.784 -14.007 125.602 1.00 71.25 428 LYS A O 1
ATOM 3539 N N . LEU A 1 429 ? -59.688 -13.858 124.845 1.00 64.69 429 LEU A N 1
ATOM 3540 C CA . LEU A 1 429 ? -59.466 -15.270 124.551 1.00 64.69 429 LEU A CA 1
ATOM 3541 C C . LEU A 1 429 ? -59.300 -16.040 125.865 1.00 64.69 429 LEU A C 1
ATOM 3543 O O . LEU A 1 429 ? -59.950 -17.063 126.028 1.00 64.69 429 LEU A O 1
ATOM 3547 N N . HIS A 1 430 ? -58.625 -15.457 126.862 1.00 61.06 430 HIS A N 1
ATOM 3548 C CA . HIS A 1 430 ? -58.600 -15.980 128.235 1.00 61.06 430 HIS A CA 1
ATOM 3549 C C . HIS A 1 430 ? -59.987 -16.040 128.906 1.00 61.06 430 HIS A C 1
ATOM 3551 O O . HIS A 1 430 ? -60.229 -16.882 129.768 1.00 61.06 430 HIS A O 1
ATOM 3557 N N . GLN A 1 431 ? -60.932 -15.184 128.497 1.00 55.59 431 GLN A N 1
ATOM 3558 C CA . GLN A 1 431 ? -62.326 -15.261 128.956 1.00 55.59 431 GLN A CA 1
ATOM 3559 C C . GLN A 1 431 ? -63.097 -16.380 128.231 1.00 55.59 431 GLN A C 1
ATOM 3561 O O . GLN A 1 431 ? -63.870 -17.105 128.858 1.00 55.59 431 GLN A O 1
ATOM 3566 N N . LEU A 1 432 ? -62.865 -16.564 126.926 1.00 53.53 432 LEU A N 1
ATOM 3567 C CA . LEU A 1 432 ? -63.563 -17.548 126.084 1.00 53.53 432 LEU A CA 1
ATOM 3568 C C . LEU A 1 432 ? -62.964 -18.968 126.130 1.00 53.53 432 LEU A C 1
ATOM 3570 O O . LEU A 1 432 ? -63.667 -19.933 125.824 1.00 53.53 432 LEU A O 1
ATOM 3574 N N . GLU A 1 433 ? -61.719 -19.132 126.578 1.00 52.22 433 GLU A N 1
ATOM 3575 C CA . GLU A 1 433 ? -61.091 -20.432 126.870 1.00 52.22 433 GLU A CA 1
ATOM 3576 C C . GLU A 1 433 ? -61.869 -21.224 127.932 1.00 52.22 433 GLU A C 1
ATOM 3578 O O . GLU A 1 433 ? -61.913 -22.450 127.860 1.00 52.22 433 GLU A O 1
ATOM 3583 N N . SER A 1 434 ? -62.587 -20.538 128.832 1.00 50.56 434 SER A N 1
ATOM 3584 C CA . SER A 1 434 ? -63.513 -21.168 129.788 1.00 50.56 434 SER A CA 1
ATOM 3585 C C . SER A 1 434 ? -64.774 -21.769 129.141 1.00 50.56 434 SER A C 1
ATOM 3587 O O . SER A 1 434 ? -65.365 -22.698 129.684 1.00 50.56 434 SER A O 1
ATOM 3589 N N . VAL A 1 435 ? -65.180 -21.274 127.966 1.00 56.69 435 VAL A N 1
ATOM 3590 C CA . VAL A 1 435 ? -66.412 -21.680 127.260 1.00 56.69 435 VAL A CA 1
ATOM 3591 C C . VAL A 1 435 ? -66.118 -22.718 126.172 1.00 56.69 435 VAL A C 1
ATOM 3593 O O . VAL A 1 435 ? -66.948 -23.579 125.872 1.00 56.69 435 VAL A O 1
ATOM 3596 N N . ARG A 1 436 ? -64.903 -22.717 125.605 1.00 50.44 436 ARG A N 1
ATOM 3597 C CA . ARG A 1 436 ? -64.508 -23.650 124.533 1.00 50.44 436 ARG A CA 1
ATOM 3598 C C . ARG A 1 436 ? -64.296 -25.103 124.988 1.00 50.44 436 ARG A C 1
ATOM 3600 O O . ARG A 1 436 ? -64.002 -25.956 124.154 1.00 50.44 436 ARG A O 1
ATOM 3607 N N . GLN A 1 437 ? -64.481 -25.395 126.275 1.00 43.62 437 GLN A N 1
ATOM 3608 C CA . GLN A 1 437 ? -64.468 -26.748 126.845 1.00 43.62 437 GLN A CA 1
ATOM 3609 C C . GLN A 1 437 ? -65.847 -27.449 126.774 1.00 43.62 437 GLN A C 1
ATOM 3611 O O . GLN A 1 437 ? -66.000 -28.558 127.280 1.00 43.62 437 GLN A O 1
ATOM 3616 N N . HIS A 1 438 ? -66.849 -26.821 126.138 1.00 43.44 438 HIS A N 1
ATOM 3617 C CA . HIS A 1 438 ? -68.221 -27.343 126.009 1.00 43.44 438 HIS A CA 1
ATOM 3618 C C . HIS A 1 438 ? -68.753 -27.486 124.568 1.00 43.44 438 HIS A C 1
ATOM 3620 O O . HIS A 1 438 ? -69.875 -27.940 124.387 1.00 43.44 438 HIS A O 1
ATOM 3626 N N . MET A 1 439 ? -67.971 -27.130 123.540 1.00 40.97 439 MET A N 1
ATOM 3627 C CA . MET A 1 439 ? -68.424 -27.097 122.134 1.00 40.97 439 MET A CA 1
ATOM 3628 C C . MET A 1 439 ? -67.434 -27.801 121.186 1.00 40.97 439 MET A C 1
ATOM 3630 O O . MET A 1 439 ? -66.974 -27.214 120.210 1.00 40.97 439 MET A O 1
ATOM 3634 N N . ASN A 1 440 ? -67.053 -29.047 121.494 1.00 38.16 440 ASN A N 1
ATOM 3635 C CA . ASN A 1 440 ? -66.110 -29.834 120.677 1.00 38.16 440 ASN A CA 1
ATOM 3636 C C . ASN A 1 440 ? -66.657 -31.203 120.205 1.00 38.16 440 ASN A C 1
ATOM 3638 O O . ASN A 1 440 ? -65.944 -31.923 119.509 1.00 38.16 440 ASN A O 1
ATOM 3642 N N . ASP A 1 441 ? -67.917 -31.530 120.515 1.00 38.41 441 ASP A N 1
ATOM 3643 C CA . ASP A 1 441 ? -68.534 -32.826 120.172 1.00 38.41 441 ASP A CA 1
ATOM 3644 C C . ASP A 1 441 ? -69.468 -32.789 118.942 1.00 38.41 441 ASP A C 1
ATOM 3646 O O . ASP A 1 441 ? -69.985 -33.826 118.537 1.00 38.41 441 ASP A O 1
ATOM 3650 N N . GLU A 1 442 ? -69.624 -31.644 118.264 1.00 35.81 442 GLU A N 1
ATOM 3651 C CA . GLU A 1 442 ? -70.371 -31.543 116.993 1.00 35.81 442 GLU A CA 1
ATOM 3652 C C . GLU A 1 442 ? -69.441 -31.282 115.801 1.00 35.81 442 GLU A C 1
ATOM 3654 O O . GLU A 1 442 ? -69.399 -30.218 115.182 1.00 35.81 442 GLU A O 1
ATOM 3659 N N . LYS A 1 443 ? -68.654 -32.310 115.485 1.00 40.94 443 LYS A N 1
ATOM 3660 C CA . LYS A 1 443 ? -67.770 -32.357 114.319 1.00 40.94 443 LYS A CA 1
ATOM 3661 C C . LYS A 1 443 ? -68.490 -33.024 113.133 1.00 40.94 443 LYS A C 1
ATOM 3663 O O . LYS A 1 443 ? -68.998 -34.128 113.281 1.00 40.94 443 LYS A O 1
ATOM 3668 N N . MET A 1 444 ? -68.352 -32.427 111.941 1.00 35.03 444 MET A N 1
ATOM 3669 C CA . MET A 1 444 ? -68.542 -33.019 110.592 1.00 35.03 444 MET A CA 1
ATOM 3670 C C . MET A 1 444 ? -69.963 -33.078 109.977 1.00 35.03 444 MET A C 1
ATOM 3672 O O . MET A 1 444 ? -70.702 -34.037 110.175 1.00 35.03 444 MET A O 1
ATOM 3676 N N . SER A 1 445 ? -70.257 -32.110 109.089 1.00 32.00 445 SER A N 1
ATOM 3677 C CA . SER A 1 445 ? -71.342 -32.097 108.075 1.00 32.00 445 SER A CA 1
ATOM 3678 C C . SER A 1 445 ? -71.129 -30.892 107.113 1.00 32.00 445 SER A C 1
ATOM 3680 O O . SER A 1 445 ? -70.676 -29.863 107.601 1.00 32.00 445 SER A O 1
ATOM 3682 N N . THR A 1 446 ? -71.371 -30.854 105.786 1.00 39.22 446 THR A N 1
ATOM 3683 C CA . THR A 1 446 ? -71.650 -31.885 104.752 1.00 39.22 446 THR A CA 1
ATOM 3684 C C . THR A 1 446 ? -71.333 -31.377 103.326 1.00 39.22 446 THR A C 1
ATOM 3686 O O . THR A 1 446 ? -71.956 -30.439 102.844 1.00 39.22 446 THR A O 1
ATOM 3689 N N . ALA A 1 447 ? -70.476 -32.098 102.597 1.00 44.91 447 ALA A N 1
ATOM 3690 C CA . ALA A 1 447 ? -70.820 -32.743 101.318 1.00 44.91 447 ALA A CA 1
ATOM 3691 C C . ALA A 1 447 ? -71.498 -31.955 100.155 1.00 44.91 447 ALA A C 1
ATOM 3693 O O . ALA A 1 447 ? -72.172 -32.581 99.339 1.00 44.91 447 ALA A O 1
ATOM 3694 N N . ALA A 1 448 ? -71.291 -30.641 100.012 1.00 48.53 448 ALA A N 1
ATOM 3695 C CA . ALA A 1 448 ? -71.893 -29.831 98.935 1.00 48.53 448 ALA A CA 1
ATOM 3696 C C . ALA A 1 448 ? -70.981 -29.539 97.714 1.00 48.53 448 ALA A C 1
ATOM 3698 O O . ALA A 1 448 ? -71.461 -29.076 96.685 1.00 48.53 448 ALA A O 1
ATOM 3699 N N . GLU A 1 449 ? -69.674 -29.813 97.787 1.00 53.94 449 GLU A N 1
ATOM 3700 C CA . GLU A 1 449 ? -68.689 -29.338 96.787 1.00 53.94 449 GLU A CA 1
ATOM 3701 C C . GLU A 1 449 ? -68.594 -30.194 95.506 1.00 53.94 449 GLU A C 1
ATOM 3703 O O . GLU A 1 449 ? -68.049 -29.752 94.494 1.00 53.94 449 GLU A O 1
ATOM 3708 N N . ARG A 1 450 ? -69.115 -31.430 95.515 1.00 55.38 450 ARG A N 1
ATOM 3709 C CA . ARG A 1 450 ? -68.873 -32.402 94.426 1.00 55.38 450 ARG A CA 1
ATOM 3710 C C . ARG A 1 450 ? -69.601 -32.082 93.116 1.00 55.38 450 ARG A C 1
ATOM 3712 O O . ARG A 1 450 ? -69.051 -32.351 92.056 1.00 55.38 450 ARG A O 1
ATOM 3719 N N . THR A 1 451 ? -70.779 -31.463 93.170 1.00 56.53 451 THR A N 1
ATOM 3720 C CA . THR A 1 451 ? -71.601 -31.155 91.981 1.00 56.53 451 THR A CA 1
ATOM 3721 C C . THR A 1 451 ? -71.128 -29.919 91.206 1.00 56.53 451 THR A C 1
ATOM 3723 O O . THR A 1 451 ? -71.469 -29.746 90.035 1.00 56.53 451 THR A O 1
ATOM 3726 N N . HIS A 1 452 ? -70.314 -29.056 91.823 1.00 59.72 452 HIS A N 1
ATOM 3727 C CA . HIS A 1 452 ? -69.691 -27.920 91.138 1.00 59.72 452 HIS A CA 1
ATOM 3728 C C . HIS A 1 452 ? -68.553 -28.377 90.204 1.00 59.72 452 HIS A C 1
ATOM 3730 O O . HIS A 1 452 ? -68.384 -27.828 89.117 1.00 59.72 452 HIS A O 1
ATOM 3736 N N . LEU A 1 453 ? -67.805 -29.412 90.606 1.00 62.34 453 LEU A N 1
ATOM 3737 C CA . LEU A 1 453 ? -66.626 -29.914 89.887 1.00 62.34 453 LEU A CA 1
ATOM 3738 C C . LEU A 1 453 ? -66.972 -30.652 88.579 1.00 62.34 453 LEU A C 1
ATOM 3740 O O . LEU A 1 453 ? -66.219 -30.577 87.607 1.00 62.34 453 LEU A O 1
ATOM 3744 N N . GLU A 1 454 ? -68.122 -31.329 88.521 1.00 65.12 454 GLU A N 1
ATOM 3745 C CA . GLU A 1 454 ? -68.587 -32.014 87.304 1.00 65.12 454 GLU A CA 1
ATOM 3746 C C . GLU A 1 454 ? -68.938 -31.011 86.190 1.00 65.12 454 GLU A C 1
ATOM 3748 O O . GLU A 1 454 ? -68.485 -31.157 85.055 1.00 65.12 454 GLU A O 1
ATOM 3753 N N . ASN A 1 455 ? -69.636 -29.921 86.530 1.00 63.12 455 ASN A N 1
ATOM 3754 C CA . ASN A 1 455 ? -70.001 -28.870 85.573 1.00 63.12 455 ASN A CA 1
ATOM 3755 C C . ASN A 1 455 ? -68.793 -28.075 85.040 1.00 63.12 455 ASN A C 1
ATOM 3757 O O . ASN A 1 455 ? -68.844 -27.561 83.922 1.00 63.12 455 ASN A O 1
ATOM 3761 N N . THR A 1 456 ? -67.700 -27.967 85.806 1.00 72.38 456 THR A N 1
ATOM 3762 C CA . THR A 1 456 ? -66.451 -27.353 85.320 1.00 72.38 456 THR A CA 1
ATOM 3763 C C . THR A 1 456 ? -65.670 -28.274 84.382 1.00 72.38 456 THR A C 1
ATOM 3765 O O . THR A 1 456 ? -65.129 -27.795 83.389 1.00 72.38 456 THR A O 1
ATOM 3768 N N . ASN A 1 457 ? -65.661 -29.590 84.630 1.00 74.44 457 ASN A N 1
ATOM 3769 C CA . ASN A 1 457 ? -65.000 -30.554 83.740 1.00 74.44 457 ASN A CA 1
ATOM 3770 C C . ASN A 1 457 ? -65.664 -30.626 82.356 1.00 74.44 457 ASN A C 1
ATOM 3772 O O . ASN A 1 457 ? -64.961 -30.744 81.355 1.00 74.44 457 ASN A O 1
ATOM 3776 N N . GLN A 1 458 ? -66.994 -30.506 82.286 1.00 78.25 458 GLN A N 1
ATOM 3777 C CA . GLN A 1 458 ? -67.728 -30.497 81.015 1.00 78.25 458 GLN A CA 1
ATOM 3778 C C . GLN A 1 458 ? -67.261 -29.354 80.089 1.00 78.25 458 GLN A C 1
ATOM 3780 O O . GLN A 1 458 ? -66.995 -29.585 78.913 1.00 78.25 458 GLN A O 1
ATOM 3785 N N . LYS A 1 459 ? -67.088 -28.139 80.632 1.00 80.81 459 LYS A N 1
ATOM 3786 C CA . LYS A 1 459 ? -66.655 -26.951 79.869 1.00 80.81 459 LYS A CA 1
ATOM 3787 C C . LYS A 1 459 ? -65.205 -27.039 79.397 1.00 80.81 459 LYS A C 1
ATOM 3789 O O . LYS A 1 459 ? -64.913 -26.705 78.255 1.00 80.81 459 LYS A O 1
ATOM 3794 N N . LEU A 1 460 ? -64.311 -27.550 80.248 1.00 81.88 460 LEU A N 1
ATOM 3795 C CA . LEU A 1 460 ? -62.902 -27.747 79.891 1.00 81.88 460 LEU A CA 1
ATOM 3796 C C . LEU A 1 460 ? -62.730 -28.732 78.721 1.00 81.88 460 LEU A C 1
ATOM 3798 O O . LEU A 1 460 ? -61.804 -28.579 77.931 1.00 81.88 460 LEU A O 1
ATOM 3802 N N . LEU A 1 461 ? -63.621 -29.720 78.574 1.00 84.38 461 LEU A N 1
ATOM 3803 C CA . LEU A 1 461 ? -63.619 -30.632 77.422 1.00 84.38 461 LEU A CA 1
ATOM 3804 C C . LEU A 1 461 ? -64.077 -29.947 76.124 1.00 84.38 461 LEU A C 1
ATOM 3806 O O . LEU A 1 461 ? -63.514 -30.224 75.064 1.00 84.38 461 LEU A O 1
ATOM 3810 N N . GLU A 1 462 ? -65.057 -29.044 76.196 1.00 83.94 462 GLU A N 1
ATOM 3811 C CA . GLU A 1 462 ? -65.522 -28.258 75.044 1.00 83.94 462 GLU A CA 1
ATOM 3812 C C . GLU A 1 462 ? -64.429 -27.289 74.558 1.00 83.94 462 GLU A C 1
ATOM 3814 O O . GLU A 1 462 ? -64.096 -27.291 73.372 1.00 83.94 462 GLU A O 1
ATOM 3819 N N . GLU A 1 463 ? -63.784 -26.553 75.469 1.00 87.75 463 GLU A N 1
ATOM 3820 C CA . GLU A 1 463 ? -62.638 -25.678 75.161 1.00 87.75 463 GLU A CA 1
ATOM 3821 C C . GLU A 1 463 ? -61.464 -26.463 74.546 1.00 87.75 463 GLU A C 1
ATOM 3823 O O . GLU A 1 463 ? -60.888 -26.052 73.536 1.00 87.75 463 GLU A O 1
ATOM 3828 N N . LEU A 1 464 ? -61.144 -27.642 75.091 1.00 86.31 464 LEU A N 1
ATOM 3829 C CA . LEU A 1 464 ? -60.074 -28.503 74.576 1.00 86.31 464 LEU A CA 1
ATOM 3830 C C . LEU A 1 464 ? -60.393 -29.044 73.168 1.00 86.31 464 LEU A C 1
ATOM 3832 O O . LEU A 1 464 ? -59.480 -29.205 72.356 1.00 86.31 464 LEU A O 1
ATOM 3836 N N . SER A 1 465 ? -61.674 -29.258 72.840 1.00 85.25 465 SER A N 1
ATOM 3837 C CA . SER A 1 465 ? -62.100 -29.632 71.484 1.00 85.25 465 SER A CA 1
ATOM 3838 C C . SER A 1 465 ? -61.931 -28.492 70.469 1.00 85.25 465 SER A C 1
ATOM 3840 O O . SER A 1 465 ? -61.430 -28.733 69.371 1.00 85.25 465 SER A O 1
ATOM 3842 N N . GLN A 1 466 ? -62.234 -27.244 70.848 1.00 87.44 466 GLN A N 1
ATOM 3843 C CA . GLN A 1 466 ? -62.032 -26.075 69.980 1.00 87.44 466 GLN A CA 1
ATOM 3844 C C . GLN A 1 466 ? -60.544 -25.839 69.693 1.00 87.44 466 GLN A C 1
ATOM 3846 O O . GLN A 1 466 ? -60.154 -25.702 68.535 1.00 87.44 466 GLN A O 1
ATOM 3851 N N . VAL A 1 467 ? -59.689 -25.908 70.720 1.00 87.62 467 VAL A N 1
ATOM 3852 C CA . VAL A 1 467 ? -58.226 -25.791 70.562 1.00 87.62 467 VAL A CA 1
ATOM 3853 C C . VAL A 1 467 ? -57.657 -26.900 69.660 1.00 87.62 467 VAL A C 1
ATOM 3855 O O . VAL A 1 467 ? -56.711 -26.670 68.901 1.00 87.62 467 VAL A O 1
ATOM 3858 N N . GLN A 1 468 ? -58.238 -28.104 69.690 1.00 90.50 468 GLN A N 1
ATOM 3859 C CA . GLN A 1 468 ? -57.860 -29.200 68.794 1.00 90.50 468 GLN A CA 1
ATOM 3860 C C . GLN A 1 468 ? -58.248 -28.907 67.329 1.00 90.50 468 GLN A C 1
ATOM 3862 O O . GLN A 1 468 ? -57.437 -29.151 66.431 1.00 90.50 468 GLN A O 1
ATOM 3867 N N . GLU A 1 469 ? -59.433 -28.343 67.069 1.00 90.88 469 GLU A N 1
ATOM 3868 C CA . GLU A 1 469 ? -59.843 -27.925 65.719 1.00 90.88 469 GLU A CA 1
ATOM 3869 C C . GLU A 1 469 ? -58.987 -26.767 65.179 1.00 90.88 469 GLU A C 1
ATOM 3871 O O . GLU A 1 469 ? -58.544 -26.816 64.028 1.00 90.88 469 GLU A O 1
ATOM 3876 N N . GLU A 1 470 ? -58.686 -25.757 66.001 1.00 91.62 470 GLU A N 1
ATOM 3877 C CA . GLU A 1 470 ? -57.798 -24.641 65.639 1.00 91.62 470 GLU A CA 1
ATOM 3878 C C . GLU A 1 470 ? -56.389 -25.129 65.277 1.00 91.62 470 GLU A C 1
ATOM 3880 O O . GLU A 1 470 ? -55.822 -24.723 64.257 1.00 91.62 470 GLU A O 1
ATOM 3885 N N . LYS A 1 471 ? -55.838 -26.072 66.054 1.00 91.12 471 LYS A N 1
ATOM 3886 C CA . LYS A 1 471 ? -54.554 -26.724 65.757 1.00 91.12 471 LYS A CA 1
ATOM 3887 C C . LYS A 1 471 ? -54.573 -27.426 64.396 1.00 91.12 471 LYS A C 1
ATOM 3889 O O . LYS A 1 471 ? -53.614 -27.309 63.630 1.00 91.12 471 LYS A O 1
ATOM 3894 N N . GLU A 1 472 ? -55.644 -28.147 64.071 1.00 93.44 472 GLU A N 1
ATOM 3895 C CA . GLU A 1 472 ? -55.778 -28.786 62.761 1.00 93.44 472 GLU A CA 1
ATOM 3896 C C . GLU A 1 472 ? -55.898 -27.779 61.611 1.00 93.44 472 GLU A C 1
ATOM 3898 O O . GLU A 1 472 ? -55.381 -28.035 60.520 1.00 93.44 472 GLU A O 1
ATOM 3903 N N . GLN A 1 473 ? -56.576 -26.649 61.824 1.00 94.12 473 GLN A N 1
ATOM 3904 C CA . GLN A 1 473 ? -56.655 -25.572 60.835 1.00 94.12 473 GLN A CA 1
ATOM 3905 C C . GLN A 1 473 ? -55.271 -24.949 60.600 1.00 94.12 473 GLN A C 1
ATOM 3907 O O . GLN A 1 473 ? -54.828 -24.883 59.452 1.00 94.12 473 GLN A O 1
ATOM 3912 N N . LEU A 1 474 ? -54.532 -24.631 61.668 1.00 93.38 474 LEU A N 1
ATOM 3913 C CA . LEU A 1 474 ? -53.147 -24.148 61.608 1.00 93.38 474 LEU A CA 1
ATOM 3914 C C . LEU A 1 474 ? -52.208 -25.123 60.879 1.00 93.38 474 LEU A C 1
ATOM 3916 O O . LEU A 1 474 ? -51.401 -24.694 60.054 1.00 93.38 474 LEU A O 1
ATOM 3920 N N . HIS A 1 475 ? -52.325 -26.436 61.108 1.00 91.94 475 HIS A N 1
ATOM 3921 C CA . HIS A 1 475 ? -51.561 -27.436 60.347 1.00 91.94 475 HIS A CA 1
ATOM 3922 C C . HIS A 1 475 ? -51.930 -27.435 58.851 1.00 91.94 475 HIS A C 1
ATOM 3924 O O . HIS A 1 475 ? -51.041 -27.450 57.999 1.00 91.94 475 HIS A O 1
ATOM 3930 N N . LYS A 1 476 ? -53.223 -27.332 58.504 1.00 93.50 476 LYS A N 1
ATOM 3931 C CA . LYS A 1 476 ? -53.688 -27.238 57.104 1.00 93.50 476 LYS A CA 1
ATOM 3932 C C . LYS A 1 476 ? -53.223 -25.947 56.413 1.00 93.50 476 LYS A C 1
ATOM 3934 O O . LYS A 1 476 ? -53.090 -25.932 55.189 1.00 93.50 476 LYS A O 1
ATOM 3939 N N . GLU A 1 477 ? -52.995 -24.862 57.151 1.00 94.12 477 GLU A N 1
ATOM 3940 C CA . GLU A 1 477 ? -52.416 -23.617 56.625 1.00 94.12 477 GLU A CA 1
ATOM 3941 C C . GLU A 1 477 ? -50.897 -23.697 56.463 1.00 94.12 477 GLU A C 1
ATOM 3943 O O . GLU A 1 477 ? -50.381 -23.324 55.406 1.00 94.12 477 GLU A O 1
ATOM 3948 N N . TYR A 1 478 ? -50.197 -24.273 57.441 1.00 93.06 478 TYR A N 1
ATOM 3949 C CA . TYR A 1 478 ? -48.764 -24.556 57.362 1.00 93.06 478 TYR A CA 1
ATOM 3950 C C . TYR A 1 478 ? -48.426 -25.427 56.138 1.00 93.06 478 TYR A C 1
ATOM 3952 O O . TYR A 1 478 ? -47.580 -25.053 55.327 1.00 93.06 478 TYR A O 1
ATOM 3960 N N . ASP A 1 479 ? -49.178 -26.508 55.909 1.00 94.00 479 ASP A N 1
ATOM 3961 C CA . ASP A 1 479 ? -49.042 -27.376 54.730 1.00 94.00 479 ASP A CA 1
ATOM 3962 C C . ASP A 1 479 ? -49.206 -26.631 53.395 1.00 94.00 479 ASP A C 1
ATOM 3964 O O . ASP A 1 479 ? -48.531 -26.945 52.408 1.00 94.00 479 ASP A O 1
ATOM 3968 N N . LYS A 1 480 ? -50.127 -25.657 53.327 1.00 94.44 480 LYS A N 1
ATOM 3969 C CA . LYS A 1 480 ? -50.316 -24.819 52.131 1.00 94.44 480 LYS A CA 1
ATOM 3970 C C . LYS A 1 480 ? -49.111 -23.901 51.926 1.00 94.44 480 LYS A C 1
ATOM 3972 O O . LYS A 1 480 ? -48.656 -23.763 50.791 1.00 94.44 480 LYS A O 1
ATOM 3977 N N . LEU A 1 481 ? -48.587 -23.309 53.001 1.00 95.00 481 LEU A N 1
ATOM 3978 C CA . LEU A 1 481 ? -47.420 -22.429 52.956 1.00 95.00 481 LEU A CA 1
ATOM 3979 C C . LEU A 1 481 ? -46.154 -23.188 52.525 1.00 95.00 481 LEU A C 1
ATOM 3981 O O . LEU A 1 481 ? -45.436 -22.713 51.646 1.00 95.00 481 LEU A O 1
ATOM 3985 N N . CYS A 1 482 ? -45.925 -24.395 53.052 1.00 91.88 482 CYS A N 1
ATOM 3986 C CA . CYS A 1 482 ? -44.828 -25.272 52.630 1.00 91.88 482 CYS A CA 1
ATOM 3987 C C . CYS A 1 482 ? -44.901 -25.598 51.129 1.00 91.88 482 CYS A C 1
ATOM 3989 O O . CYS A 1 482 ? -43.933 -25.374 50.406 1.00 91.88 482 CYS A O 1
ATOM 3991 N N . LYS A 1 483 ? -46.072 -26.010 50.621 1.00 95.06 483 LYS A N 1
ATOM 3992 C CA . LYS A 1 483 ? -46.265 -26.298 49.185 1.00 95.06 483 LYS A CA 1
ATOM 3993 C C . LYS A 1 483 ? -46.030 -25.070 48.298 1.00 95.06 483 LYS A C 1
ATOM 3995 O O . LYS A 1 483 ? -45.462 -25.195 47.214 1.00 95.06 483 LYS A O 1
ATOM 4000 N N . GLN A 1 484 ? -46.433 -23.880 48.748 1.00 94.31 484 GLN A N 1
ATOM 4001 C CA . GLN A 1 484 ? -46.136 -22.629 48.041 1.00 94.31 484 GLN A CA 1
ATOM 4002 C C . GLN A 1 484 ? -44.630 -22.335 48.015 1.00 94.31 484 GLN A C 1
ATOM 4004 O O . GLN A 1 484 ? -44.106 -21.960 46.964 1.00 94.31 484 GLN A O 1
ATOM 4009 N N . LEU A 1 485 ? -43.928 -22.533 49.137 1.00 94.88 485 LEU A N 1
ATOM 4010 C CA . LEU A 1 485 ? -42.479 -22.355 49.235 1.00 94.88 485 LEU A CA 1
ATOM 4011 C C . LEU A 1 485 ? -41.729 -23.317 48.298 1.00 94.88 485 LEU A C 1
ATOM 4013 O O . LEU A 1 485 ? -40.878 -22.867 47.529 1.00 94.88 485 LEU A O 1
ATOM 4017 N N . ASP A 1 486 ? -42.100 -24.600 48.281 1.00 96.56 486 ASP A N 1
ATOM 4018 C CA . ASP A 1 486 ? -41.532 -25.610 47.377 1.00 96.56 486 ASP A CA 1
ATOM 4019 C C . ASP A 1 486 ? -41.714 -25.235 45.901 1.00 96.56 486 ASP A C 1
ATOM 4021 O O . ASP A 1 486 ? -40.790 -25.367 45.093 1.00 96.56 486 ASP A O 1
ATOM 4025 N N . ASP A 1 487 ? -42.888 -24.721 45.531 1.00 95.75 487 ASP A N 1
ATOM 4026 C CA . ASP A 1 487 ? -43.164 -24.241 44.178 1.00 95.75 487 ASP A CA 1
ATOM 4027 C C . ASP A 1 487 ? -42.327 -23.006 43.808 1.00 95.75 487 ASP A C 1
ATOM 4029 O O . ASP A 1 487 ? -41.882 -22.891 42.660 1.00 95.75 487 ASP A O 1
ATOM 4033 N N . TYR A 1 488 ? -42.083 -22.086 44.747 1.00 96.38 488 TYR A N 1
ATOM 4034 C CA . TYR A 1 48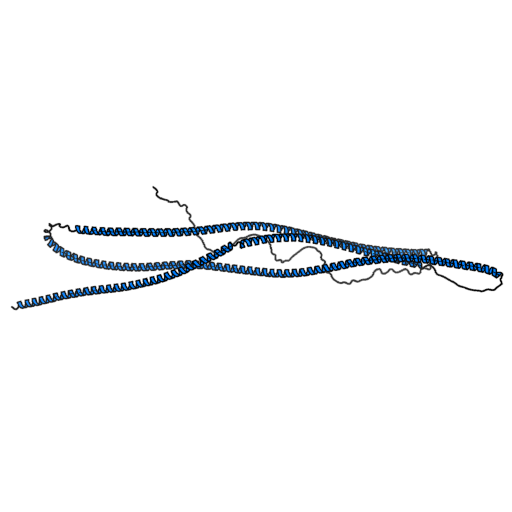8 ? -41.172 -20.956 44.535 1.00 96.38 488 TYR A CA 1
ATOM 4035 C C . TYR A 1 488 ? -39.721 -21.421 44.368 1.00 96.38 488 TYR A C 1
ATOM 4037 O O . TYR A 1 488 ? -39.055 -20.980 43.427 1.00 96.38 488 TYR A O 1
ATOM 4045 N N . ILE A 1 489 ? -39.252 -22.351 45.207 1.00 95.69 489 ILE A N 1
ATOM 4046 C CA . ILE A 1 489 ? -37.914 -22.953 45.111 1.00 95.69 489 ILE A CA 1
ATOM 4047 C C . ILE A 1 489 ? -37.753 -23.677 43.768 1.00 95.69 489 ILE A C 1
ATOM 4049 O O . ILE A 1 489 ? -36.770 -23.451 43.059 1.00 95.69 489 ILE A O 1
ATOM 4053 N N . ARG A 1 490 ? -38.741 -24.478 43.347 1.00 96.44 490 ARG A N 1
ATOM 4054 C CA . ARG A 1 490 ? -38.718 -25.188 42.057 1.00 96.44 490 ARG A CA 1
ATOM 4055 C C . ARG A 1 490 ? -38.652 -24.212 40.879 1.00 96.44 490 ARG A C 1
ATOM 4057 O O . ARG A 1 490 ? -37.793 -24.369 40.015 1.00 96.44 490 ARG A O 1
ATOM 4064 N N . LYS A 1 491 ? -39.483 -23.160 40.874 1.00 96.12 491 LYS A N 1
ATOM 4065 C CA . LYS A 1 491 ? -39.471 -22.099 39.842 1.00 96.12 491 LYS A CA 1
ATOM 4066 C C . LYS A 1 491 ? -38.152 -21.317 39.820 1.00 96.12 491 LYS A C 1
ATOM 4068 O O . LYS A 1 491 ? -37.693 -20.933 38.744 1.00 96.12 491 LYS A O 1
ATOM 4073 N N . TYR A 1 492 ? -37.536 -21.072 40.977 1.00 96.38 492 TYR A N 1
ATOM 4074 C CA . TYR A 1 492 ? -36.223 -20.429 41.070 1.00 96.38 492 TYR A CA 1
ATOM 4075 C C . TYR A 1 492 ? -35.121 -21.324 40.485 1.00 96.38 492 TYR A C 1
ATOM 4077 O O . TYR A 1 492 ? -34.389 -20.891 39.592 1.00 96.38 492 TYR A O 1
ATOM 4085 N N . ASN A 1 493 ? -35.059 -22.586 40.914 1.00 96.00 493 ASN A N 1
ATOM 4086 C CA . ASN A 1 493 ? -34.079 -23.564 40.440 1.00 96.00 493 ASN A CA 1
ATOM 4087 C C . ASN A 1 493 ? -34.208 -23.815 38.932 1.00 96.00 493 ASN A C 1
ATOM 4089 O O . ASN A 1 493 ? -33.202 -23.862 38.227 1.00 96.00 493 ASN A O 1
ATOM 4093 N N . GLU A 1 494 ? -35.430 -23.887 38.403 1.00 96.38 494 GLU A N 1
ATOM 4094 C CA . GLU A 1 494 ? -35.663 -24.037 36.967 1.00 96.38 494 GLU A CA 1
ATOM 4095 C C . GLU A 1 494 ? -35.186 -22.807 36.171 1.00 96.38 494 GLU A C 1
ATOM 4097 O O . GLU A 1 494 ? -34.556 -22.949 35.120 1.00 96.38 494 GLU A O 1
ATOM 4102 N N . ARG A 1 495 ? -35.410 -21.585 36.680 1.00 95.94 495 ARG A N 1
ATOM 4103 C CA . ARG A 1 495 ? -34.851 -20.360 36.076 1.00 95.94 495 ARG A CA 1
ATOM 4104 C C . ARG A 1 495 ? -33.323 -20.379 36.087 1.00 95.94 495 ARG A C 1
ATOM 4106 O O . ARG A 1 495 ? -32.724 -20.086 35.055 1.00 95.94 495 ARG A O 1
ATOM 4113 N N . GLN A 1 496 ? -32.701 -20.768 37.202 1.00 96.25 496 GLN A N 1
ATOM 4114 C CA . GLN A 1 496 ? -31.244 -20.913 37.297 1.00 96.25 496 GLN A CA 1
ATOM 4115 C C . GLN A 1 496 ? -30.706 -21.939 36.292 1.00 96.25 496 GLN A C 1
ATOM 4117 O O . GLN A 1 496 ? -29.744 -21.653 35.577 1.00 96.25 496 GLN A O 1
ATOM 4122 N N . LEU A 1 497 ? -31.365 -23.093 36.151 1.00 96.31 497 LEU A N 1
ATOM 4123 C CA . LEU A 1 497 ? -30.982 -24.117 35.178 1.00 96.31 497 LEU A CA 1
ATOM 4124 C C . LEU A 1 497 ? -31.077 -23.595 33.734 1.00 96.31 497 LEU A C 1
ATOM 4126 O O . LEU A 1 497 ? -30.156 -23.796 32.943 1.00 96.31 497 LEU A O 1
ATOM 4130 N N . ARG A 1 498 ? -32.145 -22.853 33.403 1.00 96.00 498 ARG A N 1
ATOM 4131 C CA . ARG A 1 498 ? -32.325 -22.205 32.091 1.00 96.00 498 ARG A CA 1
ATOM 4132 C C . ARG A 1 498 ? -31.247 -21.147 31.813 1.00 96.00 498 ARG A C 1
ATOM 4134 O O . ARG A 1 498 ? -30.769 -21.069 30.683 1.00 96.00 498 ARG A O 1
ATOM 4141 N N . TYR A 1 499 ? -30.836 -20.351 32.805 1.00 95.75 499 TYR A N 1
ATOM 4142 C CA . TYR A 1 499 ? -29.727 -19.399 32.643 1.00 95.75 499 TYR A CA 1
ATOM 4143 C C . TYR A 1 499 ? -28.379 -20.106 32.475 1.00 95.75 499 TYR A C 1
ATOM 4145 O O . TYR A 1 499 ? -27.620 -19.745 31.576 1.00 95.75 499 TYR A O 1
ATOM 4153 N N . LYS A 1 500 ? -28.110 -21.156 33.261 1.00 97.62 500 LYS A N 1
ATOM 4154 C CA . LYS A 1 500 ? -26.910 -21.993 33.125 1.00 97.62 500 LYS A CA 1
ATOM 4155 C C . LYS A 1 500 ? -26.825 -22.627 31.732 1.00 97.62 500 LYS A C 1
ATOM 4157 O O . LYS A 1 500 ? -25.776 -22.547 31.105 1.00 97.62 500 LYS A O 1
ATOM 4162 N N . ALA A 1 501 ? -27.930 -23.171 31.217 1.00 94.12 501 ALA A N 1
ATOM 4163 C CA . ALA A 1 501 ? -28.000 -23.747 29.873 1.00 94.12 501 ALA A CA 1
ATOM 4164 C C . ALA A 1 501 ? -27.734 -22.707 28.768 1.00 94.12 501 ALA A C 1
ATOM 4166 O O . ALA A 1 501 ? -26.902 -22.947 27.896 1.00 94.12 501 ALA A O 1
ATOM 4167 N N . LYS A 1 502 ? -28.364 -21.523 28.840 1.00 96.31 502 LYS A N 1
ATOM 4168 C CA . LYS A 1 502 ? -28.093 -20.413 27.905 1.00 96.31 502 LYS A CA 1
ATOM 4169 C C . LYS A 1 502 ? -26.628 -19.974 27.936 1.00 96.31 502 LYS A C 1
ATOM 4171 O O . LYS A 1 502 ? -26.038 -19.748 26.885 1.00 96.31 502 LYS A O 1
ATOM 4176 N N . LEU A 1 503 ? -26.032 -19.874 29.126 1.00 95.88 503 LEU A N 1
ATOM 4177 C CA . LEU A 1 503 ? -24.625 -19.507 29.278 1.00 95.88 503 LEU A CA 1
ATOM 4178 C C . LEU A 1 503 ? -23.691 -20.572 28.683 1.00 95.88 503 LEU A C 1
ATOM 4180 O O . LEU A 1 503 ? -22.729 -20.213 28.009 1.00 95.88 503 LEU A O 1
ATOM 4184 N N . SER A 1 504 ? -23.978 -21.861 28.888 1.00 94.19 504 SER A N 1
ATOM 4185 C CA . SER A 1 504 ? -23.229 -22.954 28.252 1.00 94.19 504 SER A CA 1
ATOM 4186 C C . SER A 1 504 ? -23.322 -22.898 26.726 1.00 94.19 504 SER A C 1
ATOM 4188 O O . SER A 1 504 ? -22.292 -22.973 26.068 1.00 94.19 504 SER A O 1
ATOM 4190 N N . GLN A 1 505 ? -24.517 -22.674 26.168 1.00 96.50 505 GLN A N 1
ATOM 4191 C CA . GLN A 1 505 ? -24.718 -22.561 24.720 1.00 96.50 505 GLN A CA 1
ATOM 4192 C C . GLN A 1 505 ? -23.928 -21.388 24.113 1.00 96.50 505 GLN A C 1
ATOM 4194 O O . GLN A 1 505 ? -23.281 -21.543 23.081 1.00 96.50 505 GLN A O 1
ATOM 4199 N N . VAL A 1 506 ? -23.928 -20.217 24.763 1.00 95.94 506 VAL A N 1
ATOM 4200 C CA . VAL A 1 506 ? -23.136 -19.057 24.309 1.00 95.94 506 VAL A CA 1
ATOM 4201 C C . VAL A 1 506 ? -21.632 -19.348 24.374 1.00 95.94 506 VAL A C 1
ATOM 4203 O O . VAL A 1 506 ? -20.905 -18.992 23.447 1.00 95.94 506 VAL A O 1
ATOM 4206 N N . LYS A 1 507 ? -21.159 -20.030 25.427 1.00 97.50 507 LYS A N 1
ATOM 4207 C CA . LYS A 1 507 ? -19.753 -20.453 25.547 1.00 97.50 507 LYS A CA 1
ATOM 4208 C C . LYS A 1 507 ? -19.351 -21.442 24.452 1.00 97.50 507 LYS A C 1
ATOM 4210 O O . LYS A 1 507 ? -18.273 -21.294 23.890 1.00 97.50 507 LYS A O 1
ATOM 4215 N N . GLU A 1 508 ? -20.202 -22.415 24.140 1.00 97.12 508 GLU A N 1
ATOM 4216 C CA . GLU A 1 508 ? -19.964 -23.408 23.087 1.00 97.12 508 GLU A CA 1
ATOM 4217 C C . GLU A 1 508 ? -19.880 -22.759 21.699 1.00 97.12 508 GLU A C 1
ATOM 4219 O O . GLU A 1 508 ? -18.922 -23.005 20.967 1.00 97.12 508 GLU A O 1
ATOM 4224 N N . ILE A 1 509 ? -20.813 -21.855 21.372 1.00 95.69 509 ILE A N 1
ATOM 4225 C CA . ILE A 1 509 ? -20.773 -21.081 20.122 1.00 95.69 509 ILE A CA 1
ATOM 4226 C C . ILE A 1 509 ? -19.473 -20.273 20.048 1.00 95.69 509 ILE A C 1
ATOM 4228 O O . ILE A 1 509 ? -18.744 -20.390 19.063 1.00 95.69 509 ILE A O 1
ATOM 4232 N N . HIS A 1 510 ? -19.129 -19.524 21.100 1.00 96.75 510 HIS A N 1
ATOM 4233 C CA . HIS A 1 510 ? -17.905 -18.723 21.130 1.00 96.75 510 HIS A CA 1
ATOM 4234 C C . HIS A 1 510 ? -16.636 -19.576 20.961 1.00 96.75 510 HIS A C 1
ATOM 4236 O O . HIS A 1 510 ? -15.783 -19.233 20.147 1.00 96.75 510 HIS A O 1
ATOM 4242 N N . LEU A 1 511 ? -16.537 -20.718 21.652 1.00 98.06 511 LEU A N 1
ATOM 4243 C CA . LEU A 1 511 ? -15.437 -21.673 21.480 1.00 98.06 511 LEU A CA 1
ATOM 4244 C C . LEU A 1 511 ? -15.368 -22.214 20.046 1.00 98.06 511 LEU A C 1
ATOM 4246 O O . LEU A 1 511 ? -14.279 -22.315 19.486 1.00 98.06 511 LEU A O 1
ATOM 4250 N N . SER A 1 512 ? -16.510 -22.521 19.423 1.00 96.81 512 SER A N 1
ATOM 4251 C CA . SER A 1 512 ? -16.545 -22.985 18.032 1.00 96.81 512 SER A CA 1
ATOM 4252 C C . SER A 1 512 ? -16.062 -21.914 17.044 1.00 96.81 512 SER A C 1
ATOM 4254 O O . SER A 1 512 ? -15.305 -22.235 16.128 1.00 96.81 512 SER A O 1
ATOM 4256 N N . GLU A 1 513 ? -16.409 -20.640 17.260 1.00 95.81 513 GLU A N 1
ATOM 4257 C CA . GLU A 1 513 ? -15.909 -19.534 16.440 1.00 95.81 513 GLU A CA 1
ATOM 4258 C C . GLU A 1 513 ? -14.413 -19.273 16.657 1.00 95.81 513 GLU A C 1
ATOM 4260 O O . GLU A 1 513 ? -13.699 -19.009 15.693 1.00 95.81 513 GLU A O 1
ATOM 4265 N N . VAL A 1 514 ? -13.930 -19.324 17.905 1.00 97.31 514 VAL A N 1
ATOM 4266 C CA . VAL A 1 514 ? -12.500 -19.170 18.223 1.00 97.31 514 VAL A CA 1
ATOM 4267 C C . VAL A 1 514 ? -11.698 -20.276 17.541 1.00 97.31 514 VAL A C 1
ATOM 4269 O O . VAL A 1 514 ? -10.789 -19.969 16.780 1.00 97.31 514 VAL A O 1
ATOM 4272 N N . ASN A 1 515 ? -12.122 -21.537 17.659 1.00 96.88 515 ASN A N 1
ATOM 4273 C CA . ASN A 1 515 ? -11.478 -22.658 16.970 1.00 96.88 515 ASN A CA 1
ATOM 4274 C C . ASN A 1 515 ? -11.461 -22.485 15.435 1.00 96.88 515 ASN A C 1
ATOM 4276 O O . ASN A 1 515 ? -10.470 -22.822 14.789 1.00 96.88 515 ASN A O 1
ATOM 4280 N N . GLN A 1 516 ? -12.527 -21.944 14.829 1.00 97.38 516 GLN A N 1
ATOM 4281 C CA . GLN A 1 516 ? -12.549 -21.632 13.392 1.00 97.38 516 GLN A CA 1
ATOM 4282 C C . GLN A 1 516 ? -11.581 -20.497 13.022 1.00 97.38 516 GLN A C 1
ATOM 4284 O O . GLN A 1 516 ? -10.895 -20.592 12.001 1.00 97.38 516 GLN A O 1
ATOM 4289 N N . ARG A 1 517 ? -11.495 -19.442 13.846 1.00 96.12 517 ARG A N 1
ATOM 4290 C CA . ARG A 1 517 ? -10.527 -18.347 13.670 1.00 96.12 517 ARG A CA 1
ATOM 4291 C C . ARG A 1 517 ? -9.095 -18.869 13.788 1.00 96.12 517 ARG A C 1
ATOM 4293 O O . ARG A 1 517 ? -8.309 -18.614 12.884 1.00 96.12 517 ARG A O 1
ATOM 4300 N N . ASP A 1 518 ? -8.789 -19.674 14.801 1.00 97.94 518 ASP A N 1
ATOM 4301 C CA . ASP A 1 518 ? -7.463 -20.265 15.023 1.00 97.94 518 ASP A CA 1
ATOM 4302 C C . ASP A 1 518 ? -7.038 -21.193 13.876 1.00 97.94 518 ASP A C 1
ATOM 4304 O O . ASP A 1 518 ? -5.881 -21.182 13.452 1.00 97.94 518 ASP A O 1
ATOM 4308 N N . LEU A 1 519 ? -7.971 -21.976 13.320 1.00 98.19 519 LEU A N 1
ATOM 4309 C CA . LEU A 1 519 ? -7.718 -22.780 12.121 1.00 98.19 519 LEU A CA 1
ATOM 4310 C C . LEU A 1 519 ? -7.422 -21.903 10.897 1.00 98.19 519 LEU A C 1
ATOM 4312 O O . LEU A 1 519 ? -6.508 -22.224 10.136 1.00 98.19 519 LEU A O 1
ATOM 4316 N N . ARG A 1 520 ? -8.143 -20.788 10.705 1.00 98.06 520 ARG A N 1
ATOM 4317 C CA . ARG A 1 520 ? -7.867 -19.865 9.591 1.00 98.06 520 ARG A CA 1
ATOM 4318 C C . ARG A 1 520 ? -6.564 -19.087 9.787 1.00 98.06 520 ARG A C 1
ATOM 4320 O O . ARG A 1 520 ? -5.859 -18.871 8.807 1.00 98.06 520 ARG A O 1
ATOM 4327 N N . ILE A 1 521 ? -6.220 -18.718 11.022 1.00 97.12 521 ILE A N 1
ATOM 4328 C CA . ILE A 1 521 ? -4.934 -18.098 11.370 1.00 97.12 521 ILE A CA 1
ATOM 4329 C C . ILE A 1 521 ? -3.794 -19.051 11.005 1.00 97.12 521 ILE A C 1
ATOM 4331 O O . ILE A 1 521 ? -2.937 -18.665 10.220 1.00 97.12 521 ILE A O 1
ATOM 4335 N N . LYS A 1 522 ? -3.846 -20.320 11.429 1.00 98.00 522 LYS A N 1
ATOM 4336 C CA . LYS A 1 522 ? -2.825 -21.327 11.076 1.00 98.00 522 LYS A CA 1
ATOM 4337 C C . LYS A 1 522 ? -2.667 -21.529 9.567 1.00 98.00 522 LYS A C 1
ATOM 4339 O O . LYS A 1 522 ? -1.549 -21.681 9.083 1.00 98.00 522 LYS A O 1
ATOM 4344 N N . GLN A 1 523 ? -3.763 -21.506 8.804 1.00 97.38 523 GLN A N 1
ATOM 4345 C CA . GLN A 1 523 ? -3.692 -21.541 7.336 1.00 97.38 523 GLN A CA 1
ATOM 4346 C C . GLN A 1 523 ? -2.965 -20.314 6.773 1.00 97.38 523 GLN A C 1
ATOM 4348 O O . GLN A 1 523 ? -2.059 -20.467 5.961 1.00 97.38 523 GLN A O 1
ATOM 4353 N N . LEU A 1 524 ? -3.319 -19.112 7.235 1.00 96.12 524 LEU A N 1
ATOM 4354 C CA . LEU A 1 524 ? -2.674 -17.867 6.813 1.00 96.12 524 LEU A CA 1
ATOM 4355 C C . LEU A 1 524 ? -1.192 -17.815 7.218 1.00 96.12 524 LEU A C 1
ATOM 4357 O O . LEU A 1 524 ? -0.368 -17.357 6.437 1.00 96.12 524 LEU A O 1
ATOM 4361 N N . GLU A 1 525 ? -0.827 -18.327 8.394 1.00 97.62 525 GLU A N 1
ATOM 4362 C CA . GLU A 1 525 ? 0.566 -18.464 8.835 1.00 97.62 525 GLU A CA 1
ATOM 4363 C C . GLU A 1 525 ? 1.360 -19.403 7.913 1.00 97.62 525 GLU A C 1
ATOM 4365 O O . GLU A 1 525 ? 2.485 -19.077 7.531 1.00 97.62 525 GLU A O 1
ATOM 4370 N N . MET A 1 526 ? 0.769 -20.528 7.491 1.00 97.06 526 MET A N 1
ATOM 4371 C CA . MET A 1 526 ? 1.372 -21.434 6.504 1.00 97.06 526 MET A CA 1
ATOM 4372 C C . MET A 1 526 ? 1.505 -20.783 5.117 1.00 97.06 526 MET A C 1
ATOM 4374 O O . MET A 1 526 ? 2.565 -20.894 4.499 1.00 97.06 526 MET A O 1
ATOM 4378 N N . GLU A 1 527 ? 0.470 -20.080 4.640 1.00 97.69 527 GLU A N 1
ATOM 4379 C CA . GLU A 1 527 ? 0.489 -19.316 3.380 1.00 97.69 527 GLU A CA 1
ATOM 4380 C C . GLU A 1 527 ? 1.598 -18.238 3.411 1.00 97.69 527 GLU A C 1
ATOM 4382 O O . GLU A 1 527 ? 2.401 -18.133 2.483 1.00 97.69 527 GLU A O 1
ATOM 4387 N N . VAL A 1 528 ? 1.716 -17.483 4.511 1.00 96.75 528 VAL A N 1
ATOM 4388 C CA . VAL A 1 528 ? 2.760 -16.463 4.716 1.00 96.75 528 VAL A CA 1
ATOM 4389 C C . VAL A 1 528 ? 4.156 -17.083 4.797 1.00 96.75 528 VAL A C 1
ATOM 4391 O O . VAL A 1 528 ? 5.082 -16.555 4.182 1.00 96.75 528 VAL A O 1
ATOM 4394 N N . ALA A 1 529 ? 4.335 -18.201 5.506 1.00 97.50 529 ALA A N 1
ATOM 4395 C CA . ALA A 1 529 ? 5.622 -18.893 5.590 1.00 97.50 529 ALA A CA 1
ATOM 4396 C C . ALA A 1 529 ? 6.084 -19.427 4.222 1.00 97.50 529 ALA A C 1
ATOM 4398 O O . ALA A 1 529 ? 7.256 -19.282 3.866 1.00 97.50 529 ALA A O 1
ATOM 4399 N N . PHE A 1 530 ? 5.162 -19.978 3.427 1.00 97.56 530 PHE A N 1
ATOM 4400 C CA . PHE A 1 530 ? 5.435 -20.403 2.054 1.00 97.56 530 PHE A CA 1
ATOM 4401 C C . PHE A 1 530 ? 5.855 -19.219 1.169 1.00 97.56 530 PHE A C 1
ATOM 4403 O O . PHE A 1 530 ? 6.921 -19.264 0.552 1.00 97.56 530 PHE A O 1
ATOM 4410 N N . ASN A 1 531 ? 5.076 -18.131 1.178 1.00 94.56 531 ASN A N 1
ATOM 4411 C CA . ASN A 1 531 ? 5.376 -16.918 0.414 1.00 94.56 531 ASN A CA 1
ATOM 4412 C C . ASN A 1 531 ? 6.724 -16.297 0.818 1.00 94.56 531 ASN A C 1
ATOM 4414 O O . ASN A 1 531 ? 7.471 -15.835 -0.042 1.00 94.56 531 ASN A O 1
ATOM 4418 N N . ARG A 1 532 ? 7.080 -16.336 2.110 1.00 96.44 532 ARG A N 1
ATOM 4419 C CA . ARG A 1 532 ? 8.383 -15.871 2.610 1.00 96.44 532 ARG A CA 1
ATOM 4420 C C . ARG A 1 532 ? 9.535 -16.701 2.039 1.00 96.44 532 ARG A C 1
ATOM 4422 O O . ARG A 1 532 ? 10.478 -16.130 1.504 1.00 96.44 532 ARG A O 1
ATOM 4429 N N . SER A 1 533 ? 9.417 -18.032 2.055 1.00 95.94 533 SER A N 1
ATOM 4430 C CA . SER A 1 533 ? 10.416 -18.931 1.456 1.00 95.94 533 SER A CA 1
ATOM 4431 C C . SER A 1 533 ? 10.530 -18.762 -0.066 1.00 95.94 533 SER A C 1
ATOM 4433 O O . SER A 1 533 ? 11.618 -18.906 -0.628 1.00 95.94 533 SER A O 1
ATOM 4435 N N . GLN A 1 534 ? 9.429 -18.444 -0.754 1.00 96.56 534 GLN A N 1
ATOM 4436 C CA . GLN A 1 534 ? 9.466 -18.105 -2.175 1.00 96.56 534 GLN A CA 1
ATOM 4437 C C . GLN A 1 534 ? 10.202 -16.777 -2.415 1.00 96.56 534 GLN A C 1
ATOM 4439 O O . GLN A 1 534 ? 11.133 -16.746 -3.220 1.00 96.56 534 GLN A O 1
ATOM 4444 N N . ALA A 1 535 ? 9.865 -15.719 -1.673 1.00 94.19 535 ALA A N 1
ATOM 4445 C CA . ALA A 1 535 ? 10.529 -14.420 -1.776 1.00 94.19 535 ALA A CA 1
ATOM 4446 C C . ALA A 1 535 ? 12.036 -14.504 -1.456 1.00 94.19 535 ALA A C 1
ATOM 4448 O O . ALA A 1 535 ? 12.847 -13.883 -2.136 1.00 94.19 535 ALA A O 1
ATOM 4449 N N . GLU A 1 536 ? 12.440 -15.319 -0.477 1.00 97.19 536 GLU A N 1
ATOM 4450 C CA . GLU A 1 536 ? 13.852 -15.595 -0.174 1.00 97.19 536 GLU A CA 1
ATOM 4451 C C . GLU A 1 536 ? 14.585 -16.246 -1.359 1.00 97.19 536 GLU A C 1
ATOM 4453 O O . GLU A 1 536 ? 15.707 -15.853 -1.683 1.00 97.19 536 GLU A O 1
ATOM 4458 N N . LYS A 1 537 ? 13.952 -17.198 -2.059 1.00 97.44 537 LYS A N 1
ATOM 4459 C CA . LYS A 1 537 ? 14.516 -17.796 -3.283 1.00 97.44 537 LYS A CA 1
ATOM 4460 C C . LYS A 1 537 ? 14.608 -16.778 -4.415 1.00 97.44 537 LYS A C 1
ATOM 4462 O O . LYS A 1 537 ? 15.618 -16.751 -5.112 1.00 97.44 537 LYS A O 1
ATOM 4467 N N . GLU A 1 538 ? 13.591 -15.941 -4.599 1.00 96.56 538 GLU A N 1
ATOM 4468 C CA . GLU A 1 538 ? 13.597 -14.869 -5.602 1.00 96.56 538 GLU A CA 1
ATOM 4469 C C . GLU A 1 538 ? 14.724 -13.860 -5.327 1.00 96.56 538 GLU A C 1
ATOM 4471 O O . GLU A 1 538 ? 15.484 -13.541 -6.238 1.00 96.56 538 GLU A O 1
ATOM 4476 N N . GLN A 1 539 ? 14.943 -13.467 -4.068 1.00 97.19 539 GLN A N 1
ATOM 4477 C CA . GLN A 1 539 ? 16.087 -12.638 -3.664 1.00 97.19 539 GLN A CA 1
ATOM 4478 C C . GLN A 1 539 ? 17.440 -13.322 -3.931 1.00 97.19 539 GLN A C 1
ATOM 4480 O O . GLN A 1 539 ? 18.360 -12.683 -4.434 1.00 97.19 539 GLN A O 1
ATOM 4485 N N . GLN A 1 540 ? 17.569 -14.633 -3.691 1.00 97.38 540 GLN A N 1
ATOM 4486 C CA . GLN A 1 540 ? 18.778 -15.396 -4.053 1.00 97.38 540 GLN A CA 1
ATOM 4487 C C . GLN A 1 540 ? 18.994 -15.512 -5.573 1.00 97.38 540 GLN A C 1
ATOM 4489 O O . GLN A 1 540 ? 20.126 -15.676 -6.031 1.00 97.38 540 GLN A O 1
ATOM 4494 N N . TRP A 1 541 ? 17.932 -15.480 -6.381 1.00 97.19 541 TRP A N 1
ATOM 4495 C CA . TRP A 1 541 ? 18.038 -15.405 -7.842 1.00 97.19 541 TRP A CA 1
ATOM 4496 C C . TRP A 1 541 ? 18.455 -14.009 -8.305 1.00 97.19 541 TRP A C 1
ATOM 4498 O O . TRP A 1 541 ? 19.374 -13.907 -9.114 1.00 97.19 541 TRP A O 1
ATOM 4508 N N . ILE A 1 542 ? 17.856 -12.953 -7.746 1.00 96.94 542 ILE A N 1
ATOM 4509 C CA . ILE A 1 542 ? 18.248 -11.561 -8.005 1.00 96.94 542 ILE A CA 1
ATOM 4510 C C . ILE A 1 542 ? 19.725 -11.359 -7.647 1.00 96.94 542 ILE A C 1
ATOM 4512 O O . ILE A 1 542 ? 20.481 -10.920 -8.503 1.00 96.94 542 ILE A O 1
ATOM 4516 N N . GLY A 1 543 ? 20.154 -11.769 -6.448 1.00 97.94 543 GLY A N 1
ATOM 4517 C CA . GLY A 1 543 ? 21.539 -11.631 -5.980 1.00 97.94 543 GLY A CA 1
ATOM 4518 C C . GLY A 1 543 ? 22.579 -12.353 -6.848 1.00 97.94 543 GLY A C 1
ATOM 4519 O O . GLY A 1 543 ? 23.688 -11.852 -7.032 1.00 97.94 543 GLY A O 1
ATOM 4520 N N . ARG A 1 544 ? 22.223 -13.507 -7.431 1.00 97.88 544 ARG A N 1
ATOM 4521 C CA . ARG A 1 544 ? 23.076 -14.192 -8.418 1.00 97.88 544 ARG A CA 1
ATOM 4522 C C . ARG A 1 544 ? 23.154 -13.406 -9.723 1.00 97.88 544 ARG A C 1
ATOM 4524 O O . ARG A 1 544 ? 24.247 -13.098 -10.173 1.00 97.88 544 ARG A O 1
ATOM 4531 N N . ILE A 1 545 ? 22.008 -12.992 -10.266 1.00 96.50 545 ILE A N 1
ATOM 4532 C CA . ILE A 1 545 ? 21.947 -12.203 -11.504 1.00 96.50 545 ILE A CA 1
ATOM 4533 C C . ILE A 1 545 ? 22.675 -10.857 -11.351 1.00 96.50 545 ILE A C 1
ATOM 4535 O O . ILE A 1 545 ? 23.310 -10.409 -12.303 1.00 96.50 545 ILE A O 1
ATOM 4539 N N . THR A 1 546 ? 22.623 -10.197 -10.190 1.00 96.12 546 THR A N 1
ATOM 4540 C CA . THR A 1 546 ? 23.392 -8.963 -9.955 1.00 96.12 546 THR A CA 1
ATOM 4541 C C . THR A 1 546 ? 24.891 -9.238 -9.921 1.00 96.12 546 THR A C 1
ATOM 4543 O O . THR A 1 546 ? 25.624 -8.533 -10.605 1.00 96.12 546 THR A O 1
ATOM 4546 N N . SER A 1 547 ? 25.338 -10.297 -9.236 1.00 97.44 547 SER A N 1
ATOM 4547 C CA . SER A 1 547 ? 26.757 -10.676 -9.194 1.00 97.44 547 SER A CA 1
ATOM 4548 C C . SER A 1 547 ? 27.302 -11.067 -10.578 1.00 97.44 547 SER A C 1
ATOM 4550 O O . SER A 1 547 ? 28.377 -10.610 -10.964 1.00 97.44 547 SER A O 1
ATOM 4552 N N . ASP A 1 548 ? 26.529 -11.813 -11.374 1.00 97.44 548 ASP A N 1
ATOM 4553 C CA . ASP A 1 548 ? 26.888 -12.159 -12.757 1.00 97.44 548 ASP A CA 1
ATOM 4554 C C . ASP A 1 548 ? 26.981 -10.900 -13.647 1.00 97.44 548 ASP A C 1
ATOM 4556 O O . ASP A 1 548 ? 27.900 -10.762 -14.454 1.00 97.44 548 ASP A O 1
ATOM 4560 N N . ASN A 1 549 ? 26.063 -9.936 -13.486 1.00 96.94 549 ASN A N 1
ATOM 4561 C CA . ASN A 1 549 ? 26.118 -8.656 -14.206 1.00 96.94 549 ASN A CA 1
ATOM 4562 C C . ASN A 1 549 ? 27.286 -7.768 -13.753 1.00 96.94 549 ASN A C 1
ATOM 4564 O O . ASN A 1 549 ? 27.845 -7.037 -14.571 1.00 96.94 549 ASN A O 1
ATOM 4568 N N . GLU A 1 550 ? 27.655 -7.791 -12.474 1.00 97.75 550 GLU A N 1
ATOM 4569 C CA . GLU A 1 550 ? 28.835 -7.092 -11.956 1.00 97.75 550 GLU A CA 1
ATOM 4570 C C . GLU A 1 550 ? 30.113 -7.681 -12.562 1.00 97.75 550 GLU A C 1
ATOM 4572 O O . GLU A 1 550 ? 30.921 -6.925 -13.104 1.00 97.75 550 GLU A O 1
ATOM 4577 N N . HIS A 1 551 ? 30.236 -9.013 -12.592 1.00 98.12 551 HIS A N 1
ATOM 4578 C CA . HIS A 1 551 ? 31.341 -9.724 -13.241 1.00 98.12 551 HIS A CA 1
ATOM 4579 C C . HIS A 1 551 ? 31.448 -9.391 -14.736 1.00 98.12 551 HIS A C 1
ATOM 4581 O O . HIS A 1 551 ? 32.506 -8.973 -15.199 1.00 98.12 551 HIS A O 1
ATOM 4587 N N . LEU A 1 552 ? 30.347 -9.492 -15.491 1.00 98.06 552 LEU A N 1
ATOM 4588 C CA . LEU A 1 552 ? 30.322 -9.161 -16.923 1.00 98.06 552 LEU A CA 1
ATOM 4589 C C . LEU A 1 552 ? 30.655 -7.684 -17.199 1.00 98.06 552 LEU A C 1
ATOM 4591 O O . LEU A 1 552 ? 31.264 -7.362 -18.221 1.00 98.06 552 LEU A O 1
ATOM 4595 N N . ASN A 1 553 ? 30.274 -6.766 -16.304 1.00 97.50 553 ASN A N 1
ATOM 4596 C CA . ASN A 1 553 ? 30.684 -5.364 -16.410 1.00 97.50 553 ASN A CA 1
ATOM 4597 C C . ASN A 1 553 ? 32.176 -5.172 -16.108 1.00 97.50 553 ASN A C 1
ATOM 4599 O O . ASN A 1 553 ? 32.799 -4.328 -16.749 1.00 97.50 553 ASN A O 1
ATOM 4603 N N . GLU A 1 554 ? 32.755 -5.941 -15.187 1.00 97.75 554 GLU A N 1
ATOM 4604 C CA . GLU A 1 554 ? 34.191 -5.896 -14.897 1.00 97.75 554 GLU A CA 1
ATOM 4605 C C . GLU A 1 554 ? 35.022 -6.482 -16.046 1.00 97.75 554 GLU A C 1
ATOM 4607 O O . GLU A 1 554 ? 35.968 -5.846 -16.507 1.00 97.75 554 GLU A O 1
ATOM 4612 N N . GLU A 1 555 ? 34.605 -7.615 -16.620 1.00 97.06 555 GLU A N 1
ATOM 4613 C CA . GLU A 1 555 ? 35.195 -8.152 -17.854 1.00 97.06 555 GLU A CA 1
ATOM 4614 C C . GLU A 1 555 ? 35.113 -7.140 -19.004 1.00 97.06 555 GLU A C 1
ATOM 4616 O O . GLU A 1 555 ? 36.086 -6.938 -19.732 1.00 97.06 555 GLU A O 1
ATOM 4621 N N . LYS A 1 556 ? 33.977 -6.444 -19.149 1.00 97.06 556 LYS A N 1
ATOM 4622 C CA . LYS A 1 556 ? 33.818 -5.376 -20.143 1.00 97.06 556 LYS A CA 1
ATOM 4623 C C . LYS A 1 556 ? 34.783 -4.209 -19.901 1.00 97.06 556 LYS A C 1
ATOM 4625 O O . LYS A 1 556 ? 35.332 -3.703 -20.878 1.00 97.06 556 LYS A O 1
ATOM 4630 N N . ARG A 1 557 ? 34.997 -3.779 -18.650 1.00 97.88 557 ARG A N 1
ATOM 4631 C CA . ARG A 1 557 ? 35.996 -2.746 -18.303 1.00 97.88 557 ARG A CA 1
ATOM 4632 C C . ARG A 1 557 ? 37.398 -3.216 -18.684 1.00 97.88 557 ARG A C 1
ATOM 4634 O O . ARG A 1 557 ? 38.034 -2.567 -19.506 1.00 97.88 557 ARG A O 1
ATOM 4641 N N . HIS A 1 558 ? 37.806 -4.400 -18.229 1.00 97.94 558 HIS A N 1
ATOM 4642 C CA . HIS A 1 558 ? 39.105 -4.984 -18.563 1.00 97.94 558 HIS A CA 1
ATOM 4643 C C . HIS A 1 558 ? 39.346 -5.135 -20.072 1.00 97.94 558 HIS A C 1
ATOM 4645 O O . HIS A 1 558 ? 40.455 -4.891 -20.546 1.00 97.94 558 HIS A O 1
ATOM 4651 N N . LEU A 1 559 ? 38.333 -5.529 -20.852 1.00 97.94 559 LEU A N 1
ATOM 4652 C CA . LEU A 1 559 ? 38.455 -5.619 -22.310 1.00 97.94 559 LEU A CA 1
ATOM 4653 C C . LEU A 1 559 ? 38.602 -4.241 -22.968 1.00 97.94 559 LEU A C 1
ATOM 4655 O O . LEU A 1 559 ? 39.385 -4.114 -23.908 1.00 97.94 559 LEU A O 1
ATOM 4659 N N . LEU A 1 560 ? 37.891 -3.220 -22.477 1.00 97.44 560 LEU A N 1
ATOM 4660 C CA . LEU A 1 560 ? 38.041 -1.840 -22.946 1.00 97.44 560 LEU A CA 1
ATOM 4661 C C . LEU A 1 560 ? 39.432 -1.290 -22.617 1.00 97.44 560 LEU A C 1
ATOM 4663 O O . LEU A 1 560 ? 40.088 -0.771 -23.517 1.00 97.44 560 LEU A O 1
ATOM 4667 N N . ASP A 1 561 ? 39.917 -1.475 -21.388 1.00 96.38 561 ASP A N 1
ATOM 4668 C CA . ASP A 1 561 ? 41.264 -1.060 -20.983 1.00 96.38 561 ASP A CA 1
ATOM 4669 C C . ASP A 1 561 ? 42.315 -1.686 -21.910 1.00 96.38 561 ASP A C 1
ATOM 4671 O O . ASP A 1 561 ? 43.118 -0.973 -22.517 1.00 96.38 561 ASP A O 1
ATOM 4675 N N . ARG A 1 562 ? 42.226 -3.002 -22.150 1.00 97.69 562 ARG A N 1
ATOM 4676 C CA . ARG A 1 562 ? 43.136 -3.723 -23.052 1.00 97.69 562 ARG A CA 1
ATOM 4677 C C . ARG A 1 562 ? 43.072 -3.211 -24.497 1.00 97.69 562 ARG A C 1
ATOM 4679 O O . ARG A 1 562 ? 44.097 -3.174 -25.171 1.00 97.69 562 ARG A O 1
ATOM 4686 N N . ILE A 1 563 ? 41.901 -2.788 -24.984 1.00 95.75 563 ILE A N 1
ATOM 4687 C CA . ILE A 1 563 ? 41.776 -2.115 -26.291 1.00 95.75 563 ILE A CA 1
ATOM 4688 C C . ILE A 1 563 ? 42.508 -0.768 -26.266 1.00 95.75 563 ILE A C 1
ATOM 4690 O O . ILE A 1 563 ? 43.299 -0.508 -27.171 1.00 95.75 563 ILE A O 1
ATOM 4694 N N . THR A 1 564 ? 42.331 0.058 -25.229 1.00 95.56 564 THR A N 1
ATOM 4695 C CA . THR A 1 564 ? 43.037 1.352 -25.137 1.00 95.56 564 THR A CA 1
ATOM 4696 C C . THR A 1 564 ? 44.559 1.193 -25.060 1.00 95.56 564 THR A C 1
ATOM 4698 O O . THR A 1 564 ? 45.283 1.981 -25.674 1.00 95.56 564 THR A O 1
ATOM 4701 N N . GLU A 1 565 ? 45.058 0.143 -24.397 1.00 96.38 565 GLU A N 1
ATOM 4702 C CA . GLU A 1 565 ? 46.478 -0.233 -24.394 1.00 96.38 565 GLU A CA 1
ATOM 4703 C C . GLU A 1 565 ? 46.967 -0.614 -25.798 1.00 96.38 565 GLU A C 1
ATOM 4705 O O . GLU A 1 565 ? 48.010 -0.123 -26.245 1.00 96.38 565 GLU A O 1
ATOM 4710 N N . TYR A 1 566 ? 46.207 -1.440 -26.529 1.00 95.69 566 TYR A N 1
ATOM 4711 C CA . TYR A 1 566 ? 46.542 -1.800 -27.907 1.00 95.69 566 TYR A CA 1
ATOM 4712 C C . TYR A 1 566 ? 46.561 -0.577 -28.824 1.00 95.69 566 TYR A C 1
ATOM 4714 O O . TYR A 1 566 ? 47.561 -0.378 -29.515 1.00 95.69 566 TYR A O 1
ATOM 4722 N N . GLU A 1 567 ? 45.547 0.288 -28.783 1.00 94.56 567 GLU A N 1
ATOM 4723 C CA . GLU A 1 567 ? 45.532 1.531 -29.562 1.00 94.56 567 GLU A CA 1
ATOM 4724 C C . GLU A 1 567 ? 46.696 2.468 -29.182 1.00 94.56 567 GLU A C 1
ATOM 4726 O O . GLU A 1 567 ? 47.282 3.131 -30.039 1.00 94.56 567 GLU A O 1
ATOM 4731 N N . ALA A 1 568 ? 47.062 2.559 -27.898 1.00 94.69 568 ALA A N 1
ATOM 4732 C CA . ALA A 1 568 ? 48.222 3.335 -27.459 1.00 94.69 568 ALA A CA 1
ATOM 4733 C C . ALA A 1 568 ? 49.534 2.749 -28.010 1.00 94.69 568 ALA A C 1
ATOM 4735 O O . ALA A 1 568 ? 50.413 3.500 -28.448 1.00 94.69 568 ALA A O 1
ATOM 4736 N N . SER A 1 569 ? 49.650 1.418 -28.056 1.00 94.50 569 SER A N 1
ATOM 4737 C CA . SER A 1 569 ? 50.780 0.731 -28.686 1.00 94.50 569 SER A CA 1
ATOM 4738 C C . SER A 1 569 ? 50.811 0.955 -30.204 1.00 94.50 569 SER A C 1
ATOM 4740 O O . SER A 1 569 ? 51.868 1.270 -30.747 1.00 94.50 569 SER A O 1
ATOM 4742 N N . GLU A 1 570 ? 49.663 0.917 -30.885 1.00 95.31 570 GLU A N 1
ATOM 4743 C CA . GLU A 1 570 ? 49.536 1.177 -32.321 1.00 95.31 570 GLU A CA 1
ATOM 4744 C C . GLU A 1 570 ? 49.943 2.617 -32.658 1.00 95.31 570 GLU A C 1
ATOM 4746 O O . GLU A 1 570 ? 50.778 2.837 -33.536 1.00 95.31 570 GLU A O 1
ATOM 4751 N N . ARG A 1 571 ? 49.450 3.606 -31.898 1.00 94.94 571 ARG A N 1
ATOM 4752 C CA . ARG A 1 571 ? 49.872 5.014 -32.009 1.00 94.94 571 ARG A CA 1
ATOM 4753 C C . ARG A 1 571 ? 51.388 5.160 -31.835 1.00 94.94 571 ARG A C 1
ATOM 4755 O O . ARG A 1 571 ? 52.009 5.926 -32.569 1.00 94.94 571 ARG A O 1
ATOM 4762 N N . ASN A 1 572 ? 51.995 4.411 -30.910 1.00 96.25 572 ASN A N 1
ATOM 4763 C CA . ASN A 1 572 ? 53.444 4.392 -30.683 1.00 96.25 572 ASN A CA 1
ATOM 4764 C C . ASN A 1 572 ? 54.209 3.777 -31.874 1.00 96.25 572 ASN A C 1
ATOM 4766 O O . ASN A 1 572 ? 55.186 4.366 -32.343 1.00 96.25 572 ASN A O 1
ATOM 4770 N N . TYR A 1 573 ? 53.747 2.646 -32.416 1.00 96.31 573 TYR A N 1
ATOM 4771 C CA . TYR A 1 573 ? 54.323 2.036 -33.621 1.00 96.31 573 TYR A CA 1
ATOM 4772 C C . TYR A 1 573 ? 54.181 2.936 -34.851 1.00 96.31 573 TYR A C 1
ATOM 4774 O O . TYR A 1 573 ? 55.150 3.103 -35.588 1.00 96.31 573 TYR A O 1
ATOM 4782 N N . LYS A 1 574 ? 53.029 3.587 -35.037 1.00 96.44 574 LYS A N 1
ATOM 4783 C CA . LYS A 1 574 ? 52.787 4.554 -36.115 1.00 96.44 574 LYS A CA 1
ATOM 4784 C C . LYS A 1 574 ? 53.724 5.760 -36.017 1.00 96.44 574 LYS A C 1
ATOM 4786 O O . LYS A 1 574 ? 54.307 6.153 -37.023 1.00 96.44 574 LYS A O 1
ATOM 4791 N N . TRP A 1 575 ? 53.944 6.296 -34.814 1.00 95.75 575 TRP A N 1
ATOM 4792 C CA . TRP A 1 575 ? 54.938 7.350 -34.573 1.00 95.75 575 TRP A CA 1
ATOM 4793 C C . TRP A 1 575 ? 56.370 6.907 -34.894 1.00 95.75 575 TRP A C 1
ATOM 4795 O O . TRP A 1 575 ? 57.105 7.642 -35.554 1.00 95.75 575 TRP A O 1
ATOM 4805 N N . LYS A 1 576 ? 56.767 5.698 -34.477 1.00 95.81 576 LYS A N 1
ATOM 4806 C CA . LYS A 1 576 ? 58.078 5.120 -34.822 1.00 95.81 576 LYS A CA 1
ATOM 4807 C C . LYS A 1 576 ? 58.238 4.938 -36.331 1.00 95.81 576 LYS A C 1
ATOM 4809 O O . LYS A 1 576 ? 59.288 5.280 -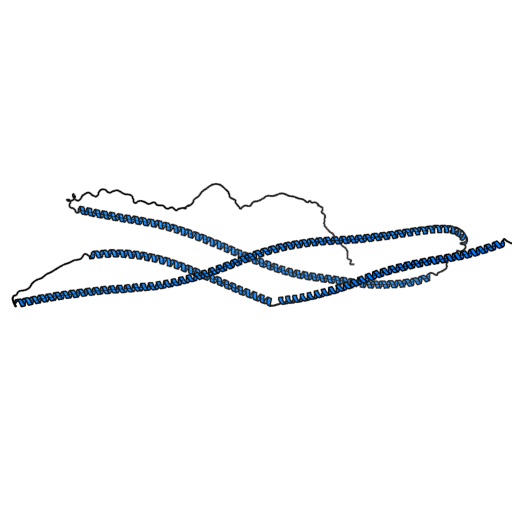36.863 1.00 95.81 576 LYS A O 1
ATOM 4814 N N . LEU A 1 577 ? 57.205 4.446 -37.016 1.00 95.56 577 LEU A N 1
ATOM 4815 C CA . LEU A 1 577 ? 57.207 4.251 -38.464 1.00 95.56 577 LEU A CA 1
ATOM 4816 C C . LEU A 1 577 ? 57.361 5.585 -39.205 1.00 95.56 577 LEU A C 1
ATOM 4818 O O . LEU A 1 577 ? 58.251 5.700 -40.038 1.00 95.56 577 LEU A O 1
ATOM 4822 N N . LEU A 1 578 ? 56.579 6.608 -38.840 1.00 95.94 578 LEU A N 1
ATOM 4823 C CA . LEU A 1 578 ? 56.705 7.961 -39.398 1.00 95.94 578 LEU A CA 1
ATOM 4824 C C . LEU A 1 578 ? 58.092 8.568 -39.133 1.00 95.94 578 LEU A C 1
ATOM 4826 O O . LEU A 1 578 ? 58.679 9.178 -40.020 1.00 95.94 578 LEU A O 1
ATOM 4830 N N . SER A 1 579 ? 58.663 8.358 -37.943 1.00 95.88 579 SER A N 1
ATOM 4831 C CA . SER A 1 579 ? 60.024 8.812 -37.633 1.00 95.88 579 SER A CA 1
ATOM 4832 C C . SER A 1 579 ? 61.099 8.097 -38.461 1.00 95.88 579 SER A C 1
ATOM 4834 O O . SER A 1 579 ? 62.092 8.726 -38.826 1.00 95.88 579 SER A O 1
ATOM 4836 N N . VAL A 1 580 ? 60.924 6.805 -38.757 1.00 95.62 580 VAL A N 1
ATOM 4837 C CA . VAL A 1 580 ? 61.821 6.050 -39.647 1.00 95.62 580 VAL A CA 1
ATOM 4838 C C . VAL A 1 580 ? 61.654 6.504 -41.095 1.00 95.62 580 VAL A C 1
ATOM 4840 O O . VAL A 1 580 ? 62.664 6.686 -41.768 1.00 95.62 580 VAL A O 1
ATOM 4843 N N . GLN A 1 581 ? 60.420 6.738 -41.545 1.00 95.31 581 GLN A N 1
ATOM 4844 C CA . GLN A 1 581 ? 60.114 7.208 -42.894 1.00 95.31 581 GLN A CA 1
ATOM 4845 C C . GLN A 1 581 ? 60.710 8.596 -43.152 1.00 95.31 581 GLN A C 1
ATOM 4847 O O . GLN A 1 581 ? 61.526 8.721 -44.054 1.00 95.31 581 GLN A O 1
ATOM 4852 N N . ASN A 1 582 ? 60.461 9.578 -42.278 1.00 95.19 582 ASN A N 1
ATOM 4853 C CA . ASN A 1 582 ? 61.075 10.907 -42.386 1.00 95.19 582 ASN A CA 1
ATOM 4854 C C . ASN A 1 582 ? 62.614 10.837 -42.450 1.00 95.19 582 ASN A C 1
ATOM 4856 O O . ASN A 1 582 ? 63.249 11.642 -43.124 1.00 95.19 582 ASN A O 1
ATOM 4860 N N . ARG A 1 583 ? 63.240 9.881 -41.743 1.00 97.19 583 ARG A N 1
ATOM 4861 C CA . ARG A 1 583 ? 64.697 9.684 -41.801 1.00 97.19 583 ARG A CA 1
ATOM 4862 C C . ARG A 1 583 ? 65.151 9.037 -43.113 1.00 97.19 583 ARG A C 1
ATOM 4864 O O . ARG A 1 583 ? 66.245 9.351 -43.568 1.00 97.19 583 ARG A O 1
ATOM 4871 N N . ALA A 1 584 ? 64.351 8.149 -43.701 1.00 94.88 584 ALA A N 1
ATOM 4872 C CA . ALA A 1 584 ? 64.610 7.608 -45.032 1.00 94.88 584 ALA A CA 1
ATOM 4873 C C . ALA A 1 584 ? 64.495 8.710 -46.096 1.00 94.88 584 ALA A C 1
ATOM 4875 O O . ALA A 1 584 ? 65.434 8.883 -46.862 1.00 94.88 584 ALA A O 1
ATOM 4876 N N . ASP A 1 585 ? 63.438 9.528 -46.048 1.00 95.12 585 ASP A N 1
ATOM 4877 C CA . ASP A 1 585 ? 63.223 10.646 -46.976 1.00 95.12 585 ASP A CA 1
ATOM 4878 C C . ASP A 1 585 ? 64.398 11.651 -46.950 1.00 95.12 585 ASP A C 1
ATOM 4880 O O . ASP A 1 585 ? 64.855 12.107 -47.997 1.00 95.12 585 ASP A O 1
ATOM 4884 N N . ILE A 1 586 ? 64.941 11.958 -45.761 1.00 95.06 586 ILE A N 1
ATOM 4885 C CA . ILE A 1 586 ? 66.147 12.798 -45.608 1.00 95.06 586 ILE A CA 1
ATOM 4886 C C . ILE A 1 586 ? 67.378 12.135 -46.246 1.00 95.06 586 ILE A C 1
ATOM 4888 O O . ILE A 1 586 ? 68.117 12.795 -46.971 1.00 95.06 586 ILE A O 1
ATOM 4892 N N . LEU A 1 587 ? 67.602 10.839 -46.001 1.00 96.06 587 LEU A N 1
ATOM 4893 C CA . LEU A 1 587 ? 68.747 10.110 -46.561 1.00 96.06 587 LEU A CA 1
ATOM 4894 C C . LEU A 1 587 ? 68.653 9.955 -48.087 1.00 96.06 587 LEU A C 1
ATOM 4896 O O . LEU A 1 587 ? 69.677 10.013 -48.766 1.00 96.06 587 LEU A O 1
ATOM 4900 N N . ASP A 1 588 ? 67.450 9.784 -48.636 1.00 95.31 588 ASP A N 1
ATOM 4901 C CA . ASP A 1 588 ? 67.220 9.736 -50.081 1.00 95.31 588 ASP A CA 1
ATOM 4902 C C . ASP A 1 588 ? 67.463 11.105 -50.733 1.00 95.31 588 ASP A C 1
ATOM 4904 O O . ASP A 1 588 ? 68.065 11.175 -51.806 1.00 95.31 588 ASP A O 1
ATOM 4908 N N . GLU A 1 589 ? 67.089 12.201 -50.067 1.00 95.25 589 GLU A N 1
ATOM 4909 C CA . GLU A 1 589 ? 67.391 13.567 -50.506 1.00 95.25 589 GLU A CA 1
ATOM 4910 C C . GLU A 1 589 ? 68.901 13.880 -50.443 1.00 95.25 589 GLU A C 1
ATOM 4912 O O . GLU A 1 589 ? 69.458 14.411 -51.405 1.00 95.25 589 GLU A O 1
ATOM 4917 N N . GLU A 1 590 ? 69.604 13.480 -49.378 1.00 95.06 590 GLU A N 1
ATOM 4918 C CA . GLU A 1 590 ? 71.074 13.560 -49.301 1.00 95.06 590 GLU A CA 1
ATOM 4919 C C . GLU A 1 590 ? 71.744 12.737 -50.417 1.00 95.06 590 GLU A C 1
ATOM 4921 O O . GLU A 1 590 ? 72.656 13.213 -51.097 1.00 95.06 590 GLU A O 1
ATOM 4926 N N . ASN A 1 591 ? 71.267 11.515 -50.667 1.00 95.06 591 ASN A N 1
ATOM 4927 C CA . ASN A 1 591 ? 71.770 10.639 -51.726 1.00 95.06 591 ASN A CA 1
ATOM 4928 C C . ASN A 1 591 ? 71.512 11.235 -53.125 1.00 95.06 591 ASN A C 1
ATOM 4930 O O . ASN A 1 591 ? 72.399 11.214 -53.980 1.00 95.06 591 ASN A O 1
ATOM 4934 N N . ARG A 1 592 ? 70.346 11.856 -53.346 1.00 95.75 592 ARG A N 1
ATOM 4935 C CA . ARG A 1 592 ? 70.023 12.612 -54.568 1.00 95.75 592 ARG A CA 1
ATOM 4936 C C . ARG A 1 592 ? 70.997 13.775 -54.777 1.00 95.75 592 ARG A C 1
ATOM 4938 O O . ARG A 1 592 ? 71.558 13.907 -55.864 1.00 95.75 592 ARG A O 1
ATOM 4945 N N . GLN A 1 593 ? 71.262 14.572 -53.741 1.00 95.06 593 GLN A N 1
ATOM 4946 C CA . GLN A 1 593 ? 72.228 15.677 -53.799 1.00 95.06 593 GLN A CA 1
ATOM 4947 C C . GLN A 1 593 ? 73.661 15.185 -54.071 1.00 95.06 593 GLN A C 1
ATOM 4949 O O . GLN A 1 593 ? 74.391 15.797 -54.855 1.00 95.06 593 GLN A O 1
ATOM 4954 N N . LEU A 1 594 ? 74.067 14.049 -53.490 1.00 95.56 594 LEU A N 1
ATOM 4955 C CA . LEU A 1 594 ? 75.358 13.414 -53.775 1.00 95.56 594 LEU A CA 1
ATOM 4956 C C . LEU A 1 594 ? 75.456 12.923 -55.227 1.00 95.56 594 LEU A C 1
ATOM 4958 O O . LEU A 1 594 ? 76.497 13.112 -55.859 1.00 95.56 594 LEU A O 1
ATOM 4962 N N . GLN A 1 595 ? 74.387 12.352 -55.788 1.00 93.88 595 GLN A N 1
ATOM 4963 C CA . GLN A 1 595 ? 74.328 11.959 -57.202 1.00 93.88 595 GLN A CA 1
ATOM 4964 C C . GLN A 1 595 ? 74.408 13.174 -58.139 1.00 93.88 595 GLN A C 1
ATOM 4966 O O . GLN A 1 595 ? 75.134 13.134 -59.134 1.00 93.88 595 GLN A O 1
ATOM 4971 N N . GLU A 1 596 ? 73.731 14.277 -57.808 1.00 94.00 596 GLU A N 1
ATOM 4972 C CA . GLU A 1 596 ? 73.825 15.534 -58.561 1.00 94.00 596 GLU A CA 1
ATOM 4973 C C . GLU A 1 596 ? 75.233 16.140 -58.490 1.00 94.00 596 GLU A C 1
ATOM 4975 O O . GLU A 1 596 ? 75.774 16.550 -59.518 1.00 94.00 596 GLU A O 1
ATOM 4980 N N . SER A 1 597 ? 75.867 16.129 -57.315 1.00 94.00 597 SER A N 1
ATOM 4981 C CA . SER A 1 597 ? 77.259 16.558 -57.129 1.00 94.00 597 SER A CA 1
ATOM 4982 C C . SER A 1 597 ? 78.239 15.690 -57.932 1.00 94.00 597 SER A C 1
ATOM 4984 O O . SER A 1 597 ? 79.096 16.210 -58.650 1.00 94.00 597 SER A O 1
ATOM 4986 N N . LEU A 1 598 ? 78.064 14.364 -57.912 1.00 94.75 598 LEU A N 1
ATOM 4987 C CA . LEU A 1 598 ? 78.855 13.424 -58.710 1.00 94.75 598 LEU A CA 1
ATOM 4988 C C . LEU A 1 598 ? 78.685 13.687 -60.213 1.00 94.75 598 LEU A C 1
ATOM 4990 O O . LEU A 1 598 ? 79.675 13.712 -60.944 1.00 94.75 598 LEU A O 1
ATOM 4994 N N . LEU A 1 599 ? 77.461 13.952 -60.680 1.00 94.44 599 LEU A N 1
ATOM 4995 C CA . LEU A 1 599 ? 77.190 14.310 -62.073 1.00 94.44 599 LEU A CA 1
ATOM 4996 C C . LEU A 1 599 ? 77.818 15.663 -62.455 1.00 94.44 599 LEU A C 1
ATOM 4998 O O . LEU A 1 599 ? 78.359 15.802 -63.554 1.00 94.44 599 LEU A O 1
ATOM 5002 N N . GLN A 1 600 ? 77.792 16.660 -61.565 1.00 93.75 600 GLN A N 1
ATOM 5003 C CA . GLN A 1 600 ? 78.480 17.940 -61.771 1.00 93.75 600 GLN A CA 1
ATOM 5004 C C . GLN A 1 600 ? 79.998 17.749 -61.878 1.00 93.75 600 GLN A C 1
ATOM 5006 O O . GLN A 1 600 ? 80.603 18.255 -62.824 1.00 93.75 600 GLN A O 1
ATOM 5011 N N . LEU A 1 601 ? 80.605 16.966 -60.981 1.00 92.25 601 LEU A N 1
ATOM 5012 C CA . LEU A 1 601 ? 82.026 16.612 -61.032 1.00 92.25 601 LEU A CA 1
ATOM 5013 C C . LEU A 1 601 ? 82.372 15.836 -62.310 1.00 92.25 601 LEU A C 1
ATOM 5015 O O . LEU A 1 601 ? 83.359 16.159 -62.968 1.00 92.25 601 LEU A O 1
ATOM 5019 N N . TYR A 1 602 ? 81.542 14.879 -62.728 1.00 92.12 602 TYR A N 1
ATOM 5020 C CA . TYR A 1 602 ? 81.721 14.156 -63.990 1.00 92.12 602 TYR A CA 1
ATOM 5021 C C . TYR A 1 602 ? 81.679 15.105 -65.199 1.00 92.12 602 TYR A C 1
ATOM 5023 O O . TYR A 1 602 ? 82.541 15.041 -66.075 1.00 92.12 602 TYR A O 1
ATOM 5031 N N . ASN A 1 603 ? 80.737 16.052 -65.221 1.00 88.75 603 ASN A N 1
ATOM 5032 C CA . ASN A 1 603 ? 80.660 17.087 -66.254 1.00 88.75 603 ASN A CA 1
ATOM 5033 C C . ASN A 1 603 ? 81.876 18.030 -66.241 1.00 88.75 603 ASN A C 1
ATOM 5035 O O . ASN A 1 603 ? 82.360 18.416 -67.311 1.00 88.75 603 ASN A O 1
ATOM 5039 N N . GLN A 1 604 ? 82.406 18.371 -65.061 1.00 90.75 604 GLN A N 1
ATOM 5040 C CA . GLN A 1 604 ? 83.649 19.133 -64.918 1.00 90.75 604 GLN A CA 1
ATOM 5041 C C . GLN A 1 604 ? 84.844 18.343 -65.461 1.00 90.75 604 GLN A C 1
ATOM 5043 O O . GLN A 1 604 ? 85.560 18.868 -66.313 1.00 90.75 604 GLN A O 1
ATOM 5048 N N . VAL A 1 605 ? 85.015 17.073 -65.084 1.00 89.81 605 VAL A N 1
ATOM 5049 C CA . VAL A 1 605 ? 86.057 16.184 -65.630 1.00 89.81 605 VAL A CA 1
ATOM 5050 C C . VAL A 1 605 ? 85.934 16.061 -67.150 1.00 89.81 605 VAL A C 1
ATOM 5052 O O . VAL A 1 605 ? 86.908 16.304 -67.857 1.00 89.81 605 VAL A O 1
ATOM 5055 N N . ALA A 1 606 ? 84.737 15.824 -67.689 1.00 84.94 606 ALA A N 1
ATOM 5056 C CA . ALA A 1 606 ? 84.500 15.772 -69.133 1.00 84.94 606 ALA A CA 1
ATOM 5057 C C . ALA A 1 606 ? 84.761 17.120 -69.839 1.00 84.94 606 ALA A C 1
ATOM 5059 O O . ALA A 1 606 ? 85.023 17.160 -71.045 1.00 84.94 606 ALA A O 1
ATOM 5060 N N . SER A 1 607 ? 84.675 18.248 -69.124 1.00 84.25 607 SER A N 1
ATOM 5061 C CA . SER A 1 607 ? 85.063 19.571 -69.633 1.00 84.25 607 SER A CA 1
ATOM 5062 C C . SER A 1 607 ? 86.579 19.759 -69.640 1.00 84.25 607 SER A C 1
ATOM 5064 O O . SER A 1 607 ? 87.127 20.194 -70.655 1.00 84.25 607 SER A O 1
ATOM 5066 N N . LEU A 1 608 ? 87.259 19.330 -68.574 1.00 86.19 608 LEU A N 1
ATOM 5067 C CA . LEU A 1 608 ? 88.711 19.339 -68.457 1.00 86.19 608 LEU A CA 1
ATOM 5068 C C . LEU A 1 608 ? 89.337 18.409 -69.495 1.00 86.19 608 LEU A C 1
ATOM 5070 O O . LEU A 1 608 ? 90.243 18.837 -70.195 1.00 86.19 608 LEU A O 1
ATOM 5074 N N . GLU A 1 609 ? 88.798 17.208 -69.712 1.00 84.19 609 GLU A N 1
ATOM 5075 C CA . GLU A 1 609 ? 89.216 16.314 -70.796 1.00 84.19 609 GLU A CA 1
ATOM 5076 C C . GLU A 1 609 ? 89.073 16.950 -72.181 1.00 84.19 609 GLU A C 1
ATOM 5078 O O . GLU A 1 609 ? 89.927 16.745 -73.039 1.00 84.19 609 GLU A O 1
ATOM 5083 N N . ARG A 1 610 ? 88.005 17.720 -72.433 1.00 83.25 610 ARG A N 1
ATOM 5084 C CA . ARG A 1 610 ? 87.834 18.446 -73.704 1.00 83.25 610 ARG A CA 1
ATOM 5085 C C . ARG A 1 610 ? 88.855 19.571 -73.859 1.00 83.25 610 ARG A C 1
ATOM 5087 O O . ARG A 1 610 ? 89.320 19.798 -74.974 1.00 83.25 610 ARG A O 1
ATOM 5094 N N . VAL A 1 611 ? 89.229 20.250 -72.774 1.00 78.44 611 VAL A N 1
ATOM 5095 C CA . VAL A 1 611 ? 90.329 21.231 -72.771 1.00 78.44 611 VAL A CA 1
ATOM 5096 C C . VAL A 1 611 ? 91.675 20.531 -72.984 1.00 78.44 611 VAL A C 1
ATOM 5098 O O . VAL A 1 611 ? 92.456 20.972 -73.819 1.00 78.44 611 VAL A O 1
ATOM 5101 N N . LEU A 1 612 ? 91.917 19.397 -72.328 1.00 75.69 612 LEU A N 1
ATOM 5102 C CA . LEU A 1 612 ? 93.135 18.594 -72.457 1.00 75.69 612 LEU A CA 1
ATOM 5103 C C . LEU A 1 612 ? 93.283 18.034 -73.882 1.00 75.69 612 LEU A C 1
ATOM 5105 O O . LEU A 1 612 ? 94.345 18.167 -74.478 1.00 75.69 612 LEU A O 1
ATOM 5109 N N . LYS A 1 613 ? 92.198 17.530 -74.485 1.00 76.62 613 LYS A N 1
ATOM 5110 C CA . LYS A 1 613 ? 92.143 17.117 -75.900 1.00 76.62 613 LYS A CA 1
ATOM 5111 C C . LYS A 1 613 ? 92.365 18.299 -76.855 1.00 76.62 613 LYS A C 1
ATOM 5113 O O . LYS A 1 613 ? 93.081 18.142 -77.838 1.00 76.62 613 LYS A O 1
ATOM 5118 N N . LYS A 1 614 ? 91.835 19.497 -76.558 1.00 69.31 614 LYS A N 1
ATOM 5119 C CA . LYS A 1 614 ? 92.154 20.725 -77.318 1.00 69.31 614 LYS A CA 1
ATOM 5120 C C . LYS A 1 614 ? 93.642 21.083 -77.234 1.00 69.31 614 LYS A C 1
ATOM 5122 O O . LYS A 1 614 ? 94.244 21.368 -78.265 1.00 69.31 614 LYS A O 1
ATOM 5127 N N . LEU A 1 615 ? 94.241 21.015 -76.044 1.00 64.31 615 LEU A N 1
ATOM 5128 C CA . LEU A 1 615 ? 95.674 21.245 -75.833 1.00 64.31 615 LEU A CA 1
ATOM 5129 C C . LEU A 1 615 ? 96.539 20.184 -76.537 1.00 64.31 615 LEU A C 1
ATOM 5131 O O . LEU A 1 615 ? 97.548 20.532 -77.132 1.00 64.31 615 LEU A O 1
ATOM 5135 N N . GLN A 1 616 ? 96.114 18.917 -76.550 1.00 64.31 616 GLN A N 1
ATOM 5136 C CA . GLN A 1 616 ? 96.771 17.829 -77.292 1.00 64.31 616 GLN A CA 1
ATOM 5137 C C . GLN A 1 616 ? 96.621 17.951 -78.818 1.00 64.31 616 GLN A C 1
ATOM 5139 O O . GLN A 1 616 ? 97.457 17.432 -79.550 1.00 64.31 616 GLN A O 1
ATOM 5144 N N . SER A 1 617 ? 95.574 18.624 -79.311 1.00 58.59 617 SER A N 1
ATOM 5145 C CA . SER A 1 617 ? 95.367 18.877 -80.747 1.00 58.59 617 SER A CA 1
ATOM 5146 C C . SER A 1 617 ? 96.151 20.076 -81.300 1.00 58.59 617 SER A C 1
ATOM 5148 O O . SER A 1 617 ? 96.148 20.305 -82.508 1.00 58.59 617 SER A O 1
ATOM 5150 N N . LEU A 1 618 ? 96.827 20.840 -80.435 1.00 50.22 618 LEU A N 1
ATOM 5151 C CA . LEU A 1 618 ? 97.746 21.903 -80.831 1.00 50.22 618 LEU A CA 1
ATOM 5152 C C . LEU A 1 618 ? 99.153 21.325 -81.021 1.00 50.22 618 LEU A C 1
ATOM 5154 O O . LEU A 1 618 ? 99.722 20.724 -80.111 1.00 50.22 618 LEU A O 1
ATOM 5158 N N . ASN A 1 619 ? 99.736 21.548 -82.200 1.00 51.75 619 ASN A N 1
ATOM 5159 C CA . ASN A 1 619 ? 101.151 21.264 -82.429 1.00 51.75 619 ASN A CA 1
ATOM 5160 C C . ASN A 1 619 ? 102.034 22.123 -81.506 1.00 51.75 619 ASN A C 1
ATOM 5162 O O . ASN A 1 619 ? 101.669 23.233 -81.119 1.00 51.75 619 ASN A O 1
ATOM 5166 N N . LEU A 1 620 ? 103.223 21.602 -81.194 1.00 54.59 620 LEU A N 1
ATOM 5167 C CA . LEU A 1 620 ? 104.108 22.012 -80.091 1.00 54.59 620 LEU A CA 1
ATOM 5168 C C . LEU A 1 620 ? 104.742 23.430 -80.182 1.00 54.59 620 LEU A C 1
ATOM 5170 O O . LEU A 1 620 ? 105.775 23.664 -79.559 1.00 54.59 620 LEU A O 1
ATOM 5174 N N . ALA A 1 621 ? 104.180 24.358 -80.965 1.00 53.44 621 ALA A N 1
ATOM 5175 C CA . ALA A 1 621 ? 104.804 25.636 -81.335 1.00 53.44 621 ALA A CA 1
ATOM 5176 C C . ALA A 1 621 ? 104.083 26.915 -80.841 1.00 53.44 621 ALA A C 1
ATOM 5178 O O . ALA A 1 621 ? 104.734 27.951 -80.747 1.00 53.44 621 ALA A O 1
ATOM 5179 N N . ASP A 1 622 ? 102.793 26.866 -80.473 1.00 47.78 622 ASP A N 1
ATOM 5180 C CA . ASP A 1 622 ? 101.990 28.075 -80.154 1.00 47.78 622 ASP A CA 1
ATOM 5181 C C . ASP A 1 622 ? 101.655 28.266 -78.654 1.00 47.78 622 ASP A C 1
ATOM 5183 O O . ASP A 1 622 ? 100.872 29.141 -78.271 1.00 47.78 622 ASP A O 1
ATOM 5187 N N . ILE A 1 623 ? 102.260 27.472 -77.766 1.00 51.38 623 ILE A N 1
ATOM 5188 C CA . ILE A 1 623 ? 101.898 27.413 -76.333 1.00 51.38 623 ILE A CA 1
ATOM 5189 C C . ILE A 1 623 ? 102.212 28.723 -75.569 1.00 51.38 623 ILE A C 1
ATOM 5191 O O . ILE A 1 623 ? 101.596 29.009 -74.543 1.00 51.38 623 ILE A O 1
ATOM 5195 N N . THR A 1 624 ? 103.087 29.588 -76.089 1.00 47.81 624 THR A N 1
ATOM 5196 C CA . THR A 1 624 ? 103.547 30.813 -75.402 1.00 47.81 624 THR A CA 1
ATOM 5197 C C . THR A 1 624 ? 102.614 32.030 -75.548 1.00 47.81 624 THR A C 1
ATOM 5199 O O . THR A 1 624 ? 102.962 33.104 -75.061 1.00 47.81 624 THR A O 1
ATOM 5202 N N . LYS A 1 625 ? 101.451 31.927 -76.221 1.00 53.28 625 LYS A N 1
ATOM 5203 C CA . LYS A 1 625 ? 100.597 33.110 -76.504 1.00 53.28 625 LYS A CA 1
ATOM 5204 C C . LYS A 1 625 ? 99.100 32.991 -76.182 1.00 53.28 625 LYS A C 1
ATOM 5206 O O . LYS A 1 625 ? 98.338 33.885 -76.538 1.00 53.28 625 LYS A O 1
ATOM 5211 N N . VAL A 1 626 ? 98.676 31.940 -75.475 1.00 47.44 626 VAL A N 1
ATOM 5212 C CA . VAL A 1 626 ? 97.288 31.808 -74.963 1.00 47.44 626 VAL A CA 1
ATOM 5213 C C . VAL A 1 626 ? 97.224 31.831 -73.427 1.00 47.44 626 VAL A C 1
ATOM 5215 O O . VAL A 1 626 ? 96.158 32.042 -72.856 1.00 47.44 626 VAL A O 1
ATOM 5218 N N . MET A 1 627 ? 98.362 31.733 -72.730 1.00 41.62 627 MET A N 1
ATOM 5219 C CA . MET A 1 627 ? 98.426 32.057 -71.303 1.00 41.62 627 MET A CA 1
ATOM 5220 C C . MET A 1 627 ? 98.507 33.575 -71.100 1.00 41.62 627 MET A C 1
ATOM 5222 O O . MET A 1 627 ? 99.588 34.155 -71.063 1.00 41.62 627 MET A O 1
ATOM 5226 N N . SER A 1 628 ? 97.346 34.212 -70.947 1.00 32.91 628 SER A N 1
ATOM 5227 C CA . SER A 1 628 ? 97.215 35.469 -70.198 1.00 32.91 628 SER A CA 1
ATOM 5228 C C . SER A 1 628 ? 96.462 35.207 -68.884 1.00 32.91 628 SER A C 1
ATOM 5230 O O . SER A 1 628 ? 95.670 34.263 -68.828 1.00 32.91 628 SER A O 1
ATOM 5232 N N . PRO A 1 629 ? 96.770 35.935 -67.795 1.00 50.81 629 PRO A N 1
ATOM 5233 C CA . PRO A 1 629 ? 96.625 35.385 -66.450 1.00 50.81 629 PRO A CA 1
ATOM 5234 C C . PRO A 1 629 ? 95.373 35.903 -65.735 1.00 50.81 629 PRO A C 1
ATOM 5236 O O . PRO A 1 629 ? 95.366 37.023 -65.238 1.00 50.81 629 PRO A O 1
ATOM 5239 N N . GLU A 1 630 ? 94.330 35.075 -65.632 1.00 39.22 630 GLU A N 1
ATOM 5240 C CA . GLU A 1 630 ? 93.076 35.489 -64.976 1.00 39.22 630 GLU A CA 1
ATOM 5241 C C . GLU A 1 630 ? 92.302 34.314 -64.334 1.00 39.22 630 GLU A C 1
ATOM 5243 O O . GLU A 1 630 ? 91.087 34.197 -64.451 1.00 39.22 630 GLU A O 1
ATOM 5248 N N . CYS A 1 631 ? 93.016 33.396 -63.664 1.00 38.91 631 CYS A N 1
ATOM 5249 C CA . CYS A 1 631 ? 92.420 32.260 -62.933 1.00 38.91 631 CYS A CA 1
ATOM 5250 C C . CYS A 1 631 ? 93.221 31.827 -61.684 1.00 38.91 631 CYS A C 1
ATOM 5252 O O . CYS A 1 631 ? 93.323 30.642 -61.374 1.00 38.91 631 CYS A O 1
ATOM 5254 N N . LEU A 1 632 ? 93.778 32.783 -60.936 1.00 43.47 632 LEU A N 1
ATOM 5255 C CA . LEU A 1 632 ? 94.204 32.563 -59.549 1.00 43.47 632 LEU A CA 1
ATOM 5256 C C . LEU A 1 632 ? 93.656 33.688 -58.665 1.00 43.47 632 LEU A C 1
ATOM 5258 O O . LEU A 1 632 ? 93.697 34.846 -59.067 1.00 43.47 632 LEU A O 1
ATOM 5262 N N . LEU A 1 633 ? 93.215 33.310 -57.457 1.00 41.66 633 LEU A N 1
ATOM 5263 C CA . LEU A 1 633 ? 92.610 34.128 -56.387 1.00 41.66 633 LEU A CA 1
ATOM 5264 C C . LEU A 1 633 ? 91.085 34.348 -56.448 1.00 41.66 633 LEU A C 1
ATOM 5266 O O . LEU A 1 633 ? 90.604 35.449 -56.700 1.00 41.66 633 LEU A O 1
ATOM 5270 N N . ARG A 1 634 ? 90.332 33.322 -56.020 1.00 35.34 634 ARG A N 1
ATOM 5271 C CA . ARG A 1 634 ? 89.230 33.530 -55.060 1.00 35.34 634 ARG A CA 1
ATOM 5272 C C . ARG A 1 634 ? 88.948 32.291 -54.190 1.00 35.34 634 ARG A C 1
ATOM 5274 O O . ARG A 1 634 ? 88.155 31.441 -54.585 1.00 35.34 634 ARG A O 1
ATOM 5281 N N . PRO A 1 635 ? 89.543 32.211 -52.992 1.00 45.41 635 PRO A N 1
ATOM 5282 C CA . PRO A 1 635 ? 89.018 31.415 -51.893 1.00 45.41 635 PRO A CA 1
ATOM 5283 C C . PRO A 1 635 ? 88.727 32.330 -50.694 1.00 45.41 635 PRO A C 1
ATOM 5285 O O . PRO A 1 635 ? 89.609 32.574 -49.883 1.00 45.41 635 PRO A O 1
ATOM 5288 N N . ASP A 1 636 ? 87.500 32.841 -50.598 1.00 33.44 636 ASP A N 1
ATOM 5289 C CA . ASP A 1 636 ? 86.998 33.523 -49.399 1.00 33.44 636 ASP A CA 1
ATOM 5290 C C . ASP A 1 636 ? 85.467 33.428 -49.333 1.00 33.44 636 ASP A C 1
ATOM 5292 O O . ASP A 1 636 ? 84.805 33.371 -50.373 1.00 33.44 636 ASP A O 1
ATOM 5296 N N . ALA A 1 637 ? 84.934 33.449 -48.106 1.00 34.75 637 ALA A N 1
ATOM 5297 C CA . ALA A 1 637 ? 83.524 33.259 -47.728 1.00 34.75 637 ALA A CA 1
ATOM 5298 C C . ALA A 1 637 ? 82.964 31.820 -47.840 1.00 34.75 637 ALA A C 1
ATOM 5300 O O . ALA A 1 637 ? 82.013 31.535 -48.568 1.00 34.75 637 ALA A O 1
ATOM 5301 N N . ILE A 1 638 ? 83.484 30.933 -46.983 1.00 44.41 638 ILE A N 1
ATOM 5302 C CA . ILE A 1 638 ? 82.608 30.007 -46.237 1.00 44.41 638 ILE A CA 1
ATOM 5303 C C . ILE A 1 638 ? 81.779 30.861 -45.246 1.00 44.41 638 ILE A C 1
ATOM 5305 O O . ILE A 1 638 ? 82.275 31.890 -44.795 1.00 44.41 638 ILE A O 1
ATOM 5309 N N . LEU A 1 639 ? 80.567 30.415 -44.878 1.00 37.06 639 LEU A N 1
ATOM 5310 C CA . LEU A 1 639 ? 79.652 31.022 -43.884 1.00 37.06 639 LEU A CA 1
ATOM 5311 C C . LEU A 1 639 ? 79.035 32.388 -44.260 1.00 37.06 639 LEU A C 1
ATOM 5313 O O . LEU A 1 639 ? 79.591 33.442 -43.966 1.00 37.06 639 LEU A O 1
ATOM 5317 N N . ASN A 1 640 ? 77.800 32.372 -44.781 1.00 34.50 640 ASN A N 1
ATOM 5318 C CA . ASN A 1 640 ? 76.593 32.733 -44.005 1.00 34.50 640 ASN A CA 1
ATOM 5319 C C . ASN A 1 640 ? 75.385 33.071 -44.898 1.00 34.50 640 ASN A C 1
ATOM 5321 O O . ASN A 1 640 ? 75.430 33.991 -45.714 1.00 34.50 640 ASN A O 1
ATOM 5325 N N . HIS A 1 641 ? 74.247 32.440 -44.601 1.00 31.39 641 HIS A N 1
ATOM 5326 C CA . HIS A 1 641 ? 72.947 33.098 -44.713 1.00 31.39 641 HIS A CA 1
ATOM 5327 C C . HIS A 1 641 ? 72.355 33.200 -43.310 1.00 31.39 641 HIS A C 1
ATOM 5329 O O . HIS A 1 641 ? 72.150 32.200 -42.625 1.00 31.39 641 HIS A O 1
ATOM 5335 N N . SER A 1 642 ? 72.194 34.441 -42.867 1.00 34.25 642 SER A N 1
ATOM 5336 C CA . SER A 1 642 ? 71.833 34.813 -41.507 1.00 34.25 642 SER A CA 1
ATOM 5337 C C . SER A 1 642 ? 70.354 34.566 -41.192 1.00 34.25 642 SER A C 1
ATOM 5339 O O . SER A 1 642 ? 69.491 34.847 -42.015 1.00 34.25 642 SER A O 1
ATOM 5341 N N . SER A 1 643 ? 70.122 34.139 -39.948 1.00 31.58 643 SER A N 1
ATOM 5342 C CA . SER A 1 643 ? 69.182 34.741 -38.986 1.00 31.58 643 SER A CA 1
ATOM 5343 C C . SER A 1 643 ? 67.702 34.921 -39.360 1.00 31.58 643 SER A C 1
ATOM 5345 O O . SER A 1 643 ? 67.357 35.752 -40.191 1.00 31.58 643 SER A O 1
ATOM 5347 N N . SER A 1 644 ? 66.819 34.372 -38.519 1.00 29.64 644 SER A N 1
ATOM 5348 C CA . SER A 1 644 ? 66.208 35.211 -37.471 1.00 29.64 644 SER A CA 1
ATOM 5349 C C . SER A 1 644 ? 65.621 34.359 -36.343 1.00 29.64 644 SER A C 1
ATOM 5351 O O . SER A 1 644 ? 64.693 33.587 -36.565 1.00 29.64 644 SER A O 1
ATOM 5353 N N . GLU A 1 645 ? 66.104 34.561 -35.118 1.00 35.62 645 GLU A N 1
ATOM 5354 C CA . GLU A 1 645 ? 65.275 34.357 -33.928 1.00 35.62 645 GLU A CA 1
ATOM 5355 C C . GLU A 1 645 ? 64.214 35.464 -33.909 1.00 35.62 645 GLU A C 1
ATOM 5357 O O . GLU A 1 645 ? 64.558 36.637 -34.052 1.00 35.62 645 GLU A O 1
ATOM 5362 N N . ILE A 1 646 ? 62.944 35.093 -33.753 1.00 36.91 646 ILE A N 1
ATOM 5363 C CA . ILE A 1 646 ? 61.878 35.919 -33.170 1.00 36.91 646 ILE A CA 1
ATOM 5364 C C . ILE A 1 646 ? 60.981 34.930 -32.414 1.00 36.91 646 ILE A C 1
ATOM 5366 O O . ILE A 1 646 ? 60.454 33.995 -33.018 1.00 36.91 646 ILE A O 1
ATOM 5370 N N . GLU A 1 647 ? 60.838 35.105 -31.100 1.00 35.88 647 GLU A N 1
ATOM 5371 C CA . GLU A 1 647 ? 59.873 34.346 -30.291 1.00 35.88 647 GLU A CA 1
ATOM 5372 C C . GLU A 1 647 ? 58.430 34.650 -30.741 1.00 35.88 647 GLU A C 1
ATOM 5374 O O . GLU A 1 647 ? 58.143 35.718 -31.287 1.00 35.88 647 GLU A O 1
ATOM 5379 N N . PRO A 1 648 ? 57.474 33.764 -30.439 1.00 40.38 648 PRO A N 1
ATOM 5380 C CA . PRO A 1 648 ? 56.684 34.134 -29.269 1.00 40.38 648 PRO A CA 1
ATOM 5381 C C . PRO A 1 648 ? 56.423 32.982 -28.301 1.00 40.38 648 PRO A C 1
ATOM 5383 O O . PRO A 1 648 ? 56.338 31.808 -28.666 1.00 40.38 648 PRO A O 1
ATOM 5386 N N . GLU A 1 649 ? 56.236 33.372 -27.046 1.00 34.31 649 GLU A N 1
ATOM 5387 C CA . GLU A 1 649 ? 55.835 32.513 -25.941 1.00 34.31 649 GLU A CA 1
ATOM 5388 C C . GLU A 1 649 ? 54.571 31.692 -26.249 1.00 34.31 649 GLU A C 1
ATOM 5390 O O . GLU A 1 649 ? 53.547 32.216 -26.692 1.00 34.31 649 GLU A O 1
ATOM 5395 N N . SER A 1 650 ? 54.589 30.408 -25.898 1.00 31.95 650 SER A N 1
ATOM 5396 C CA . SER A 1 650 ? 53.643 29.870 -24.904 1.00 31.95 650 SER A CA 1
ATOM 5397 C C . SER A 1 650 ? 53.923 28.394 -24.622 1.00 31.95 650 SER A C 1
ATOM 5399 O O . SER A 1 650 ? 53.591 27.493 -25.386 1.00 31.95 650 SER A O 1
ATOM 5401 N N . SER A 1 651 ? 54.482 28.141 -23.443 1.00 38.34 651 SER A N 1
ATOM 5402 C CA . SER A 1 651 ? 54.237 26.898 -22.713 1.00 38.34 651 SER A CA 1
ATOM 5403 C C . SER A 1 651 ? 53.586 27.287 -21.386 1.00 38.34 651 SER A C 1
ATOM 5405 O O . SER A 1 651 ? 53.786 28.408 -20.909 1.00 38.34 651 SER A O 1
ATOM 5407 N N . PRO A 1 652 ? 52.772 26.402 -20.801 1.00 39.56 652 PRO A N 1
ATOM 5408 C CA . PRO A 1 652 ? 53.389 25.613 -19.742 1.00 39.56 652 PRO A CA 1
ATOM 5409 C C . PRO A 1 652 ? 52.936 24.143 -19.686 1.00 39.56 652 PRO A C 1
ATOM 5411 O O . PRO A 1 652 ? 51.951 23.729 -20.287 1.00 39.56 652 PRO A O 1
ATOM 5414 N N . VAL A 1 653 ? 53.649 23.398 -18.836 1.00 30.16 653 VAL A N 1
ATOM 5415 C CA . VAL A 1 653 ? 53.315 22.070 -18.290 1.00 30.16 653 VAL A CA 1
ATOM 5416 C C . VAL A 1 653 ? 53.479 20.869 -19.233 1.00 30.16 653 VAL A C 1
ATOM 5418 O O . VAL A 1 653 ? 52.530 20.294 -19.758 1.00 30.16 653 VAL A O 1
ATOM 5421 N N . MET A 1 654 ? 54.706 20.348 -19.245 1.00 36.56 654 MET A N 1
ATOM 5422 C CA . MET A 1 654 ? 54.904 18.910 -19.057 1.00 36.56 654 MET A CA 1
ATOM 5423 C C . MET A 1 654 ? 55.503 18.675 -17.670 1.00 36.56 654 MET A C 1
ATOM 5425 O O . MET A 1 654 ? 56.525 19.267 -17.334 1.00 36.56 654 MET A O 1
ATOM 5429 N N . SER A 1 655 ? 54.919 17.763 -16.896 1.00 30.20 655 SER A N 1
ATOM 5430 C CA . SER A 1 655 ? 55.621 17.091 -15.804 1.00 30.20 655 SER A CA 1
ATOM 5431 C C . SER A 1 655 ? 55.328 15.592 -15.841 1.00 30.20 655 SER A C 1
ATOM 5433 O O . SER A 1 655 ? 54.184 15.146 -15.916 1.00 30.20 655 SER A O 1
ATOM 5435 N N . LYS A 1 656 ? 56.400 14.801 -15.805 1.00 38.22 656 LYS A N 1
ATOM 5436 C CA . LYS A 1 656 ? 56.389 13.406 -15.364 1.00 38.22 656 LYS A CA 1
ATOM 5437 C C . LYS A 1 656 ? 57.161 13.368 -14.040 1.00 38.22 656 LYS A C 1
ATOM 5439 O O . LYS A 1 656 ? 58.235 13.955 -13.977 1.00 38.22 656 LYS A O 1
ATOM 5444 N N . VAL A 1 657 ? 56.569 12.738 -13.018 1.00 37.28 657 VAL A N 1
ATOM 5445 C CA . VAL A 1 657 ? 57.122 11.631 -12.189 1.00 37.28 657 VAL A CA 1
ATOM 5446 C C . VAL A 1 657 ? 58.670 11.555 -12.103 1.00 37.28 657 VAL A C 1
ATOM 5448 O O . VAL A 1 657 ? 59.265 11.513 -13.183 1.00 37.28 657 VAL A O 1
ATOM 5451 N N . PRO A 1 658 ? 59.343 11.407 -10.922 1.00 52.53 658 PRO A N 1
ATOM 5452 C CA . PRO A 1 658 ? 58.901 10.641 -9.727 1.00 52.53 658 PRO A CA 1
ATOM 5453 C C . PRO A 1 658 ? 59.265 11.173 -8.299 1.00 52.53 658 PRO A C 1
ATOM 5455 O O . PRO A 1 658 ? 60.045 12.100 -8.129 1.00 52.53 658 PRO A O 1
ATOM 5458 N N . ASP A 1 659 ? 58.700 10.486 -7.293 1.00 30.41 659 ASP A N 1
ATOM 5459 C CA . ASP A 1 659 ? 59.230 10.019 -5.984 1.00 30.41 659 ASP A CA 1
ATOM 5460 C C . ASP A 1 659 ? 59.987 10.860 -4.914 1.00 30.41 659 ASP A C 1
ATOM 5462 O O . ASP A 1 659 ? 60.950 11.583 -5.142 1.00 30.41 659 ASP A O 1
ATOM 5466 N N . THR A 1 660 ? 59.655 10.459 -3.671 1.00 31.48 660 THR A N 1
ATOM 5467 C CA . THR A 1 660 ? 60.430 10.398 -2.400 1.00 31.48 660 THR A CA 1
ATOM 5468 C C . THR A 1 660 ? 60.466 11.556 -1.368 1.00 31.48 660 THR A C 1
ATOM 5470 O O . THR A 1 660 ? 61.232 12.506 -1.455 1.00 31.48 660 THR A O 1
ATOM 5473 N N . THR A 1 661 ? 59.773 11.270 -0.247 1.00 34.62 661 THR A N 1
ATOM 5474 C CA . THR A 1 661 ? 60.141 11.459 1.186 1.00 34.62 661 THR A CA 1
ATOM 5475 C C . THR A 1 661 ? 60.111 12.827 1.900 1.00 34.62 661 THR A C 1
ATOM 5477 O O . THR A 1 661 ? 60.939 13.684 1.630 1.00 34.62 661 THR A O 1
ATOM 5480 N N . ALA A 1 662 ? 59.330 12.845 3.006 1.00 32.78 662 ALA A N 1
ATOM 5481 C CA . ALA A 1 662 ? 59.591 13.497 4.316 1.00 32.78 662 ALA A CA 1
ATOM 5482 C C . ALA A 1 662 ? 59.568 15.054 4.398 1.00 32.78 662 ALA A C 1
ATOM 5484 O O . ALA A 1 662 ? 60.068 15.727 3.513 1.00 32.78 662 ALA A O 1
ATOM 5485 N N . LEU A 1 663 ? 59.066 15.728 5.454 1.00 32.50 663 LEU A N 1
ATOM 5486 C CA . LEU A 1 663 ? 58.477 15.337 6.756 1.00 32.50 663 LEU A CA 1
ATOM 5487 C C . LEU A 1 663 ? 57.801 16.576 7.422 1.00 32.50 663 LEU A C 1
ATOM 5489 O O . LEU A 1 663 ? 58.409 17.638 7.387 1.00 32.50 663 LEU A O 1
ATOM 5493 N N . VAL A 1 664 ? 56.660 16.405 8.133 1.00 34.66 664 VAL A N 1
ATOM 5494 C CA . VAL A 1 664 ? 56.061 17.349 9.139 1.00 34.66 664 VAL A CA 1
ATOM 5495 C C . VAL A 1 664 ? 55.502 18.692 8.575 1.00 34.66 664 VAL A C 1
ATOM 5497 O O . VAL A 1 664 ? 56.130 19.320 7.739 1.00 34.66 664 VAL A O 1
ATOM 5500 N N . GLN A 1 665 ? 54.312 19.213 8.941 1.00 32.19 665 GLN A N 1
ATOM 5501 C CA . GLN A 1 665 ? 53.506 19.082 10.174 1.00 32.19 665 GLN A CA 1
ATOM 5502 C C . GLN A 1 665 ? 51.968 19.183 9.935 1.00 32.19 665 GLN A C 1
ATOM 5504 O O . GLN A 1 665 ? 51.526 19.850 9.008 1.00 32.19 665 GLN A O 1
ATOM 5509 N N . SER A 1 666 ? 51.198 18.541 10.828 1.00 33.28 666 SER A N 1
ATOM 5510 C CA . SER A 1 666 ? 49.738 18.566 11.125 1.00 33.28 666 SER A CA 1
ATOM 5511 C C . SER A 1 666 ? 48.948 19.889 10.915 1.00 33.28 666 SER A C 1
ATOM 5513 O O . SER A 1 666 ? 49.576 20.947 10.955 1.00 33.28 666 SER A O 1
ATOM 5515 N N . PRO A 1 667 ? 47.583 19.883 10.822 1.00 40.38 667 PRO A N 1
ATOM 5516 C CA . PRO A 1 667 ? 46.677 18.930 11.500 1.00 40.38 667 PRO A CA 1
ATOM 5517 C C . PRO A 1 667 ? 45.502 18.316 10.709 1.00 40.38 667 PRO A C 1
ATOM 5519 O O . PRO A 1 667 ? 44.874 18.949 9.867 1.00 40.38 667 PRO A O 1
ATOM 5522 N N . GLU A 1 668 ? 45.134 17.094 11.111 1.00 31.12 668 GLU A N 1
ATOM 5523 C CA . GLU A 1 668 ? 43.922 16.375 10.694 1.00 31.12 668 GLU A CA 1
ATOM 5524 C C . GLU A 1 668 ? 42.923 16.224 11.854 1.00 31.12 668 GLU A C 1
ATOM 5526 O O . GLU A 1 668 ? 43.308 16.169 13.024 1.00 31.12 668 GLU A O 1
ATOM 5531 N N . ILE A 1 669 ? 41.639 16.085 11.509 1.00 34.84 669 ILE A N 1
ATOM 5532 C CA . ILE A 1 669 ? 40.564 15.610 12.393 1.00 34.84 669 ILE A CA 1
ATOM 5533 C C . ILE A 1 669 ? 40.047 14.287 11.794 1.00 34.84 669 ILE A C 1
ATOM 5535 O O . ILE A 1 669 ? 39.506 14.321 10.689 1.00 34.84 669 ILE A O 1
ATOM 5539 N N . PRO A 1 670 ? 40.198 13.133 12.472 1.00 38.84 670 PRO A N 1
ATOM 5540 C CA . PRO A 1 670 ? 39.785 11.832 11.942 1.00 38.84 670 PRO A CA 1
ATOM 5541 C C . PRO A 1 670 ? 38.421 11.371 12.484 1.00 38.84 670 PRO A C 1
ATOM 5543 O O . PRO A 1 670 ? 37.990 11.788 13.561 1.00 38.84 670 PRO A O 1
ATOM 5546 N N . MET A 1 671 ? 37.767 10.431 11.792 1.00 30.66 671 MET A N 1
ATOM 5547 C CA . MET A 1 671 ? 36.618 9.697 12.336 1.00 30.66 671 MET A CA 1
ATOM 5548 C C . MET A 1 671 ? 36.608 8.230 11.873 1.00 30.66 671 MET A C 1
ATOM 5550 O O . MET A 1 671 ? 36.788 7.953 10.690 1.00 30.66 671 MET A O 1
ATOM 5554 N N . THR A 1 672 ? 36.304 7.319 12.813 1.00 32.34 672 THR A N 1
ATOM 5555 C CA . THR A 1 672 ? 36.227 5.841 12.670 1.00 32.34 672 THR A CA 1
ATOM 5556 C C . THR A 1 672 ? 37.598 5.152 12.475 1.00 32.34 672 THR A C 1
ATOM 5558 O O . THR A 1 672 ? 38.446 5.671 11.765 1.00 32.34 672 THR A O 1
ATOM 5561 N N . LEU A 1 673 ? 37.952 4.016 13.097 1.00 31.02 673 LEU A N 1
ATOM 5562 C CA . LEU A 1 673 ? 37.298 3.081 14.040 1.00 31.02 673 LEU A CA 1
ATOM 5563 C C . LEU A 1 673 ? 38.278 2.797 15.213 1.00 31.02 673 LEU A C 1
ATOM 5565 O O . LEU A 1 673 ? 39.487 2.906 15.028 1.00 31.02 673 LEU A O 1
ATOM 5569 N N . SER A 1 674 ? 37.853 2.373 16.411 1.00 28.50 674 SER A N 1
ATOM 5570 C CA . SER A 1 674 ? 37.814 0.933 16.762 1.00 28.50 674 SER A CA 1
ATOM 5571 C C . SER A 1 674 ? 37.265 0.653 18.174 1.00 28.50 674 SER A C 1
ATOM 5573 O O . SER A 1 674 ? 37.205 1.524 19.037 1.00 28.50 674 SER A O 1
ATOM 5575 N N . LEU A 1 675 ? 36.893 -0.611 18.373 1.00 29.80 675 LEU A N 1
ATOM 5576 C CA . LEU A 1 675 ? 36.303 -1.256 19.549 1.00 29.80 675 LEU A CA 1
ATOM 5577 C C . LEU A 1 675 ? 37.365 -1.746 20.564 1.00 29.80 675 LEU A C 1
ATOM 5579 O O . LEU A 1 675 ? 38.247 -2.485 20.138 1.00 29.80 675 LEU A O 1
ATOM 5583 N N . SER A 1 676 ? 37.213 -1.482 21.878 1.00 30.73 676 SER A N 1
ATOM 5584 C CA . SER A 1 676 ? 37.602 -2.430 22.962 1.00 30.73 676 SER A CA 1
ATOM 5585 C C . SER A 1 676 ? 37.266 -1.972 24.404 1.00 30.73 676 SER A C 1
ATOM 5587 O O . SER A 1 676 ? 37.826 -0.994 24.880 1.00 30.73 676 SER A O 1
ATOM 5589 N N . HIS A 1 677 ? 36.432 -2.772 25.085 1.00 29.31 677 HIS A N 1
ATOM 5590 C CA . HIS A 1 677 ? 36.451 -3.202 26.507 1.00 29.31 677 HIS A CA 1
ATOM 5591 C C . HIS A 1 677 ? 36.613 -2.248 27.724 1.00 29.31 677 HIS A C 1
ATOM 5593 O O . HIS A 1 677 ? 37.644 -1.612 27.886 1.00 29.31 677 HIS A O 1
ATOM 5599 N N . SER A 1 678 ? 35.651 -2.407 28.661 1.00 30.88 678 SER A N 1
ATOM 5600 C CA . SER A 1 678 ? 35.743 -2.357 30.149 1.00 30.88 678 SER A CA 1
ATOM 5601 C C . SER A 1 678 ? 36.143 -1.021 30.820 1.00 30.88 678 SER A C 1
ATOM 5603 O O . SER A 1 678 ? 37.128 -0.406 30.452 1.00 30.88 678 SER A O 1
ATOM 5605 N N . ASP A 1 679 ? 35.428 -0.487 31.823 1.00 31.59 679 ASP A N 1
ATOM 5606 C CA . ASP A 1 679 ? 35.226 -1.110 33.147 1.00 31.59 679 ASP A CA 1
ATOM 5607 C C . ASP A 1 679 ? 34.056 -0.508 33.991 1.00 31.59 679 ASP A C 1
ATOM 5609 O O . ASP A 1 679 ? 33.194 0.215 33.494 1.00 31.59 679 ASP A O 1
ATOM 5613 N N . THR A 1 680 ? 34.000 -0.893 35.272 1.00 30.61 680 THR A N 1
ATOM 5614 C CA . THR A 1 680 ? 32.884 -0.855 36.246 1.00 30.61 680 THR A CA 1
ATOM 5615 C C . THR A 1 680 ? 32.740 0.388 37.161 1.00 30.61 680 THR A C 1
ATOM 5617 O O . THR A 1 680 ? 33.747 1.009 37.483 1.00 30.61 680 THR A O 1
ATOM 5620 N N . LEU A 1 681 ? 31.536 0.557 37.764 1.00 39.19 681 LEU A N 1
ATOM 5621 C CA . LEU A 1 681 ? 31.207 1.319 39.013 1.00 39.19 681 LEU A CA 1
ATOM 5622 C C . LEU A 1 681 ? 31.279 2.878 38.900 1.00 39.19 681 LEU A C 1
ATOM 5624 O O . LEU A 1 681 ? 31.880 3.388 37.967 1.00 39.19 681 LEU A O 1
ATOM 5628 N N . GLU A 1 682 ? 30.641 3.732 39.729 1.00 37.38 682 GLU A N 1
ATOM 5629 C CA . GLU A 1 682 ? 29.932 3.596 41.027 1.00 37.38 682 GLU A CA 1
ATOM 5630 C C . GLU A 1 682 ? 28.931 4.776 41.299 1.00 37.38 682 GLU A C 1
ATOM 5632 O O . GLU A 1 682 ? 28.899 5.736 40.535 1.00 37.38 682 GLU A O 1
ATOM 5637 N N . VAL A 1 683 ? 28.218 4.748 42.450 1.00 37.22 683 VAL A N 1
ATOM 5638 C CA . VAL A 1 683 ? 27.377 5.808 43.100 1.00 37.22 683 VAL A CA 1
ATOM 5639 C C . VAL A 1 683 ? 25.984 6.058 42.465 1.00 37.22 683 VAL A C 1
ATOM 5641 O O . VAL A 1 683 ? 25.877 6.237 41.262 1.00 37.22 683 VAL A O 1
ATOM 5644 N N . GLY A 1 684 ? 24.834 6.113 43.165 1.00 36.97 684 GLY A N 1
ATOM 5645 C CA . GLY A 1 684 ? 24.494 6.168 44.610 1.00 36.97 684 GLY A CA 1
ATOM 5646 C C . GLY A 1 684 ? 23.628 7.420 44.910 1.00 36.97 684 GLY A C 1
ATOM 5647 O O . GLY A 1 684 ? 23.825 8.435 44.256 1.00 36.97 684 GLY A O 1
ATOM 5648 N N . TYR A 1 685 ? 22.651 7.499 45.829 1.00 40.47 685 TYR A N 1
ATOM 5649 C CA . TYR A 1 685 ? 22.072 6.627 46.878 1.00 40.47 685 TYR A CA 1
ATOM 5650 C C . TYR A 1 685 ? 20.625 7.114 47.196 1.00 40.47 685 TYR A C 1
ATOM 5652 O O . TYR A 1 685 ? 20.410 8.315 47.072 1.00 40.47 685 TYR A O 1
ATOM 5660 N N . LEU A 1 686 ? 19.695 6.268 47.705 1.00 41.25 686 LEU A N 1
ATOM 5661 C CA . LEU A 1 686 ? 18.906 6.512 48.956 1.00 41.25 686 LEU A CA 1
ATOM 5662 C C . LEU A 1 686 ? 17.758 5.500 49.253 1.00 41.25 686 LEU A C 1
ATOM 5664 O O . LEU A 1 686 ? 16.697 5.522 48.643 1.00 41.25 686 LEU A O 1
ATOM 5668 N N . ASN A 1 687 ? 17.995 4.676 50.281 1.00 38.25 687 ASN A N 1
ATOM 5669 C CA . ASN A 1 687 ? 17.110 4.182 51.358 1.00 38.25 687 ASN A CA 1
ATOM 5670 C C . ASN A 1 687 ? 15.575 4.063 51.185 1.00 38.25 687 ASN A C 1
ATOM 5672 O O . ASN A 1 687 ? 14.870 5.067 51.189 1.00 38.25 687 ASN A O 1
ATOM 5676 N N . VAL A 1 688 ? 15.056 2.849 51.437 1.00 42.97 688 VAL A N 1
ATOM 5677 C CA . VAL A 1 688 ? 14.387 2.515 52.725 1.00 42.97 688 VAL A CA 1
ATOM 5678 C C . VAL A 1 688 ? 14.580 1.027 53.075 1.00 42.97 688 VAL A C 1
ATOM 5680 O O . VAL A 1 688 ? 14.937 0.229 52.213 1.00 42.97 688 VAL A O 1
ATOM 5683 N N . ALA A 1 689 ? 14.448 0.673 54.359 1.00 34.75 689 ALA A N 1
ATOM 5684 C CA . ALA A 1 689 ? 15.012 -0.551 54.940 1.00 34.75 689 ALA A CA 1
ATOM 5685 C C . ALA A 1 689 ? 14.022 -1.721 55.168 1.00 34.75 689 ALA A C 1
ATOM 5687 O O . ALA A 1 689 ? 12.816 -1.537 55.298 1.00 34.75 689 ALA A O 1
ATOM 5688 N N . SER A 1 690 ? 14.607 -2.921 55.282 1.00 39.62 690 SER A N 1
ATOM 5689 C CA . SER A 1 690 ? 14.068 -4.160 55.899 1.00 39.62 690 SER A CA 1
ATOM 5690 C C . SER A 1 690 ? 14.004 -4.022 57.455 1.00 39.62 690 SER A C 1
ATOM 5692 O O . SER A 1 690 ? 14.365 -2.935 57.917 1.00 39.62 690 SER A O 1
ATOM 5694 N N . PRO A 1 691 ? 13.648 -5.029 58.311 1.00 55.25 691 PRO A N 1
ATOM 5695 C CA . PRO A 1 691 ? 13.533 -6.487 58.079 1.00 55.25 691 PRO A CA 1
ATOM 5696 C C . PRO A 1 691 ? 12.333 -7.227 58.746 1.00 55.25 691 PRO A C 1
ATOM 5698 O O . PRO A 1 691 ? 11.593 -6.664 59.547 1.00 55.25 691 PRO A O 1
ATOM 5701 N N . GLY A 1 692 ? 12.204 -8.544 58.495 1.00 30.66 692 GLY A N 1
ATOM 5702 C CA . GLY A 1 692 ? 11.304 -9.436 59.257 1.00 30.66 692 GLY A CA 1
ATOM 5703 C C . GLY A 1 692 ? 11.286 -10.910 58.806 1.00 30.66 692 GLY A C 1
ATOM 5704 O O . GLY A 1 692 ? 10.441 -11.305 58.013 1.00 30.66 692 GLY A O 1
ATOM 5705 N N . VAL A 1 693 ? 12.206 -11.729 59.328 1.00 36.41 693 VAL A N 1
ATOM 5706 C CA . VAL A 1 693 ? 12.378 -13.195 59.126 1.00 36.41 693 VAL A CA 1
ATOM 5707 C C . VAL A 1 693 ? 12.817 -13.781 60.492 1.00 36.41 693 VAL A C 1
ATOM 5709 O O . VAL A 1 693 ? 13.447 -13.010 61.223 1.00 36.41 693 VAL A O 1
ATOM 5712 N N . PRO A 1 694 ? 12.598 -15.065 60.890 1.00 55.50 694 PRO A N 1
ATOM 5713 C CA . PRO A 1 694 ? 11.912 -16.222 60.271 1.00 55.50 694 PRO A CA 1
ATOM 5714 C C . PRO A 1 694 ? 10.669 -16.683 61.102 1.00 55.50 694 PRO A C 1
ATOM 5716 O O . PRO A 1 694 ? 10.204 -15.935 61.952 1.00 55.50 694 PRO A O 1
ATOM 5719 N N . VAL A 1 695 ? 9.998 -17.827 60.873 1.00 34.81 695 VAL A N 1
ATOM 5720 C CA . VAL A 1 695 ? 10.343 -19.211 61.311 1.00 34.81 695 VAL A CA 1
ATOM 5721 C C . VAL A 1 695 ? 9.456 -20.229 60.568 1.00 34.81 695 VAL A C 1
ATOM 5723 O O . VAL A 1 695 ? 8.285 -19.968 60.310 1.00 34.81 695 VAL A O 1
ATOM 5726 N N . ALA A 1 696 ? 10.013 -21.398 60.239 1.00 38.75 696 ALA A N 1
ATOM 5727 C CA . ALA A 1 696 ? 9.331 -22.498 59.548 1.00 38.75 696 ALA A CA 1
ATOM 5728 C C . ALA A 1 696 ? 8.617 -23.474 60.503 1.00 38.75 696 ALA A C 1
ATOM 5730 O O . ALA A 1 696 ? 9.145 -23.745 61.582 1.00 38.75 696 ALA A O 1
ATOM 5731 N N . SER A 1 697 ? 7.513 -24.111 60.072 1.00 33.28 697 SER A N 1
ATOM 5732 C CA . SER A 1 697 ? 7.189 -25.515 60.429 1.00 33.28 697 SER A CA 1
ATOM 5733 C C . SER A 1 697 ? 6.084 -26.150 59.554 1.00 33.28 697 SER A C 1
ATOM 5735 O O . SER A 1 697 ? 5.007 -25.587 59.423 1.00 33.28 697 SER A O 1
ATOM 5737 N N . LEU A 1 698 ? 6.372 -27.361 59.054 1.00 35.03 698 LEU A N 1
ATOM 5738 C CA . LEU A 1 698 ? 5.496 -28.541 58.882 1.00 35.03 698 LEU A CA 1
ATOM 5739 C C . LEU A 1 698 ? 4.143 -28.488 58.113 1.00 35.03 698 LEU A C 1
ATOM 5741 O O . LEU A 1 698 ? 3.146 -27.936 58.566 1.00 35.03 698 LEU A O 1
ATOM 5745 N N . GLU A 1 699 ? 4.085 -29.296 57.044 1.00 40.84 699 GLU A N 1
ATOM 5746 C CA . GLU A 1 699 ? 2.939 -30.164 56.681 1.00 40.84 699 GLU A CA 1
ATOM 5747 C C . GLU A 1 699 ? 2.728 -31.295 57.731 1.00 40.84 699 GLU A C 1
ATOM 5749 O O . GLU A 1 699 ? 3.633 -31.501 58.547 1.00 40.84 699 GLU A O 1
ATOM 5754 N N . PRO A 1 700 ? 1.648 -32.122 57.702 1.00 47.41 700 PRO A N 1
ATOM 5755 C CA . PRO A 1 700 ? 0.508 -32.162 56.771 1.00 47.41 700 PRO A CA 1
ATOM 5756 C C . PRO A 1 700 ? -0.875 -32.086 57.460 1.00 47.41 700 PRO A C 1
ATOM 5758 O O . PRO A 1 700 ? -0.996 -32.156 58.682 1.00 47.41 700 PRO A O 1
ATOM 5761 N N . SER A 1 701 ? -1.950 -32.020 56.664 1.00 34.91 701 SER A N 1
ATOM 5762 C CA . SER A 1 701 ? -3.319 -32.225 57.165 1.00 34.91 701 SER A CA 1
ATOM 5763 C C . SER A 1 701 ? -3.722 -33.704 57.102 1.00 34.91 701 SER A C 1
ATOM 5765 O O . SER A 1 701 ? -3.614 -34.353 56.063 1.00 34.91 701 SER A O 1
ATOM 5767 N N . VAL A 1 702 ? -4.193 -34.230 58.234 1.00 36.09 702 VAL A N 1
ATOM 5768 C CA . VAL A 1 702 ? -4.834 -35.547 58.361 1.00 36.09 702 VAL A CA 1
ATOM 5769 C C . VAL A 1 702 ? -6.341 -35.339 58.538 1.00 36.09 702 VAL A C 1
ATOM 5771 O O . VAL A 1 702 ? -6.780 -34.319 59.067 1.00 36.09 702 VAL A O 1
ATOM 5774 N N . THR A 1 703 ? -7.121 -36.305 58.056 1.00 45.69 703 THR A N 1
ATOM 5775 C CA . THR A 1 703 ? -8.585 -36.390 58.159 1.00 45.69 703 THR A CA 1
ATOM 5776 C C . THR A 1 703 ? -9.110 -36.251 59.595 1.00 45.69 703 THR A C 1
ATOM 5778 O O . THR A 1 703 ? -8.403 -36.531 60.565 1.00 45.69 703 THR A O 1
ATOM 5781 N N . PRO A 1 704 ? -10.396 -35.886 59.738 1.00 49.00 704 PRO A N 1
ATOM 5782 C CA . PRO A 1 704 ? -11.304 -36.932 60.213 1.00 49.00 704 PRO A CA 1
ATOM 5783 C C . PRO A 1 704 ? -12.654 -37.002 59.473 1.00 49.00 704 PRO A C 1
ATOM 5785 O O . PRO A 1 704 ? -13.308 -36.001 59.193 1.00 49.00 704 PRO A O 1
ATOM 5788 N N . GLU A 1 705 ? -13.070 -38.241 59.219 1.00 46.44 705 GLU A N 1
ATOM 5789 C CA . GLU A 1 705 ? -14.467 -38.685 59.068 1.00 46.44 705 GLU A CA 1
ATOM 5790 C C . GLU A 1 705 ? -15.171 -38.655 60.464 1.00 46.44 705 GLU A C 1
ATOM 5792 O O . GLU A 1 705 ? -14.443 -38.494 61.451 1.00 46.44 705 GLU A O 1
ATOM 5797 N N . PRO A 1 706 ? -16.513 -38.823 60.636 1.00 55.12 706 PRO A N 1
ATOM 5798 C CA . PRO A 1 706 ? -17.208 -40.026 60.144 1.00 55.12 706 PRO A CA 1
ATOM 5799 C C . PRO A 1 706 ? -18.736 -39.950 59.862 1.00 55.12 706 PRO A C 1
ATOM 5801 O O . PRO A 1 706 ? -19.411 -38.950 60.092 1.00 55.12 706 PRO A O 1
ATOM 5804 N N . CYS A 1 707 ? -19.251 -41.124 59.474 1.00 35.09 707 CYS A N 1
ATOM 5805 C CA . CYS A 1 707 ? -20.624 -41.637 59.609 1.00 35.09 707 CYS A CA 1
ATOM 5806 C C . CYS A 1 707 ? -21.737 -41.100 58.689 1.00 35.09 707 CYS A C 1
ATOM 5808 O O . CYS A 1 707 ? -22.312 -40.033 58.885 1.00 35.09 707 CYS A O 1
ATOM 5810 N N . THR A 1 708 ? -22.164 -41.990 57.788 1.00 49.44 708 THR A N 1
ATOM 5811 C CA . THR A 1 708 ? -23.572 -42.151 57.392 1.00 49.44 708 THR A CA 1
ATOM 5812 C C . THR A 1 708 ? -24.016 -43.568 57.765 1.00 49.44 708 THR A C 1
ATOM 5814 O O . THR A 1 708 ? -23.239 -44.511 57.616 1.00 49.44 708 THR A O 1
ATOM 5817 N N . ASP A 1 709 ? -25.233 -43.710 58.291 1.00 49.16 709 ASP A N 1
ATOM 5818 C CA . ASP A 1 709 ? -25.764 -44.983 58.796 1.00 49.16 709 ASP A CA 1
ATOM 5819 C C . ASP A 1 709 ? -26.221 -45.931 57.678 1.00 49.16 709 ASP A C 1
ATOM 5821 O O . ASP A 1 709 ? -26.771 -45.493 56.665 1.00 49.16 709 ASP A O 1
ATOM 5825 N N . SER A 1 710 ? -26.070 -47.244 57.900 1.00 49.72 710 SER A N 1
ATOM 5826 C CA . SER A 1 710 ? -26.806 -48.314 57.199 1.00 49.72 710 SER A CA 1
ATOM 5827 C C . SER A 1 710 ? -26.655 -49.675 57.903 1.00 49.72 710 SER A C 1
ATOM 5829 O O . SER A 1 710 ? -25.857 -50.500 57.458 1.00 49.72 710 SER A O 1
ATOM 5831 N N . ALA A 1 711 ? -27.422 -49.902 58.979 1.00 48.03 711 ALA A N 1
ATOM 5832 C CA . ALA A 1 711 ? -27.935 -51.209 59.443 1.00 48.03 711 ALA A CA 1
ATOM 5833 C C . ALA A 1 711 ? -28.828 -51.028 60.685 1.00 48.03 711 ALA A C 1
ATOM 5835 O O . ALA A 1 711 ? -28.278 -50.638 61.737 1.00 48.03 711 ALA A O 1
#

InterPro domains:
  IPR031476 Protein of unknown function DUF4686 [PF15742] (215-601)
  IPR052825 Coiled-coil domain-containing protein Prefoldin subunit beta-like [PTHR34479] (10-699)

Organism: Engystomops pustulosus (NCBI:txid76066)

Radius of gyration: 87.92 Å; chains: 1; bounding box: 197×87×293 Å

Secondary structure (DSSP, 8-state):
-HHHHHHHHHHHHHHHHHHHHHHHHHHHHHHHHHHHHHHHHHHHHHHHHHHHHHHHHHHHHHHHHHHHHHHHHHHHHHHHHHHHHHHHHHHHHHHHHHHHHHHHHHHHH-HHHHHHHHHHHHHHHHHHHHHHHHHHHHHHHHHHHHHHHHHHHHHHHHHHHHHHHHHHHHHHHHHHHHHHHHHHHHHHHHHHHHHHHHTTS-----------------SHHHHHHHHHHHHHHHHHHHHHHHHHHHHHHHHHHHHHHHHHHHHHHHHHHHHHHHHHHHHHHHHHHHHHHHHHHHHHHHHHHHHHHHHHHHHHHHHHHHHHHHHHHHHHHHHHHHHHHHHHHHHHHHHHHHHHHHHHHHHHHHHHHHHHHHHHHHHHHHHHHHHHHHHHHHHHHHHHHHHHHHHHHHHHHHHHHHHHHHHHHHHHHHHHHHHHTTTTTSS-S-------SHHHHHHHHHHHHHHHHHHHHHHHHHHHHHHHHHHHHHHHHHHHHHHHHHHHHHHHHHHHHHHHHHHHHHHHHHHHHHHHHHHHHHHHHHHHHHHHHHHHHHHHHHHHHHHHHHHHHHHHHHHHHHHHHHHHHHHHHHHHHHHHHHHHHHHHHHHHHHHHHHHHHHHHTS-TT-GGGS-------------------------------------------------------------------------------------

pLDDT: mean 79.29, std 22.1, range [23.98, 98.19]